Protein AF-A0A1H0ZQK5-F1 (afdb_monomer)

Radius of gyration: 26.76 Å; Cα contacts (8 Å, |Δi|>4): 1521; chains: 1; bounding box: 63×33×81 Å

Structure (mmCIF, N/CA/C/O backbone):
data_AF-A0A1H0ZQK5-F1
#
_entry.id   AF-A0A1H0ZQK5-F1
#
loop_
_atom_site.group_PDB
_atom_site.id
_atom_site.type_symbol
_atom_site.label_atom_id
_atom_site.label_alt_id
_atom_site.label_comp_id
_atom_site.label_asym_id
_atom_site.label_entity_id
_atom_site.label_seq_id
_atom_site.pdbx_PDB_ins_code
_atom_site.Cartn_x
_atom_site.Cartn_y
_atom_site.Cartn_z
_atom_site.occupancy
_atom_site.B_iso_or_equiv
_atom_site.auth_seq_id
_atom_site.auth_comp_id
_atom_site.auth_asym_id
_atom_site.auth_atom_id
_atom_site.pdbx_PDB_model_num
ATOM 1 N N . MET A 1 1 ? 20.589 9.197 -35.013 1.00 80.94 1 MET A N 1
ATOM 2 C CA . MET A 1 1 ? 20.367 8.318 -36.173 1.00 80.94 1 MET A CA 1
ATOM 3 C C . MET A 1 1 ? 18.890 8.378 -36.511 1.00 80.94 1 MET A C 1
ATOM 5 O O . MET A 1 1 ? 18.082 8.177 -35.611 1.00 80.94 1 MET A O 1
ATOM 9 N N . ASN A 1 2 ? 18.563 8.687 -37.768 1.00 79.38 2 ASN A N 1
ATOM 10 C CA . ASN A 1 2 ? 17.185 8.693 -38.250 1.00 79.38 2 ASN A CA 1
ATOM 11 C C . ASN A 1 2 ? 16.979 7.473 -39.153 1.00 79.38 2 ASN A C 1
ATOM 13 O O . ASN A 1 2 ? 17.728 7.324 -40.119 1.00 79.38 2 ASN A O 1
ATOM 17 N N . LEU A 1 3 ? 16.013 6.606 -38.843 1.00 86.31 3 LEU A N 1
ATOM 18 C CA . LEU A 1 3 ? 15.730 5.387 -39.616 1.00 86.31 3 LEU A CA 1
ATOM 19 C C . LEU A 1 3 ? 14.249 5.301 -40.006 1.00 86.31 3 LEU A C 1
ATOM 21 O O . LEU A 1 3 ? 13.400 5.920 -39.376 1.00 86.31 3 LEU A O 1
ATOM 25 N N . ALA A 1 4 ? 13.931 4.527 -41.045 1.00 79.75 4 ALA A N 1
ATOM 26 C CA . ALA A 1 4 ? 12.553 4.300 -41.498 1.00 79.75 4 ALA A CA 1
ATOM 27 C C . ALA A 1 4 ? 11.951 2.956 -41.039 1.00 79.75 4 ALA A C 1
ATOM 29 O O . ALA A 1 4 ? 10.802 2.677 -41.363 1.00 79.75 4 ALA A O 1
ATOM 30 N N . GLY A 1 5 ? 12.712 2.116 -40.332 1.00 91.94 5 GLY A N 1
ATOM 31 C CA . GLY A 1 5 ? 12.321 0.746 -39.979 1.00 91.94 5 GLY A CA 1
ATOM 32 C C . GLY A 1 5 ? 12.885 0.312 -38.631 1.00 91.94 5 GLY A C 1
ATOM 33 O O . GLY A 1 5 ? 13.175 1.161 -37.791 1.00 91.94 5 GLY A O 1
ATOM 34 N N . ASP A 1 6 ? 13.031 -0.992 -38.431 1.00 96.38 6 ASP A N 1
ATOM 35 C CA . ASP A 1 6 ? 13.492 -1.559 -37.163 1.00 96.38 6 ASP A CA 1
ATOM 36 C C . ASP A 1 6 ? 15.000 -1.354 -36.950 1.00 96.38 6 ASP A C 1
ATOM 38 O O . ASP A 1 6 ? 15.785 -1.282 -37.901 1.00 96.38 6 ASP A O 1
ATOM 42 N N . LEU A 1 7 ? 15.412 -1.291 -35.686 1.00 97.31 7 LEU A N 1
ATOM 43 C CA . LEU A 1 7 ? 16.807 -1.301 -35.265 1.00 97.31 7 LEU A CA 1
ATOM 44 C C . LEU A 1 7 ? 17.056 -2.531 -34.395 1.00 97.31 7 LEU A C 1
ATOM 46 O O . LEU A 1 7 ? 16.518 -2.643 -33.298 1.00 97.31 7 LEU A O 1
ATOM 50 N N . VAL A 1 8 ? 17.925 -3.422 -34.867 1.00 97.56 8 VAL A N 1
ATOM 51 C CA . VAL A 1 8 ? 18.437 -4.544 -34.077 1.00 97.56 8 VAL A CA 1
ATOM 52 C C . VAL A 1 8 ? 19.881 -4.243 -33.701 1.00 97.56 8 VAL A C 1
ATOM 54 O O . VAL A 1 8 ? 20.733 -4.091 -34.576 1.00 97.56 8 VAL A O 1
ATOM 57 N N . ASN A 1 9 ? 20.157 -4.148 -32.403 1.00 97.62 9 ASN A N 1
ATOM 58 C CA . ASN A 1 9 ? 21.498 -3.979 -31.871 1.00 97.62 9 ASN A CA 1
ATOM 59 C C . ASN A 1 9 ? 21.963 -5.245 -31.148 1.00 97.62 9 ASN A C 1
ATOM 61 O O . ASN A 1 9 ? 21.326 -5.705 -30.204 1.00 97.62 9 ASN A O 1
ATOM 65 N N . SER A 1 10 ? 23.117 -5.757 -31.561 1.00 96.94 10 SER A N 1
ATOM 66 C CA . SER A 1 10 ? 23.829 -6.861 -30.909 1.00 96.94 10 SER A CA 1
ATOM 67 C C . SER A 1 10 ? 25.262 -6.483 -30.508 1.00 96.94 10 SER A C 1
ATOM 69 O O . SER A 1 10 ? 26.024 -7.346 -30.084 1.00 96.94 10 SER A O 1
ATOM 71 N N . GLY A 1 11 ? 25.652 -5.217 -30.701 1.00 96.44 11 GLY A N 1
ATOM 72 C CA . GLY A 1 11 ? 26.989 -4.689 -30.424 1.00 96.44 11 GLY A CA 1
ATOM 73 C C . GLY A 1 11 ? 26.916 -3.358 -29.677 1.00 96.44 11 GLY A C 1
ATOM 74 O O . GLY A 1 11 ? 25.987 -3.125 -28.910 1.00 96.44 11 GLY A O 1
ATOM 75 N N . THR A 1 12 ? 27.881 -2.466 -29.887 1.00 97.19 12 THR A N 1
ATOM 76 C CA . THR A 1 12 ? 27.943 -1.186 -29.164 1.00 97.19 12 THR A CA 1
ATOM 77 C C . THR A 1 12 ? 27.549 -0.007 -30.054 1.00 97.19 12 THR A C 1
ATOM 79 O O . THR A 1 12 ? 28.228 0.296 -31.033 1.00 97.19 12 THR A O 1
ATOM 82 N N . LEU A 1 13 ? 26.494 0.712 -29.670 1.00 96.44 13 LEU A N 1
ATOM 83 C CA . LEU A 1 13 ? 26.154 2.053 -30.145 1.00 96.44 13 LEU A CA 1
ATOM 84 C C . LEU A 1 13 ? 26.537 3.049 -29.050 1.00 96.44 13 LEU A C 1
ATOM 86 O O . LEU A 1 13 ? 25.868 3.144 -28.022 1.00 96.44 13 LEU A O 1
ATOM 90 N N . LEU A 1 14 ? 27.619 3.792 -29.277 1.00 94.81 14 LEU A N 1
ATOM 91 C CA . LEU A 1 14 ? 28.167 4.753 -28.323 1.00 94.81 14 LEU A CA 1
ATOM 92 C C . LEU A 1 14 ? 28.180 6.162 -28.922 1.00 94.81 14 LEU A C 1
ATOM 94 O O . LEU A 1 14 ? 28.609 6.350 -30.060 1.00 94.81 14 LEU A O 1
ATOM 98 N N . ALA A 1 15 ? 27.766 7.154 -28.139 1.00 94.50 15 ALA A N 1
ATOM 99 C CA . ALA A 1 15 ? 28.023 8.565 -28.417 1.00 94.50 15 ALA A CA 1
ATOM 100 C C . ALA A 1 15 ? 28.495 9.274 -27.141 1.00 94.50 15 ALA A C 1
ATOM 102 O O . ALA A 1 15 ? 28.015 8.974 -26.055 1.00 94.50 15 ALA A O 1
ATOM 103 N N . GLU A 1 16 ? 29.411 10.236 -27.245 1.00 91.69 16 GLU A N 1
ATOM 104 C CA . GLU A 1 16 ? 29.955 10.908 -26.054 1.00 91.69 16 GLU A CA 1
ATOM 105 C C . GLU A 1 16 ? 28.918 11.802 -25.355 1.00 91.69 16 GLU A C 1
ATOM 107 O O . GLU A 1 16 ? 28.801 11.783 -24.131 1.00 91.69 16 GLU A O 1
ATOM 112 N N . GLN A 1 17 ? 28.129 12.562 -26.122 1.00 94.12 17 GLN A N 1
ATOM 113 C CA . GLN A 1 17 ? 27.178 13.541 -25.578 1.00 94.12 17 GLN A CA 1
ATOM 114 C C . GLN A 1 17 ? 25.725 13.073 -25.681 1.00 94.12 17 GLN A C 1
ATOM 116 O O . GLN A 1 17 ? 25.108 12.724 -24.678 1.00 94.12 17 GLN A O 1
ATOM 121 N N . ALA A 1 18 ? 25.167 13.050 -26.889 1.00 95.44 18 ALA A N 1
ATOM 122 C CA . ALA A 1 18 ? 23.771 12.702 -27.109 1.00 95.44 18 ALA A CA 1
ATOM 123 C C . ALA A 1 18 ? 23.654 11.604 -28.158 1.00 95.44 18 ALA A C 1
ATOM 125 O O . ALA A 1 18 ? 24.235 11.700 -29.242 1.00 95.44 18 ALA A O 1
ATOM 126 N N . LEU A 1 19 ? 22.858 10.586 -27.846 1.00 96.88 19 LEU A N 1
ATOM 127 C CA . LEU A 1 19 ? 22.428 9.581 -28.802 1.00 96.88 19 LEU A CA 1
ATOM 128 C C . LEU A 1 19 ? 20.918 9.678 -28.984 1.00 96.88 19 LEU A C 1
ATOM 130 O O . LEU A 1 19 ? 20.154 9.389 -28.070 1.00 96.88 19 LEU A O 1
ATOM 134 N N . VAL A 1 20 ? 20.497 10.069 -30.185 1.00 96.25 20 VAL A N 1
ATOM 135 C CA . VAL A 1 20 ? 19.082 10.122 -30.567 1.00 96.25 20 VAL A CA 1
ATOM 136 C C . VAL A 1 20 ? 18.784 8.994 -31.549 1.00 96.25 20 VAL A C 1
ATOM 138 O O . VAL A 1 20 ? 19.407 8.933 -32.611 1.00 96.25 20 VAL A O 1
ATOM 141 N N . ILE A 1 21 ? 17.827 8.131 -31.222 1.00 96.19 21 ILE A N 1
ATOM 142 C CA . ILE A 1 21 ? 17.260 7.098 -32.097 1.00 96.19 21 ILE A CA 1
ATOM 143 C C . ILE A 1 21 ? 15.837 7.543 -32.438 1.00 96.19 21 ILE A C 1
ATOM 145 O O . ILE A 1 21 ? 14.983 7.621 -31.556 1.00 96.19 21 ILE A O 1
ATOM 149 N N . ALA A 1 22 ? 15.586 7.906 -33.694 1.00 94.94 22 ALA A N 1
ATOM 150 C CA . ALA A 1 22 ? 14.292 8.436 -34.117 1.00 94.94 22 ALA A CA 1
ATOM 151 C C . ALA A 1 22 ? 13.977 8.094 -35.577 1.00 94.94 22 ALA A C 1
ATOM 153 O O . ALA A 1 22 ? 14.838 7.643 -36.332 1.00 94.94 22 ALA A O 1
ATOM 154 N N . GLY A 1 23 ? 12.722 8.301 -35.964 1.00 92.19 23 GLY A N 1
ATOM 155 C CA . GLY A 1 23 ? 12.252 8.167 -37.335 1.00 92.19 23 GLY A CA 1
ATOM 156 C C . GLY A 1 23 ? 12.811 9.249 -38.271 1.00 92.19 23 GLY A C 1
ATOM 157 O O . GLY A 1 23 ? 13.468 10.196 -37.839 1.00 92.19 23 GLY A O 1
ATOM 158 N N . LEU A 1 24 ? 12.519 9.139 -39.571 1.00 84.44 24 LEU A N 1
ATOM 159 C CA . LEU A 1 24 ? 12.960 10.119 -40.580 1.00 84.44 24 LEU A CA 1
ATOM 160 C C . LEU A 1 24 ? 12.307 11.509 -40.451 1.00 84.44 24 LEU A C 1
ATOM 162 O O . LEU A 1 24 ? 12.860 12.483 -40.959 1.00 84.44 24 LEU A O 1
ATOM 166 N N . GLY A 1 25 ? 11.153 11.615 -39.787 1.00 84.12 25 GLY A N 1
ATOM 167 C CA . GLY A 1 25 ? 10.454 12.880 -39.560 1.00 84.12 25 GLY A CA 1
ATOM 168 C C . GLY A 1 25 ? 10.708 13.492 -38.174 1.00 84.12 25 GLY A C 1
ATOM 169 O O . GLY A 1 25 ? 11.138 12.803 -37.243 1.00 84.12 25 GLY A O 1
ATOM 170 N N . PRO A 1 26 ? 10.403 14.791 -37.992 1.00 78.81 26 PRO A N 1
ATOM 171 C CA . PRO A 1 26 ? 10.451 15.423 -36.678 1.00 78.81 26 PRO A CA 1
ATOM 172 C C . PRO A 1 26 ? 9.507 14.688 -35.719 1.00 78.81 26 PRO A C 1
ATOM 174 O O . PRO A 1 26 ? 8.356 14.420 -36.055 1.00 78.81 26 PRO A O 1
ATOM 177 N N . ASN A 1 27 ? 10.010 14.331 -34.535 1.00 81.06 27 ASN A N 1
ATOM 178 C CA . ASN A 1 27 ? 9.288 13.547 -33.523 1.00 81.06 27 ASN A CA 1
ATOM 179 C C . ASN A 1 27 ? 8.771 12.174 -33.990 1.00 81.06 27 ASN A C 1
ATOM 181 O O . ASN A 1 27 ? 7.954 11.572 -33.300 1.00 81.06 27 ASN A O 1
ATOM 185 N N . SER A 1 28 ? 9.242 11.657 -35.125 1.00 91.88 28 SER A N 1
ATOM 186 C CA . SER A 1 28 ? 8.823 10.342 -35.609 1.00 91.88 28 SER A CA 1
ATOM 187 C C . SER A 1 28 ? 9.498 9.229 -34.812 1.00 91.88 28 SER A C 1
ATOM 189 O O . SER A 1 28 ? 10.658 9.358 -34.412 1.00 91.88 28 SER A O 1
ATOM 191 N N . ALA A 1 29 ? 8.773 8.137 -34.590 1.00 93.88 29 ALA A N 1
ATOM 192 C CA . ALA A 1 29 ? 9.335 6.899 -34.073 1.00 93.88 29 ALA A CA 1
ATOM 193 C C . ALA A 1 29 ? 9.962 6.078 -35.209 1.00 93.88 29 ALA A C 1
ATOM 195 O O . ALA A 1 29 ? 9.538 6.186 -36.362 1.00 93.88 29 ALA A O 1
ATOM 196 N N . ILE A 1 30 ? 10.969 5.267 -34.886 1.00 96.31 30 ILE A N 1
ATOM 197 C CA . ILE A 1 30 ? 11.339 4.131 -35.738 1.00 96.31 30 ILE A CA 1
ATOM 198 C C . ILE A 1 30 ? 10.304 3.002 -35.579 1.00 96.31 30 ILE A C 1
ATOM 200 O O . ILE A 1 30 ? 9.324 3.154 -34.841 1.00 96.31 30 ILE A O 1
ATOM 204 N N . GLY A 1 31 ? 10.525 1.867 -36.247 1.00 96.00 31 GLY A N 1
ATOM 205 C CA . GLY A 1 31 ? 9.784 0.635 -35.973 1.00 96.00 31 GLY A CA 1
ATOM 206 C C . GLY A 1 31 ? 10.123 0.061 -34.589 1.00 96.00 31 GLY A C 1
ATOM 207 O O . GLY A 1 31 ? 10.121 0.774 -33.582 1.00 96.00 31 GLY A O 1
ATOM 208 N N . GLY A 1 32 ? 10.423 -1.229 -34.520 1.00 97.06 32 GLY A N 1
ATOM 209 C CA . GLY A 1 32 ? 10.912 -1.869 -33.304 1.00 97.06 32 GLY A CA 1
ATOM 210 C C . GLY A 1 32 ? 12.375 -1.535 -33.009 1.00 97.06 32 GLY A C 1
ATOM 211 O O . GLY A 1 32 ? 13.203 -1.445 -33.916 1.00 97.06 32 GLY A O 1
ATOM 212 N N . LEU A 1 33 ? 12.708 -1.379 -31.729 1.00 98.38 33 LEU A N 1
ATOM 213 C CA . LEU A 1 33 ? 14.083 -1.434 -31.235 1.00 98.38 33 LEU A CA 1
ATOM 214 C C . LEU A 1 33 ? 14.283 -2.746 -30.477 1.00 98.38 33 LEU A C 1
ATOM 216 O O . LEU A 1 33 ? 13.673 -2.940 -29.430 1.00 98.38 33 LEU A O 1
ATOM 220 N N . THR A 1 34 ? 15.162 -3.607 -30.979 1.00 98.56 34 THR A N 1
ATOM 221 C CA . THR A 1 34 ? 15.612 -4.819 -30.287 1.00 98.56 34 THR A CA 1
ATOM 222 C C . THR A 1 34 ? 17.070 -4.648 -29.888 1.00 98.56 34 THR A C 1
ATOM 224 O O . THR A 1 34 ? 17.954 -4.632 -30.744 1.00 98.56 34 THR A O 1
ATOM 227 N N . ASN A 1 35 ? 17.343 -4.533 -28.593 1.00 98.56 35 ASN A N 1
ATOM 228 C CA . ASN A 1 35 ? 18.696 -4.530 -28.052 1.00 98.56 35 ASN A CA 1
ATOM 229 C C . ASN A 1 35 ? 18.969 -5.885 -27.393 1.00 98.56 35 ASN A C 1
ATOM 231 O O . ASN A 1 35 ? 18.537 -6.127 -26.269 1.00 98.56 35 ASN A O 1
ATOM 235 N N . GLN A 1 36 ? 19.654 -6.769 -28.116 1.00 98.50 36 GLN A N 1
ATOM 236 C CA . GLN A 1 36 ? 19.921 -8.151 -27.702 1.00 98.50 36 GLN A CA 1
ATOM 237 C C . GLN A 1 36 ? 20.822 -8.199 -26.460 1.00 98.50 36 GLN A C 1
ATOM 239 O O . GLN A 1 36 ? 21.475 -7.210 -26.138 1.00 98.50 36 GLN A O 1
ATOM 244 N N . ALA A 1 37 ? 20.926 -9.353 -25.794 1.00 96.75 37 ALA A N 1
ATOM 245 C CA . ALA A 1 37 ? 21.661 -9.498 -24.528 1.00 96.75 37 ALA A CA 1
ATOM 246 C C . ALA A 1 37 ? 23.111 -8.953 -24.527 1.00 96.75 37 ALA A C 1
ATOM 248 O O . ALA A 1 37 ? 23.585 -8.452 -23.510 1.00 96.75 37 ALA A O 1
ATOM 249 N N . GLY A 1 38 ? 23.824 -9.022 -25.660 1.00 94.50 38 GLY A N 1
ATOM 250 C CA . GLY A 1 38 ? 25.177 -8.459 -25.823 1.00 94.50 38 GLY A CA 1
ATOM 251 C C . GLY A 1 38 ? 25.225 -7.001 -26.304 1.00 94.50 38 GLY A C 1
ATOM 252 O O . GLY A 1 38 ? 26.305 -6.431 -26.444 1.00 94.50 38 GLY A O 1
ATOM 253 N N . GLY A 1 39 ? 24.069 -6.410 -26.596 1.00 98.31 39 GLY A N 1
ATOM 254 C CA . GLY A 1 39 ? 23.924 -5.071 -27.138 1.00 98.31 39 GLY A CA 1
ATOM 255 C C . GLY A 1 39 ? 24.058 -3.982 -26.072 1.00 98.31 39 GLY A C 1
ATOM 256 O O . GLY A 1 39 ? 23.426 -4.018 -25.014 1.00 98.31 39 GLY A O 1
ATOM 257 N N . GLU A 1 40 ? 24.859 -2.966 -26.374 1.00 98.31 40 GLU A N 1
ATOM 258 C CA . GLU A 1 40 ? 25.025 -1.770 -25.560 1.00 98.31 40 GLU A CA 1
ATOM 259 C C . GLU A 1 40 ? 24.664 -0.513 -26.352 1.00 98.31 40 GLU A C 1
ATOM 261 O O . GLU A 1 40 ? 25.288 -0.206 -27.362 1.00 98.31 40 GLU A O 1
ATOM 266 N N . ILE A 1 41 ? 23.700 0.255 -25.860 1.00 98.38 41 ILE A N 1
ATOM 267 C CA . ILE A 1 41 ? 23.340 1.583 -26.356 1.00 98.38 41 ILE A CA 1
ATOM 268 C C . ILE A 1 41 ? 23.657 2.571 -25.237 1.00 98.38 41 ILE A C 1
ATOM 270 O O . ILE A 1 41 ? 22.997 2.564 -24.199 1.00 98.38 41 ILE A O 1
ATOM 274 N N . LYS A 1 42 ? 24.693 3.395 -25.406 1.00 97.00 42 LYS A N 1
ATOM 275 C CA . LYS A 1 42 ? 25.199 4.273 -24.342 1.00 97.00 42 LYS A CA 1
ATOM 276 C C . LYS A 1 42 ? 25.524 5.669 -24.853 1.00 97.00 42 LYS A C 1
ATOM 278 O O . LYS A 1 42 ? 26.151 5.826 -25.897 1.00 97.00 42 LYS A O 1
ATOM 283 N N . ALA A 1 43 ? 25.155 6.682 -24.081 1.00 97.94 43 ALA A N 1
ATOM 284 C CA . ALA A 1 43 ? 25.633 8.052 -24.256 1.00 97.94 43 ALA A CA 1
ATOM 285 C C . ALA A 1 43 ? 25.475 8.855 -22.964 1.00 97.94 43 ALA A C 1
ATOM 287 O O . ALA A 1 43 ? 24.880 8.352 -22.014 1.00 97.94 43 ALA A O 1
ATOM 288 N N . SER A 1 44 ? 25.984 10.093 -22.898 1.00 97.12 44 SER A N 1
ATOM 289 C CA . SER A 1 44 ? 25.692 10.951 -21.737 1.00 97.12 44 SER A CA 1
ATOM 290 C C . SER A 1 44 ? 24.183 11.191 -21.600 1.00 97.12 44 SER A C 1
ATOM 292 O O . SER A 1 44 ? 23.656 11.072 -20.500 1.00 97.12 44 SER A O 1
ATOM 294 N N . THR A 1 45 ? 23.486 11.418 -22.717 1.00 97.88 45 THR A N 1
ATOM 295 C CA . THR A 1 45 ? 22.018 11.443 -22.818 1.00 97.88 45 THR A CA 1
ATOM 296 C C . THR A 1 45 ? 21.553 10.502 -23.924 1.00 97.88 45 THR A C 1
ATOM 298 O O . THR A 1 45 ? 22.157 10.449 -25.000 1.00 97.88 45 THR A O 1
ATOM 301 N N . VAL A 1 46 ? 20.479 9.757 -23.673 1.00 98.38 46 VAL A N 1
ATOM 302 C CA . VAL A 1 46 ? 19.880 8.848 -24.657 1.00 98.38 46 VAL A CA 1
ATOM 303 C C . VAL A 1 46 ? 18.432 9.251 -24.873 1.00 98.38 46 VAL A C 1
ATOM 305 O O . VAL A 1 46 ? 17.644 9.268 -23.935 1.00 98.38 46 VAL A O 1
ATOM 308 N N . THR A 1 47 ? 18.071 9.532 -26.121 1.00 97.62 47 THR A N 1
ATOM 309 C CA . THR A 1 47 ? 16.681 9.730 -26.533 1.00 97.62 47 THR A CA 1
ATOM 310 C C . THR A 1 47 ? 16.301 8.666 -27.548 1.00 97.62 47 THR A C 1
ATOM 312 O O . THR A 1 47 ? 16.953 8.546 -28.585 1.00 97.62 47 THR A O 1
ATOM 315 N N . ALA A 1 48 ? 15.221 7.933 -27.310 1.00 97.56 48 ALA A N 1
ATOM 316 C CA . ALA A 1 48 ? 14.710 6.944 -28.252 1.00 97.56 48 ALA A CA 1
ATOM 317 C C . ALA A 1 48 ? 13.217 7.162 -28.508 1.00 97.56 48 ALA A C 1
ATOM 319 O O . ALA A 1 48 ? 12.435 7.314 -27.576 1.00 97.56 48 ALA A O 1
ATOM 320 N N . ARG A 1 49 ? 12.823 7.192 -29.783 1.00 97.88 49 ARG A N 1
ATOM 321 C CA . ARG A 1 49 ? 11.425 7.192 -30.228 1.00 97.88 49 ARG A CA 1
ATOM 322 C C . ARG A 1 49 ? 11.190 5.940 -31.057 1.00 97.88 49 ARG A C 1
ATOM 324 O O . ARG A 1 49 ? 11.763 5.817 -32.139 1.00 97.88 49 ARG A O 1
ATOM 331 N N . VAL A 1 50 ? 10.380 5.022 -30.550 1.00 97.75 50 VAL A N 1
ATOM 332 C CA . VAL A 1 50 ? 10.209 3.671 -31.102 1.00 97.75 50 VAL A CA 1
ATOM 333 C C . VAL A 1 50 ? 8.732 3.275 -31.098 1.00 97.75 50 VAL A C 1
ATOM 335 O O . VAL A 1 50 ? 7.928 3.845 -30.361 1.00 97.75 50 VAL A O 1
ATOM 338 N N . SER A 1 51 ? 8.361 2.331 -31.955 1.00 97.06 51 SER A N 1
ATOM 339 C CA . SER A 1 51 ? 7.004 1.770 -31.984 1.00 97.06 51 SER A CA 1
ATOM 340 C C . SER A 1 51 ? 6.866 0.548 -31.071 1.00 97.06 51 SER A C 1
ATOM 342 O O . SER A 1 51 ? 5.764 0.238 -30.633 1.00 97.06 51 SER A O 1
ATOM 344 N N . SER A 1 52 ? 7.975 -0.128 -30.771 1.00 97.88 52 SER A N 1
ATOM 345 C CA . SER A 1 52 ? 8.091 -1.156 -29.733 1.00 97.88 52 SER A CA 1
ATOM 346 C C . SER A 1 52 ? 9.529 -1.200 -29.212 1.00 97.88 52 SER A C 1
ATOM 348 O O . SER A 1 52 ? 10.466 -0.871 -29.947 1.00 97.88 52 SER A O 1
ATOM 350 N N . LEU A 1 53 ? 9.721 -1.627 -27.962 1.00 98.69 53 LEU A N 1
ATOM 351 C CA . LEU A 1 53 ? 11.048 -1.838 -27.379 1.00 98.69 53 LEU A CA 1
ATOM 352 C C . LEU A 1 53 ? 11.157 -3.239 -26.783 1.00 98.69 53 LEU A C 1
ATOM 354 O O . LEU A 1 53 ? 10.382 -3.596 -25.901 1.00 98.69 53 LEU A O 1
ATOM 358 N N . ASP A 1 54 ? 12.170 -3.976 -27.220 1.00 98.81 54 ASP A N 1
ATOM 359 C CA . ASP A 1 54 ? 12.646 -5.200 -26.587 1.00 98.81 54 ASP A CA 1
ATOM 360 C C . ASP A 1 54 ? 14.112 -5.011 -26.180 1.00 98.81 54 ASP A C 1
ATOM 362 O O . ASP A 1 54 ? 14.990 -4.815 -27.025 1.00 98.81 54 ASP A O 1
ATOM 366 N N . ASN A 1 55 ? 14.375 -4.988 -24.876 1.00 98.75 55 ASN A N 1
ATOM 367 C CA . ASN A 1 55 ? 15.710 -4.800 -24.330 1.00 98.75 55 ASN A CA 1
ATOM 368 C C . ASN A 1 55 ? 16.127 -5.983 -23.457 1.00 98.75 55 ASN A C 1
ATOM 370 O O . ASN A 1 55 ? 15.693 -6.110 -22.314 1.00 98.75 55 ASN A O 1
ATOM 374 N N . GLU A 1 56 ? 17.064 -6.770 -23.968 1.00 98.75 56 GLU A N 1
ATOM 375 C CA . GLU A 1 56 ? 17.795 -7.807 -23.238 1.00 98.75 56 GLU A CA 1
ATOM 376 C C . GLU A 1 56 ? 19.196 -7.331 -22.814 1.00 98.75 56 GLU A C 1
ATOM 378 O O . GLU A 1 56 ? 19.781 -7.858 -21.869 1.00 98.75 56 GLU A O 1
ATOM 383 N N . GLY A 1 57 ? 19.748 -6.335 -23.515 1.00 98.50 57 GLY A N 1
ATOM 384 C CA . GLY A 1 57 ? 21.063 -5.751 -23.252 1.00 98.50 57 GLY A CA 1
ATOM 385 C C . GLY A 1 57 ? 21.018 -4.515 -22.348 1.00 98.50 57 GLY A C 1
ATOM 386 O O . GLY A 1 57 ? 20.173 -4.377 -21.463 1.00 98.50 57 GLY A O 1
ATOM 387 N N . LEU A 1 58 ? 21.945 -3.581 -22.564 1.00 98.50 58 LEU A N 1
ATOM 388 C CA . LEU A 1 58 ? 22.013 -2.311 -21.837 1.00 98.50 58 LEU A CA 1
ATOM 389 C C . LEU A 1 58 ? 21.633 -1.125 -22.726 1.00 98.50 58 LEU A C 1
ATOM 391 O O . LEU A 1 58 ? 22.310 -0.856 -23.713 1.00 98.50 58 LEU A O 1
ATOM 395 N N . ILE A 1 59 ? 20.633 -0.351 -22.305 1.00 98.62 59 ILE A N 1
ATOM 396 C CA . ILE A 1 59 ? 20.378 1.010 -22.788 1.00 98.62 59 ILE A CA 1
ATOM 397 C C . ILE A 1 59 ? 20.627 1.965 -21.618 1.00 98.62 59 ILE A C 1
ATOM 399 O O . ILE A 1 59 ? 19.954 1.889 -20.591 1.00 98.62 59 ILE A O 1
ATOM 403 N N . GLY A 1 60 ? 21.639 2.826 -21.737 1.00 96.94 60 GLY A N 1
ATOM 404 C CA . GLY A 1 60 ? 22.166 3.592 -20.610 1.00 96.94 60 GLY A CA 1
ATOM 405 C C . GLY A 1 60 ? 22.503 5.049 -20.921 1.00 96.94 60 GLY A C 1
ATOM 406 O O . GLY A 1 60 ? 23.346 5.321 -21.776 1.00 96.94 60 GLY A O 1
ATOM 407 N N . ALA A 1 61 ? 21.931 5.979 -20.156 1.00 97.81 61 ALA A N 1
ATOM 408 C CA . ALA A 1 61 ? 22.385 7.365 -20.082 1.00 97.81 61 ALA A CA 1
ATOM 409 C C . ALA A 1 61 ? 23.415 7.515 -18.948 1.00 97.81 61 ALA A C 1
ATOM 411 O O . ALA A 1 61 ? 23.066 7.519 -17.767 1.00 97.81 61 ALA A O 1
ATOM 412 N N . VAL A 1 62 ? 24.704 7.577 -19.294 1.00 93.62 62 VAL A N 1
ATOM 413 C CA . VAL A 1 62 ? 25.814 7.408 -18.335 1.00 93.62 62 VAL A CA 1
ATOM 414 C C . VAL A 1 62 ? 26.217 8.676 -17.582 1.00 93.62 62 VAL A C 1
ATOM 416 O O . VAL A 1 62 ? 26.997 8.567 -16.647 1.00 93.62 62 VAL A O 1
ATOM 419 N N . ASN A 1 63 ? 25.709 9.853 -17.956 1.00 91.88 63 ASN A N 1
ATOM 420 C CA . ASN A 1 63 ? 25.965 11.117 -17.243 1.00 91.88 63 ASN A CA 1
ATOM 421 C C . ASN A 1 63 ? 24.719 12.019 -17.140 1.00 91.88 63 ASN A C 1
ATOM 423 O O . ASN A 1 63 ? 24.813 13.144 -16.661 1.00 91.88 63 ASN A O 1
ATOM 427 N N . GLY A 1 64 ? 23.570 11.574 -17.645 1.00 95.62 64 GLY A N 1
ATOM 428 C CA . GLY A 1 64 ? 22.410 12.430 -17.872 1.00 95.62 64 GLY A CA 1
ATOM 429 C C . GLY A 1 64 ? 21.131 11.624 -18.044 1.00 95.62 64 GLY A C 1
ATOM 430 O O . GLY A 1 64 ? 20.984 10.556 -17.447 1.00 95.62 64 GLY A O 1
ATOM 431 N N . THR A 1 65 ? 20.202 12.149 -18.840 1.00 98.19 65 THR A N 1
ATOM 432 C CA . THR A 1 65 ? 18.834 11.633 -18.919 1.00 98.19 65 THR A CA 1
ATOM 433 C C . THR A 1 65 ? 18.651 10.510 -19.934 1.00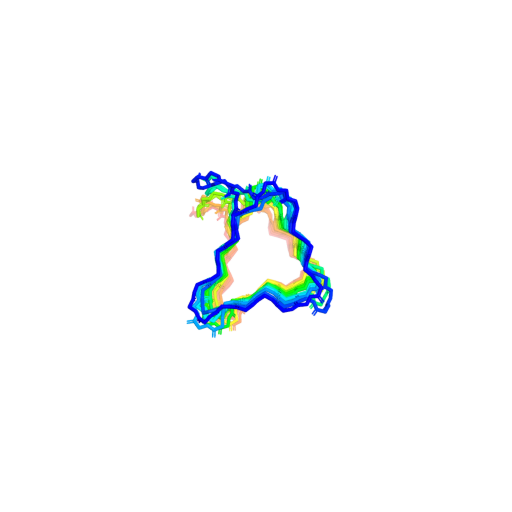 98.19 65 THR A C 1
ATOM 435 O O . THR A 1 65 ? 19.294 10.473 -20.992 1.00 98.19 65 THR A O 1
ATOM 438 N N . LEU A 1 66 ? 17.728 9.605 -19.608 1.00 98.62 66 LEU A N 1
ATOM 439 C CA . LEU A 1 66 ? 17.162 8.628 -20.533 1.00 98.62 66 LEU A CA 1
ATOM 440 C C . LEU A 1 66 ? 15.723 9.033 -20.867 1.00 98.62 66 LEU A C 1
ATOM 442 O O . LEU A 1 66 ? 14.839 8.923 -20.024 1.00 98.62 66 LEU A O 1
ATOM 446 N N . ASP A 1 67 ? 15.484 9.450 -22.106 1.00 98.44 67 ASP A N 1
ATOM 447 C CA . ASP A 1 67 ? 14.165 9.844 -22.603 1.00 98.44 67 ASP A CA 1
ATOM 448 C C . ASP A 1 67 ? 13.674 8.844 -23.655 1.00 98.44 67 ASP A C 1
ATOM 450 O O . ASP A 1 67 ? 14.079 8.877 -24.820 1.00 98.44 67 ASP A O 1
ATOM 454 N N . LEU A 1 68 ? 12.781 7.942 -23.258 1.00 98.38 68 LEU A N 1
ATOM 455 C CA . LEU A 1 68 ? 12.197 6.933 -24.136 1.00 98.38 68 LEU A CA 1
ATOM 456 C C . LEU A 1 68 ? 10.729 7.264 -24.417 1.00 98.38 68 LEU A C 1
ATOM 458 O O . LEU A 1 68 ? 9.921 7.304 -23.497 1.00 98.38 68 LEU A O 1
ATOM 462 N N . SER A 1 69 ? 10.368 7.421 -25.688 1.00 98.25 69 SER A N 1
ATOM 463 C CA . SER A 1 69 ? 8.981 7.399 -26.157 1.00 98.25 69 SER A CA 1
ATOM 464 C C . SER A 1 69 ? 8.733 6.133 -26.968 1.00 98.25 69 SER A C 1
ATOM 466 O O . SER A 1 69 ? 9.367 5.918 -27.999 1.00 98.25 69 SER A O 1
ATOM 468 N N . ASN A 1 70 ? 7.796 5.317 -26.513 1.00 98.12 70 ASN A N 1
ATOM 469 C CA . ASN A 1 70 ? 7.414 4.048 -27.097 1.00 98.12 70 ASN A CA 1
ATOM 470 C C . ASN A 1 70 ? 5.904 4.028 -27.357 1.00 98.12 70 ASN A C 1
ATOM 472 O O . ASN A 1 70 ? 5.108 4.060 -26.419 1.00 98.12 70 ASN A O 1
ATOM 476 N N . ASN A 1 71 ? 5.508 3.946 -28.624 1.00 97.12 71 ASN A N 1
ATOM 477 C CA . ASN A 1 71 ? 4.093 3.964 -29.011 1.00 97.12 71 ASN A CA 1
ATOM 478 C C . ASN A 1 71 ? 3.415 2.581 -28.890 1.00 97.12 71 ASN A C 1
ATOM 480 O O . ASN A 1 71 ? 2.248 2.432 -29.246 1.00 97.12 71 ASN A O 1
ATOM 484 N N . GLY A 1 72 ? 4.142 1.564 -28.422 1.00 97.69 72 GLY A N 1
ATOM 485 C CA . GLY A 1 72 ? 3.642 0.205 -28.222 1.00 97.69 72 GLY A CA 1
ATOM 486 C C . GLY A 1 72 ? 4.150 -0.397 -26.917 1.00 97.69 72 GLY A C 1
ATOM 487 O O . GLY A 1 72 ? 4.273 0.304 -25.912 1.00 97.69 72 GLY A O 1
ATOM 488 N N . ASP A 1 73 ? 4.424 -1.701 -26.923 1.00 98.62 73 ASP A N 1
ATOM 489 C CA . ASP A 1 73 ? 4.853 -2.442 -25.733 1.00 98.62 73 ASP A CA 1
ATOM 490 C C . ASP A 1 73 ? 6.357 -2.279 -25.465 1.00 98.62 73 ASP A C 1
ATOM 492 O O . ASP A 1 73 ? 7.167 -2.168 -26.394 1.00 98.62 73 ASP A O 1
ATOM 496 N N . LEU A 1 74 ? 6.725 -2.241 -24.183 1.00 98.81 74 LEU A N 1
ATOM 497 C CA . LEU A 1 74 ? 8.101 -2.238 -23.687 1.00 98.81 74 LEU A CA 1
ATOM 498 C C . LEU A 1 74 ? 8.353 -3.536 -22.920 1.00 98.81 74 LEU A C 1
ATOM 500 O O . LEU A 1 74 ? 7.750 -3.763 -21.871 1.00 98.81 74 LEU A O 1
ATOM 504 N N . THR A 1 75 ? 9.284 -4.347 -23.410 1.00 98.88 75 THR A N 1
ATOM 505 C CA . THR A 1 75 ? 9.829 -5.502 -22.691 1.00 98.88 75 THR A CA 1
ATOM 506 C C . THR A 1 75 ? 11.274 -5.214 -22.305 1.00 98.88 75 THR A C 1
ATOM 508 O O . THR A 1 75 ? 12.085 -4.836 -23.146 1.00 98.88 75 THR A O 1
ATOM 511 N N . ASN A 1 76 ? 11.595 -5.350 -21.020 1.00 98.81 76 ASN A N 1
ATOM 512 C CA . ASN A 1 76 ? 12.952 -5.207 -20.508 1.00 98.81 76 ASN A CA 1
ATOM 513 C C . ASN A 1 76 ? 13.332 -6.434 -19.681 1.00 98.81 76 ASN A C 1
ATOM 515 O O . ASN A 1 76 ? 12.872 -6.575 -18.552 1.00 98.81 76 ASN A O 1
ATOM 519 N N . SER A 1 77 ? 14.206 -7.276 -20.216 1.00 98.69 77 SER A N 1
ATOM 520 C CA . SER A 1 77 ? 14.883 -8.355 -19.486 1.00 98.69 77 SER A CA 1
ATOM 521 C C . SER A 1 77 ? 16.345 -8.021 -19.169 1.00 98.69 77 SER A C 1
ATOM 523 O O . SER A 1 77 ? 16.959 -8.675 -18.329 1.00 98.69 77 SER A O 1
ATOM 525 N N . GLY A 1 78 ? 16.882 -6.971 -19.794 1.00 98.69 78 GLY A N 1
ATOM 526 C CA . GLY A 1 78 ? 18.202 -6.417 -19.535 1.00 98.69 78 GLY A CA 1
ATOM 527 C C . GLY A 1 78 ? 18.179 -5.224 -18.583 1.00 98.69 78 GLY A C 1
ATOM 528 O O . GLY A 1 78 ? 17.605 -5.252 -17.492 1.00 98.69 78 GLY A O 1
ATOM 529 N N . ARG A 1 79 ? 18.860 -4.150 -18.985 1.00 98.75 79 ARG A N 1
ATOM 530 C CA . ARG A 1 79 ? 19.053 -2.934 -18.193 1.00 98.75 79 ARG A CA 1
ATOM 531 C C . ARG A 1 79 ? 18.650 -1.669 -18.951 1.00 98.75 79 ARG A C 1
ATOM 533 O O . ARG A 1 79 ? 19.254 -1.362 -19.978 1.00 98.75 79 ARG A O 1
ATOM 540 N N . LEU A 1 80 ? 17.739 -0.884 -18.376 1.00 98.75 80 LEU A N 1
ATOM 541 C CA . LEU A 1 80 ? 17.469 0.509 -18.750 1.00 98.75 80 LEU A CA 1
ATOM 542 C C . LEU A 1 80 ? 17.944 1.415 -17.616 1.00 98.75 80 LEU A C 1
ATOM 544 O O . LEU A 1 80 ? 17.378 1.366 -16.530 1.00 98.75 80 LEU A O 1
ATOM 548 N N . ILE A 1 81 ? 18.997 2.205 -17.826 1.00 98.38 81 ILE A N 1
ATOM 549 C CA . ILE A 1 81 ? 19.663 2.929 -16.731 1.00 98.38 81 ILE A CA 1
ATOM 550 C C . ILE A 1 81 ? 19.850 4.407 -17.074 1.00 98.38 81 ILE A C 1
ATOM 552 O O . ILE A 1 81 ? 20.342 4.729 -18.154 1.00 98.38 81 ILE A O 1
ATOM 556 N N . ALA A 1 82 ? 19.557 5.298 -16.131 1.00 98.56 82 ALA A N 1
ATOM 557 C CA . ALA A 1 82 ? 19.933 6.708 -16.192 1.00 98.56 82 ALA A CA 1
ATOM 558 C C . ALA A 1 82 ? 20.736 7.130 -14.957 1.00 98.56 82 ALA A C 1
ATOM 560 O O . ALA A 1 82 ? 20.418 6.747 -13.834 1.00 98.56 82 ALA A O 1
ATOM 561 N N . LYS A 1 83 ? 21.784 7.929 -15.170 1.00 97.75 83 LYS A N 1
ATOM 562 C CA . LYS A 1 83 ? 22.517 8.623 -14.099 1.00 97.75 83 LYS A CA 1
ATOM 563 C C . LYS A 1 83 ? 21.874 9.957 -13.701 1.00 97.75 83 LYS A C 1
ATOM 565 O O . LYS A 1 83 ? 22.131 10.454 -12.616 1.00 97.75 83 LYS A O 1
ATOM 570 N N . GLY A 1 84 ? 21.062 10.541 -14.577 1.00 98.12 84 GLY A N 1
ATOM 571 C CA . GLY A 1 84 ? 20.103 11.590 -14.234 1.00 98.12 84 GLY A CA 1
ATOM 572 C C . GLY A 1 84 ? 18.696 11.007 -14.156 1.00 98.12 84 GLY A C 1
ATOM 573 O O . GLY A 1 84 ? 18.526 9.864 -13.739 1.00 98.12 84 GLY A O 1
ATOM 574 N N . ASP A 1 85 ? 17.711 11.779 -14.610 1.00 98.56 85 ASP A N 1
ATOM 575 C CA . ASP A 1 85 ? 16.316 11.341 -14.699 1.00 98.56 85 ASP A CA 1
ATOM 576 C C . ASP A 1 85 ? 16.091 10.332 -15.835 1.00 98.56 85 ASP A C 1
ATOM 578 O O . ASP A 1 85 ? 16.725 10.385 -16.895 1.00 98.56 85 ASP A O 1
ATOM 582 N N . ALA A 1 86 ? 15.115 9.451 -15.646 1.00 98.75 86 ALA A N 1
ATOM 583 C CA . ALA A 1 86 ? 14.606 8.565 -16.681 1.00 98.75 86 ALA A CA 1
ATOM 584 C C . ALA A 1 86 ? 13.122 8.853 -16.929 1.00 98.75 86 ALA A C 1
ATOM 586 O O . ALA A 1 86 ? 12.282 8.673 -16.050 1.00 98.75 86 ALA A O 1
ATOM 587 N N . THR A 1 87 ? 12.779 9.259 -18.148 1.00 98.75 87 THR A N 1
ATOM 588 C CA . THR A 1 87 ? 11.391 9.423 -18.584 1.00 98.75 87 THR A CA 1
ATOM 589 C C . THR A 1 87 ? 11.034 8.319 -19.566 1.00 98.75 87 THR A C 1
ATOM 591 O O . THR A 1 87 ? 11.516 8.298 -20.698 1.00 98.75 87 THR A O 1
ATOM 594 N N . LEU A 1 88 ? 10.143 7.420 -19.151 1.00 98.81 88 LEU A N 1
ATOM 595 C CA . LEU A 1 88 ? 9.585 6.361 -19.984 1.00 98.81 88 LEU A CA 1
ATOM 596 C C . LEU A 1 88 ? 8.142 6.723 -20.349 1.00 98.81 88 LEU A C 1
ATOM 598 O O . LEU A 1 88 ? 7.238 6.691 -19.515 1.00 98.81 88 LEU A O 1
ATOM 602 N N . LYS A 1 89 ? 7.925 7.090 -21.610 1.00 98.75 89 LYS A N 1
ATOM 603 C CA . LYS A 1 89 ? 6.603 7.305 -22.196 1.00 98.75 89 LYS A CA 1
ATOM 604 C C . LYS A 1 89 ? 6.202 6.066 -22.985 1.00 98.75 89 LYS A C 1
ATOM 606 O O . LYS A 1 89 ? 6.792 5.831 -24.030 1.00 98.75 89 LYS A O 1
ATOM 611 N N . VAL A 1 90 ? 5.250 5.275 -22.505 1.00 98.81 90 VAL A N 1
ATOM 612 C CA . VAL A 1 90 ? 4.862 3.991 -23.106 1.00 98.81 90 VAL A CA 1
ATOM 613 C C . VAL A 1 90 ? 3.347 3.929 -23.280 1.00 98.81 90 VAL A C 1
ATOM 615 O O . VAL A 1 90 ? 2.620 3.997 -22.296 1.00 98.81 90 VAL A O 1
ATOM 618 N N . ASP A 1 91 ? 2.865 3.806 -24.516 1.00 98.56 91 ASP A N 1
ATOM 619 C CA . ASP A 1 91 ? 1.420 3.719 -24.795 1.00 98.56 91 ASP A CA 1
ATOM 620 C C . ASP A 1 91 ? 0.858 2.307 -24.571 1.00 98.56 91 ASP A C 1
ATOM 622 O O . ASP A 1 91 ? -0.310 2.150 -24.212 1.00 98.56 91 ASP A O 1
ATOM 626 N N . GLY A 1 92 ? 1.689 1.280 -24.762 1.00 98.50 92 GLY A N 1
ATOM 627 C CA . GLY A 1 92 ? 1.344 -0.119 -24.530 1.00 98.50 92 GLY A CA 1
ATOM 628 C C . GLY A 1 92 ? 1.651 -0.592 -23.111 1.00 98.50 92 GLY A C 1
ATOM 629 O O . GLY A 1 92 ? 1.666 0.173 -22.146 1.00 98.50 92 GLY A O 1
ATOM 630 N N . LYS A 1 93 ? 1.878 -1.895 -22.975 1.00 98.75 93 LYS A N 1
ATOM 631 C CA . LYS A 1 93 ? 2.249 -2.545 -21.716 1.00 98.75 93 LYS A CA 1
ATOM 632 C C . LYS A 1 93 ? 3.735 -2.369 -21.424 1.00 98.75 93 LYS A C 1
ATOM 634 O O . LYS A 1 93 ? 4.555 -2.238 -22.330 1.00 98.75 93 LYS A O 1
ATOM 639 N N . VAL A 1 94 ? 4.082 -2.453 -20.145 1.00 98.94 94 VAL A N 1
ATOM 640 C CA . VAL A 1 94 ? 5.470 -2.526 -19.680 1.00 98.94 94 VAL A CA 1
ATOM 641 C C . VAL A 1 94 ? 5.657 -3.846 -18.957 1.00 98.94 94 VAL A C 1
ATOM 643 O O . VAL A 1 94 ? 5.011 -4.089 -17.943 1.00 98.94 94 VAL A O 1
ATOM 646 N N . THR A 1 95 ? 6.545 -4.691 -19.468 1.00 98.88 95 THR A N 1
ATOM 647 C CA . THR A 1 95 ? 6.982 -5.918 -18.799 1.00 98.88 95 THR A CA 1
ATOM 648 C C . THR A 1 95 ? 8.455 -5.789 -18.456 1.00 98.88 95 THR A C 1
ATOM 650 O O . THR A 1 95 ? 9.308 -5.740 -19.339 1.00 98.88 95 THR A O 1
ATOM 653 N N . ASN A 1 96 ? 8.750 -5.719 -17.164 1.00 98.88 96 ASN A N 1
ATOM 654 C CA . ASN A 1 96 ? 10.103 -5.684 -16.643 1.00 98.88 96 ASN A CA 1
ATOM 655 C C . ASN A 1 96 ? 10.427 -7.009 -15.954 1.00 98.88 96 ASN A C 1
ATOM 657 O O . ASN A 1 96 ? 9.790 -7.362 -14.963 1.00 98.88 96 ASN A O 1
ATOM 661 N N . SER A 1 97 ? 11.439 -7.697 -16.467 1.00 98.81 97 SER A N 1
ATOM 662 C CA . SER A 1 97 ? 12.103 -8.835 -15.835 1.00 98.81 97 SER A CA 1
ATOM 663 C C . SER A 1 97 ? 13.590 -8.584 -15.563 1.00 98.81 97 SER A C 1
ATOM 665 O O . SER A 1 97 ? 14.299 -9.495 -15.149 1.00 98.81 97 SER A O 1
ATOM 667 N N . GLY A 1 98 ? 14.064 -7.359 -15.809 1.00 98.69 98 GLY A N 1
ATOM 668 C CA . GLY A 1 98 ? 15.436 -6.917 -15.578 1.00 98.69 98 GLY A CA 1
ATOM 669 C C . GLY A 1 98 ? 15.514 -5.735 -14.605 1.00 98.69 98 GLY A C 1
ATOM 670 O O . GLY A 1 98 ? 14.789 -5.674 -13.612 1.00 98.69 98 GLY A O 1
ATOM 671 N N . ASP A 1 99 ? 16.409 -4.784 -14.880 1.00 98.75 99 ASP A N 1
ATOM 672 C CA . ASP A 1 99 ? 16.623 -3.581 -14.058 1.00 98.75 99 ASP A CA 1
ATOM 673 C C . ASP A 1 99 ? 16.284 -2.317 -14.859 1.00 98.75 99 ASP A C 1
ATOM 675 O O . ASP A 1 99 ? 16.947 -1.994 -15.846 1.00 98.75 99 ASP A O 1
ATOM 679 N N . ILE A 1 100 ? 15.260 -1.593 -14.420 1.00 98.88 100 ILE A N 1
ATOM 680 C CA . ILE A 1 100 ? 14.962 -0.229 -14.847 1.00 98.88 100 ILE A CA 1
ATOM 681 C C . ILE A 1 100 ? 15.357 0.673 -13.683 1.00 98.88 100 ILE A C 1
ATOM 683 O O . ILE A 1 100 ? 14.726 0.632 -12.623 1.00 98.88 100 ILE A O 1
ATOM 687 N N . ALA A 1 101 ? 16.413 1.466 -13.865 1.00 98.62 101 ALA A N 1
ATOM 688 C CA . ALA A 1 101 ? 16.951 2.297 -12.802 1.00 98.62 101 ALA A CA 1
ATOM 689 C C . ALA A 1 101 ? 17.276 3.731 -13.219 1.00 98.62 101 ALA A C 1
ATOM 691 O O . ALA A 1 101 ? 17.678 4.004 -14.348 1.00 98.62 101 ALA A O 1
ATOM 692 N N . SER A 1 102 ? 17.160 4.636 -12.255 1.00 98.62 102 SER A N 1
ATOM 693 C CA . SER A 1 102 ? 17.506 6.050 -12.374 1.00 98.62 102 SER A CA 1
ATOM 694 C C . SER A 1 102 ? 18.224 6.514 -11.105 1.00 98.62 102 SER A C 1
ATOM 696 O O . SER A 1 102 ? 17.850 6.104 -10.012 1.00 98.62 102 SER A O 1
ATOM 698 N N . GLU A 1 103 ? 19.244 7.360 -11.206 1.00 98.50 103 GLU A N 1
ATOM 699 C CA . GLU A 1 103 ? 19.779 8.071 -10.028 1.00 98.50 103 GLU A CA 1
ATOM 700 C C . GLU A 1 103 ? 19.029 9.384 -9.764 1.00 98.50 103 GLU A C 1
ATOM 702 O O . GLU A 1 103 ? 19.114 9.916 -8.667 1.00 98.50 103 GLU A O 1
ATOM 707 N N . GLY A 1 104 ? 18.243 9.872 -10.730 1.00 98.44 104 GLY A N 1
ATOM 708 C CA . GLY A 1 104 ? 17.256 10.936 -10.541 1.00 98.44 104 GLY A CA 1
ATOM 709 C C . GLY A 1 104 ? 15.827 10.397 -10.431 1.00 98.44 104 GLY A C 1
ATOM 710 O O . GLY A 1 104 ? 15.596 9.265 -9.990 1.00 98.44 104 GLY A O 1
ATOM 711 N N . VAL A 1 105 ? 14.855 11.180 -10.893 1.00 98.56 105 VAL A N 1
ATOM 712 C CA . VAL A 1 105 ? 13.439 10.791 -10.951 1.00 98.56 105 VAL A CA 1
ATOM 713 C C . VAL A 1 105 ? 13.198 9.810 -12.099 1.00 98.56 105 VAL A C 1
ATOM 715 O O . VAL A 1 105 ? 13.620 10.039 -13.231 1.00 98.56 105 VAL A O 1
ATOM 718 N N . LEU A 1 106 ? 12.467 8.730 -11.824 1.00 98.88 106 LEU A N 1
ATOM 719 C CA . LEU A 1 106 ? 11.960 7.804 -12.834 1.00 98.88 106 LEU A CA 1
ATOM 720 C C . LEU A 1 106 ? 10.465 8.045 -13.048 1.00 98.88 106 LEU A C 1
ATOM 722 O O . LEU A 1 106 ? 9.650 7.769 -12.168 1.00 98.88 106 LEU A O 1
ATOM 726 N N . THR A 1 107 ? 10.117 8.554 -14.227 1.00 98.88 107 THR A N 1
ATOM 727 C CA . THR A 1 107 ? 8.730 8.783 -14.640 1.00 98.88 107 THR A CA 1
ATOM 728 C C . THR A 1 107 ? 8.267 7.687 -15.595 1.00 98.88 107 THR A C 1
ATOM 730 O O . THR A 1 107 ? 8.928 7.442 -16.604 1.00 98.88 107 THR A O 1
ATOM 733 N N . LEU A 1 108 ? 7.101 7.089 -15.339 1.00 98.88 108 LEU A N 1
ATOM 734 C CA . LEU A 1 108 ? 6.414 6.185 -16.263 1.00 98.88 108 LEU A CA 1
ATOM 735 C C . LEU A 1 108 ? 4.994 6.685 -16.544 1.00 98.88 108 LEU A C 1
ATOM 737 O O . LEU A 1 108 ? 4.176 6.787 -15.637 1.00 98.88 108 LEU A O 1
ATOM 741 N N . LYS A 1 109 ? 4.694 6.987 -17.804 1.00 98.69 109 LYS A N 1
ATOM 742 C CA . LYS A 1 109 ? 3.363 7.409 -18.274 1.00 98.69 109 LYS A CA 1
ATOM 743 C C . LYS A 1 109 ? 3.214 7.096 -19.754 1.00 98.69 109 LYS A C 1
ATOM 745 O O . LYS A 1 109 ? 4.178 6.661 -20.366 1.00 98.69 109 LYS A O 1
ATOM 750 N N . ASN A 1 110 ? 2.064 7.340 -20.365 1.00 98.31 110 ASN A N 1
ATOM 751 C CA . ASN A 1 110 ? 1.942 7.226 -21.820 1.00 98.31 110 ASN A CA 1
ATOM 752 C C . ASN A 1 110 ? 2.427 8.497 -22.545 1.00 98.31 110 ASN A C 1
ATOM 754 O O . ASN A 1 110 ? 2.755 9.516 -21.924 1.00 98.31 110 ASN A O 1
ATOM 758 N N . THR A 1 111 ? 2.486 8.465 -23.875 1.00 96.94 111 THR A N 1
ATOM 759 C CA . THR A 1 111 ? 2.976 9.590 -24.689 1.00 96.94 111 THR A CA 1
ATOM 760 C C . THR A 1 111 ? 2.079 10.827 -24.604 1.00 96.94 111 THR A C 1
ATOM 762 O O . THR A 1 111 ? 2.583 11.949 -24.701 1.00 96.94 111 THR A O 1
ATOM 765 N N . SER A 1 112 ? 0.785 10.639 -24.321 1.00 96.69 112 SER A N 1
ATOM 766 C CA . SER A 1 112 ? -0.191 11.706 -24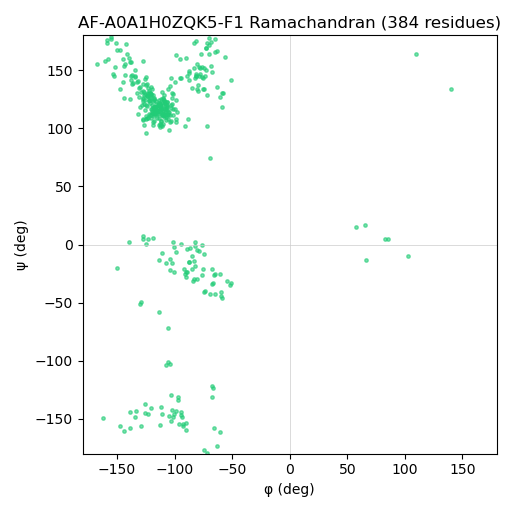.044 1.00 96.69 112 SER A CA 1
ATOM 767 C C . SER A 1 112 ? -0.119 12.278 -22.617 1.00 96.69 112 SER A C 1
ATOM 769 O O . SER A 1 112 ? -0.800 13.253 -22.312 1.00 96.69 112 SER A O 1
ATOM 771 N N . GLY A 1 113 ? 0.717 11.703 -21.745 1.00 95.69 113 GLY A N 1
ATOM 772 C CA . GLY A 1 113 ? 0.847 12.083 -20.336 1.00 95.69 113 GLY A CA 1
ATOM 773 C C . GLY A 1 113 ? -0.157 11.424 -19.382 1.00 95.69 113 GLY A C 1
ATOM 774 O O . GLY A 1 113 ? -0.147 11.757 -18.203 1.00 95.69 113 GLY A O 1
ATOM 775 N N . GLY A 1 114 ? -0.998 10.508 -19.869 1.00 97.12 114 GLY A N 1
ATOM 776 C CA . GLY A 1 114 ? -1.902 9.682 -19.065 1.00 97.12 114 GLY A CA 1
ATOM 777 C C . GLY A 1 114 ? -1.293 8.332 -18.673 1.00 97.12 114 GLY A C 1
ATOM 778 O O . GLY A 1 114 ? -0.076 8.172 -18.620 1.00 97.12 114 GLY A O 1
ATOM 779 N N . ALA A 1 115 ? -2.150 7.343 -18.421 1.00 98.38 115 ALA A N 1
ATOM 780 C CA . ALA A 1 115 ? -1.713 6.010 -18.024 1.00 98.38 115 ALA A CA 1
ATOM 781 C C . ALA A 1 115 ? -1.070 5.226 -19.170 1.00 98.38 115 ALA A C 1
ATOM 783 O O . ALA A 1 115 ? -1.673 5.065 -20.234 1.00 98.38 115 ALA A O 1
ATOM 784 N N . THR A 1 116 ? 0.119 4.685 -18.909 1.00 98.38 116 THR A N 1
ATOM 785 C CA . THR A 1 116 ? 0.650 3.513 -19.623 1.00 98.38 116 THR A CA 1
ATOM 786 C C . THR A 1 116 ? -0.336 2.347 -19.503 1.00 98.38 116 THR A C 1
ATOM 788 O O . THR A 1 116 ? -1.173 2.337 -18.601 1.00 98.38 116 THR A O 1
ATOM 791 N N . GLY A 1 117 ? -0.242 1.333 -20.363 1.00 98.44 117 GLY A N 1
ATOM 792 C CA . GLY A 1 117 ? -0.955 0.070 -20.171 1.00 98.44 117 GLY A CA 1
ATOM 793 C C . GLY A 1 117 ? -0.567 -0.659 -18.873 1.00 98.44 117 GLY A C 1
ATOM 794 O O . GLY A 1 117 ? -0.022 -0.090 -17.926 1.00 98.44 117 GLY A O 1
ATOM 795 N N . THR A 1 118 ? -0.863 -1.956 -18.803 1.00 98.69 118 THR A N 1
ATOM 796 C CA . THR A 1 118 ? -0.487 -2.773 -17.640 1.00 98.69 118 THR A CA 1
ATOM 797 C C . THR A 1 118 ? 1.024 -2.736 -17.411 1.00 98.69 118 THR A C 1
ATOM 799 O O . THR A 1 118 ? 1.798 -2.988 -18.337 1.00 98.69 118 THR A O 1
ATOM 802 N N . PHE A 1 119 ? 1.425 -2.470 -16.167 1.00 98.88 119 PHE A N 1
ATOM 803 C CA . PHE A 1 119 ? 2.805 -2.581 -15.719 1.00 98.88 119 PHE A CA 1
ATOM 804 C C . PHE A 1 119 ? 3.002 -3.880 -14.934 1.00 98.88 119 PHE A C 1
ATOM 806 O O . PHE A 1 119 ? 2.407 -4.090 -13.875 1.00 98.88 119 PHE A O 1
ATOM 813 N N . THR A 1 120 ? 3.840 -4.761 -15.470 1.00 98.94 120 THR A N 1
ATOM 814 C CA . THR A 1 120 ? 4.245 -6.018 -14.847 1.00 98.94 120 THR A CA 1
ATOM 815 C C . THR A 1 120 ? 5.722 -5.949 -14.495 1.00 98.94 120 THR A C 1
ATOM 817 O O . THR A 1 120 ? 6.569 -5.821 -15.375 1.00 98.94 120 THR A O 1
ATOM 820 N N . ASN A 1 121 ? 6.030 -6.060 -13.207 1.00 98.88 121 ASN A N 1
ATOM 821 C CA . ASN A 1 121 ? 7.387 -6.163 -12.686 1.00 98.88 121 ASN A CA 1
ATOM 822 C C . ASN A 1 121 ? 7.549 -7.565 -12.094 1.00 98.88 121 ASN A C 1
ATOM 824 O O . ASN A 1 121 ? 6.975 -7.858 -11.044 1.00 98.88 121 ASN A O 1
ATOM 828 N N . THR A 1 122 ? 8.233 -8.459 -12.806 1.00 98.75 122 THR A N 1
ATOM 829 C CA . THR A 1 122 ? 8.297 -9.881 -12.443 1.00 98.75 122 THR A CA 1
ATOM 830 C C . THR A 1 122 ? 9.153 -10.112 -11.202 1.00 98.75 122 THR A C 1
ATOM 832 O O . THR A 1 122 ? 9.823 -9.207 -10.706 1.00 98.75 122 THR A O 1
ATOM 835 N N . ALA A 1 123 ? 9.166 -11.353 -10.709 1.00 96.75 123 ALA A N 1
ATOM 836 C CA . ALA A 1 123 ? 10.092 -11.756 -9.659 1.00 96.75 123 ALA A CA 1
ATOM 837 C C . ALA A 1 123 ? 11.536 -11.375 -10.039 1.00 96.75 123 ALA A C 1
ATOM 839 O O . ALA A 1 123 ? 11.906 -11.442 -11.211 1.00 96.75 123 ALA A O 1
ATOM 840 N N . GLU A 1 124 ? 12.313 -10.935 -9.044 1.00 96.25 124 GLU A N 1
ATOM 841 C CA . GLU A 1 124 ? 13.706 -10.453 -9.156 1.00 96.25 124 GLU A CA 1
ATOM 842 C C . GLU A 1 124 ? 13.921 -9.149 -9.946 1.00 96.25 124 GLU A C 1
ATOM 844 O O . GLU A 1 124 ? 14.979 -8.522 -9.814 1.00 96.25 124 GLU A O 1
ATOM 849 N N . ALA A 1 125 ? 12.915 -8.693 -10.695 1.00 98.75 125 ALA A N 1
ATOM 850 C CA . ALA A 1 125 ? 12.977 -7.458 -11.454 1.00 98.75 125 ALA A CA 1
ATOM 851 C C . ALA A 1 125 ? 13.041 -6.235 -10.530 1.00 98.75 125 ALA A C 1
ATOM 853 O O . ALA A 1 125 ? 12.484 -6.216 -9.426 1.00 98.75 125 ALA A O 1
ATOM 854 N N . LYS A 1 126 ? 13.728 -5.191 -10.991 1.00 98.88 126 LYS A N 1
ATOM 855 C CA . LYS A 1 126 ? 13.916 -3.937 -10.257 1.00 98.88 126 LYS A CA 1
ATOM 856 C C . LYS A 1 126 ? 13.411 -2.769 -11.085 1.00 98.88 126 LYS A C 1
ATOM 858 O O . LYS A 1 126 ? 13.818 -2.596 -12.229 1.00 98.88 126 LYS A O 1
ATOM 863 N N . PHE A 1 127 ? 12.560 -1.959 -10.477 1.00 98.88 127 PHE A N 1
ATOM 864 C CA . PHE A 1 127 ? 12.126 -0.665 -10.971 1.00 98.88 127 PHE A CA 1
ATOM 865 C C . PHE A 1 127 ? 12.426 0.354 -9.874 1.00 98.88 127 PHE A C 1
ATOM 867 O O . PHE A 1 127 ? 11.702 0.445 -8.881 1.00 98.88 127 PHE A O 1
ATOM 874 N N . ARG A 1 128 ? 13.569 1.033 -9.976 1.00 98.75 128 ARG A N 1
ATOM 875 C CA . ARG A 1 128 ? 14.142 1.769 -8.843 1.00 98.75 128 ARG A CA 1
ATOM 876 C C . ARG A 1 128 ? 14.703 3.127 -9.214 1.00 98.75 128 ARG A C 1
ATOM 878 O O . ARG A 1 128 ? 15.265 3.291 -10.288 1.00 98.75 128 ARG A O 1
ATOM 885 N N . ALA A 1 129 ? 14.582 4.097 -8.320 1.00 98.81 129 ALA A N 1
ATOM 886 C CA . ALA A 1 129 ? 15.060 5.447 -8.599 1.00 98.81 129 ALA A CA 1
ATOM 887 C C . ALA A 1 129 ? 15.401 6.244 -7.339 1.00 98.81 129 ALA A C 1
ATOM 889 O O . ALA A 1 129 ? 15.172 5.756 -6.234 1.00 98.81 129 ALA A O 1
ATOM 890 N N . ALA A 1 130 ? 15.884 7.483 -7.472 1.00 98.62 130 ALA A N 1
ATOM 891 C CA . ALA A 1 130 ? 15.853 8.405 -6.337 1.00 98.62 130 ALA A CA 1
ATOM 892 C C . ALA A 1 130 ? 14.404 8.722 -5.949 1.00 98.62 130 ALA A C 1
ATOM 894 O O . ALA A 1 130 ? 14.073 8.680 -4.773 1.00 98.62 130 ALA A O 1
ATOM 895 N N . SER A 1 131 ? 13.515 8.950 -6.919 1.00 98.88 131 SER A N 1
ATOM 896 C CA . SER A 1 131 ? 12.057 9.045 -6.727 1.00 98.88 131 SER A CA 1
ATOM 897 C C . SER A 1 131 ? 11.317 8.442 -7.915 1.00 98.88 131 SER A C 1
ATOM 899 O O . SER A 1 131 ? 11.849 8.424 -9.026 1.00 98.88 131 SER A O 1
ATOM 901 N N . ILE A 1 132 ? 10.095 7.960 -7.698 1.00 98.94 132 ILE A N 1
ATOM 902 C CA . ILE A 1 132 ? 9.276 7.326 -8.739 1.00 98.94 132 ILE A CA 1
ATOM 903 C C . ILE A 1 132 ? 7.944 8.059 -8.877 1.00 98.94 132 ILE A C 1
ATOM 905 O O . ILE A 1 132 ? 7.247 8.262 -7.886 1.00 98.94 132 ILE A O 1
ATOM 909 N N . ASP A 1 133 ? 7.572 8.366 -10.118 1.00 98.81 133 ASP A N 1
ATOM 910 C CA . ASP A 1 133 ? 6.230 8.810 -10.499 1.00 98.81 133 ASP A CA 1
ATOM 911 C C . ASP A 1 133 ? 5.709 7.935 -11.648 1.00 98.81 133 ASP A C 1
ATOM 913 O O . ASP A 1 133 ? 6.187 8.011 -12.782 1.00 98.81 133 ASP A O 1
ATOM 917 N N . ALA A 1 134 ? 4.757 7.053 -11.352 1.00 98.75 134 ALA A N 1
ATOM 918 C CA . ALA A 1 134 ? 4.201 6.118 -12.320 1.00 98.75 134 ALA A CA 1
ATOM 919 C C . ALA A 1 134 ? 2.684 6.286 -12.443 1.00 98.75 134 ALA A C 1
ATOM 921 O O . ALA A 1 134 ? 1.951 6.147 -11.468 1.00 98.75 134 ALA A O 1
ATOM 922 N N . THR A 1 135 ? 2.202 6.521 -13.664 1.00 98.81 135 THR A N 1
ATOM 923 C CA . THR A 1 135 ? 0.779 6.515 -14.021 1.00 98.81 135 THR A CA 1
ATOM 924 C C . THR A 1 135 ? 0.514 5.386 -15.012 1.00 98.81 135 THR A C 1
ATOM 926 O O . THR A 1 135 ? 1.029 5.392 -16.132 1.00 98.81 135 THR A O 1
ATOM 929 N N . VAL A 1 136 ? -0.288 4.403 -14.609 1.00 98.81 136 VAL A N 1
ATOM 930 C CA . VAL A 1 136 ? -0.473 3.134 -15.331 1.00 98.81 136 VAL A CA 1
ATOM 931 C C . VAL A 1 136 ? -1.926 2.661 -15.286 1.00 98.81 136 VAL A C 1
ATOM 933 O O . VAL A 1 136 ? -2.734 3.133 -14.488 1.00 98.81 136 VAL A O 1
ATOM 936 N N . ALA A 1 137 ? -2.288 1.729 -16.162 1.00 98.56 137 ALA A N 1
ATOM 937 C CA . ALA A 1 137 ? -3.635 1.174 -16.194 1.00 98.56 137 ALA A CA 1
ATOM 938 C C . ALA A 1 137 ? -3.863 0.209 -15.023 1.00 98.56 137 ALA A C 1
ATOM 940 O O . ALA A 1 137 ? -4.925 0.219 -14.416 1.00 98.56 137 ALA A O 1
ATOM 941 N N . SER A 1 138 ? -2.864 -0.615 -14.707 1.00 98.56 138 SER A N 1
ATOM 942 C CA . SER A 1 138 ? -2.880 -1.591 -13.612 1.00 98.56 138 SER A CA 1
ATOM 943 C C . SER A 1 138 ? -1.450 -1.995 -13.251 1.00 98.56 138 SER A C 1
ATOM 945 O O . SER A 1 138 ? -0.570 -1.930 -14.115 1.00 98.56 138 SER A O 1
ATOM 947 N N . VAL A 1 139 ? -1.226 -2.507 -12.036 1.00 98.81 139 VAL A N 1
ATOM 948 C CA . VAL A 1 139 ? 0.088 -3.040 -11.620 1.00 98.81 139 VAL A CA 1
ATOM 949 C C . VAL A 1 139 ? 0.007 -4.487 -11.163 1.00 98.81 139 VAL A C 1
ATOM 951 O O . VAL A 1 139 ? -0.841 -4.843 -10.347 1.00 98.81 139 VAL A O 1
ATOM 954 N N . ALA A 1 140 ? 0.957 -5.288 -11.639 1.00 98.81 140 ALA A N 1
ATOM 955 C CA . ALA A 1 140 ? 1.338 -6.559 -11.040 1.00 98.81 140 ALA A CA 1
ATOM 956 C C . ALA A 1 140 ? 2.822 -6.495 -10.653 1.00 98.81 140 ALA A C 1
ATOM 958 O O . ALA A 1 140 ? 3.686 -6.431 -11.529 1.00 98.81 140 ALA A O 1
ATOM 959 N N . ASN A 1 141 ? 3.112 -6.483 -9.353 1.00 98.88 141 ASN A N 1
ATOM 960 C CA . ASN A 1 141 ? 4.471 -6.415 -8.831 1.00 98.88 141 ASN A CA 1
ATOM 961 C C . ASN A 1 141 ? 4.834 -7.670 -8.039 1.00 98.88 141 ASN A C 1
ATOM 963 O O . ASN A 1 141 ? 4.300 -7.899 -6.956 1.00 98.88 141 ASN A O 1
ATOM 967 N N . ASP A 1 142 ? 5.814 -8.409 -8.544 1.00 98.81 142 ASP A N 1
ATOM 968 C CA . ASP A 1 142 ? 6.428 -9.567 -7.891 1.00 98.81 142 ASP A CA 1
ATOM 969 C C . ASP A 1 142 ? 7.897 -9.289 -7.518 1.00 98.81 142 ASP A C 1
ATOM 971 O O . ASP A 1 142 ? 8.496 -10.040 -6.751 1.00 98.81 142 ASP A O 1
ATOM 975 N N . GLY A 1 143 ? 8.474 -8.207 -8.049 1.00 98.81 143 GLY A N 1
ATOM 976 C CA . GLY A 1 143 ? 9.842 -7.761 -7.796 1.00 98.81 143 GLY A CA 1
ATOM 977 C C . GLY A 1 143 ? 9.918 -6.553 -6.860 1.00 98.81 143 GLY A C 1
ATOM 978 O O . GLY A 1 143 ? 9.102 -6.374 -5.953 1.00 98.81 143 GLY A O 1
ATOM 979 N N . LEU A 1 144 ? 10.922 -5.707 -7.085 1.00 98.88 144 LEU A N 1
ATOM 980 C CA . LEU A 1 144 ? 11.109 -4.436 -6.388 1.00 98.88 144 LEU A CA 1
ATOM 981 C C . LEU A 1 144 ? 10.593 -3.276 -7.240 1.00 98.88 144 LEU A C 1
ATOM 983 O O . LEU A 1 144 ? 11.105 -3.050 -8.336 1.00 98.88 144 LEU A O 1
ATOM 987 N N . ILE A 1 145 ? 9.678 -2.487 -6.686 1.00 98.88 145 ILE A N 1
ATOM 988 C CA . ILE A 1 145 ? 9.431 -1.100 -7.086 1.00 98.88 145 ILE A CA 1
ATOM 989 C C . ILE A 1 145 ? 9.879 -0.236 -5.910 1.00 98.88 145 ILE A C 1
ATOM 991 O O . ILE A 1 145 ? 9.317 -0.361 -4.824 1.00 98.88 145 ILE A O 1
ATOM 995 N N . GLY A 1 146 ? 10.881 0.628 -6.070 1.00 98.38 146 GLY A N 1
ATOM 996 C CA . GLY A 1 146 ? 11.245 1.455 -4.924 1.00 98.38 146 GLY A CA 1
ATOM 997 C C . GLY A 1 146 ? 12.164 2.640 -5.133 1.00 98.38 146 GLY A C 1
ATOM 998 O O . GLY A 1 146 ? 12.969 2.684 -6.060 1.00 98.38 146 GLY A O 1
ATOM 999 N N . SER A 1 147 ? 12.043 3.605 -4.227 1.00 98.56 147 SER A N 1
ATOM 1000 C CA . SER A 1 147 ? 12.915 4.769 -4.164 1.00 98.56 147 SER A CA 1
ATOM 1001 C C . SER A 1 147 ? 14.057 4.564 -3.164 1.00 98.56 147 SER A C 1
ATOM 1003 O O . SER A 1 147 ? 13.888 3.942 -2.115 1.00 98.56 147 SER A O 1
ATOM 1005 N N . ALA A 1 148 ? 15.234 5.090 -3.497 1.00 96.00 148 ALA A N 1
ATOM 1006 C CA . ALA A 1 148 ? 16.406 5.078 -2.625 1.00 96.00 148 ALA A CA 1
ATOM 1007 C C . ALA A 1 148 ? 16.495 6.323 -1.727 1.00 96.00 148 ALA A C 1
ATOM 1009 O O . ALA A 1 148 ? 17.107 6.255 -0.662 1.00 96.00 148 ALA A O 1
ATOM 1010 N N . GLU A 1 149 ? 15.890 7.439 -2.148 1.00 96.88 149 GLU A N 1
ATOM 1011 C CA . GLU A 1 149 ? 16.054 8.745 -1.494 1.00 96.88 149 GLU A CA 1
ATOM 1012 C C . GLU A 1 149 ? 14.725 9.429 -1.184 1.00 96.88 149 GLU A C 1
ATOM 1014 O O . GLU A 1 149 ? 14.519 9.851 -0.054 1.00 96.88 149 GLU A O 1
ATOM 1019 N N . GLY A 1 150 ? 13.826 9.503 -2.164 1.00 98.12 150 GLY A N 1
ATOM 1020 C CA . GLY A 1 150 ? 12.586 10.265 -2.098 1.00 98.12 150 GLY A CA 1
ATOM 1021 C C . GLY A 1 150 ? 11.331 9.401 -2.049 1.00 98.12 150 GLY A C 1
ATOM 1022 O O . GLY A 1 150 ? 11.310 8.307 -1.476 1.00 98.12 150 GLY A O 1
ATOM 1023 N N . SER A 1 151 ? 10.262 9.891 -2.669 1.00 98.69 151 SER A N 1
ATOM 1024 C CA . SER A 1 151 ? 8.936 9.269 -2.623 1.00 98.69 151 SER A CA 1
ATOM 1025 C C . SER A 1 151 ? 8.658 8.347 -3.819 1.00 98.69 151 SER A C 1
ATOM 1027 O O . SER A 1 151 ? 9.289 8.440 -4.877 1.00 98.69 151 SER A O 1
ATOM 1029 N N . VAL A 1 152 ? 7.686 7.453 -3.645 1.00 98.88 152 VAL A N 1
ATOM 1030 C CA . VAL A 1 152 ? 7.081 6.655 -4.718 1.00 98.88 152 VAL A CA 1
ATOM 1031 C C . VAL A 1 152 ? 5.611 7.038 -4.830 1.00 98.88 152 VAL A C 1
ATOM 1033 O O . VAL A 1 152 ? 4.835 6.819 -3.899 1.00 98.88 152 VAL A O 1
ATOM 1036 N N . THR A 1 153 ? 5.225 7.561 -5.988 1.00 98.75 153 THR A N 1
ATOM 1037 C CA . THR A 1 153 ? 3.831 7.822 -6.349 1.00 98.75 153 THR A CA 1
ATOM 1038 C C . THR A 1 153 ? 3.418 6.861 -7.451 1.00 98.75 153 THR A C 1
ATOM 1040 O O . THR A 1 153 ? 4.017 6.837 -8.527 1.00 98.75 153 THR A O 1
ATOM 1043 N N . LEU A 1 154 ? 2.383 6.067 -7.186 1.00 98.69 154 LEU A N 1
ATOM 1044 C CA . LEU A 1 154 ? 1.788 5.154 -8.151 1.00 98.69 154 LEU A CA 1
ATOM 1045 C C . LEU A 1 154 ? 0.304 5.480 -8.326 1.00 98.69 154 LEU A C 1
ATOM 1047 O O . LEU A 1 154 ? -0.509 5.256 -7.429 1.00 98.69 154 LEU A O 1
ATOM 1051 N N . THR A 1 155 ? -0.040 5.971 -9.511 1.00 98.75 155 THR A N 1
ATOM 1052 C CA . THR A 1 155 ? -1.417 6.214 -9.941 1.00 98.75 155 THR A CA 1
ATOM 1053 C C . THR A 1 155 ? -1.860 5.092 -10.874 1.00 98.75 155 THR A C 1
ATOM 1055 O O . THR A 1 155 ? -1.254 4.876 -11.923 1.00 98.75 155 THR A O 1
ATOM 1058 N N . SER A 1 156 ? -2.922 4.376 -10.510 1.00 98.62 156 SER A N 1
ATOM 1059 C CA . SER A 1 156 ? -3.449 3.238 -11.268 1.00 98.62 156 SER A CA 1
ATOM 1060 C C . SER A 1 156 ? -4.923 3.435 -11.617 1.00 98.62 156 SER A C 1
ATOM 1062 O O . SER A 1 156 ? -5.755 3.665 -10.739 1.00 98.62 156 SER A O 1
ATOM 1064 N N . GLN A 1 157 ? -5.273 3.289 -12.897 1.00 98.38 157 GLN A N 1
ATOM 1065 C CA . GLN A 1 157 ? -6.671 3.345 -13.363 1.00 98.38 157 GLN A CA 1
ATOM 1066 C C . GLN A 1 157 ? -7.475 2.068 -13.060 1.00 98.38 157 GLN A C 1
ATOM 1068 O O . GLN A 1 157 ? -8.661 1.991 -13.372 1.00 98.38 157 GLN A O 1
ATOM 1073 N N . ALA A 1 158 ? -6.842 1.075 -12.444 1.00 97.81 158 ALA A N 1
ATOM 1074 C CA . ALA A 1 158 ? -7.448 -0.145 -11.934 1.00 97.81 158 ALA A CA 1
ATOM 1075 C C . ALA A 1 158 ? -6.748 -0.556 -10.626 1.00 97.81 158 ALA A C 1
ATOM 1077 O O . ALA A 1 158 ? -6.083 0.256 -9.978 1.00 97.81 158 ALA A O 1
ATOM 1078 N N . GLY A 1 159 ? -6.891 -1.820 -10.232 1.00 95.44 159 GLY A N 1
ATOM 1079 C CA . GLY A 1 159 ? -6.260 -2.348 -9.029 1.00 95.44 159 GLY A CA 1
ATOM 1080 C C . GLY A 1 159 ? -4.744 -2.565 -9.124 1.00 95.44 159 GLY A C 1
ATOM 1081 O O . GLY A 1 159 ? -4.141 -2.539 -10.203 1.00 95.44 159 GLY A O 1
ATOM 1082 N N . VAL A 1 160 ? -4.143 -2.820 -7.963 1.00 98.81 160 VAL A N 1
ATOM 1083 C CA . VAL A 1 160 ? -2.730 -3.176 -7.781 1.00 98.81 160 VAL A CA 1
ATOM 1084 C C . VAL A 1 160 ? -2.645 -4.542 -7.115 1.00 98.81 160 V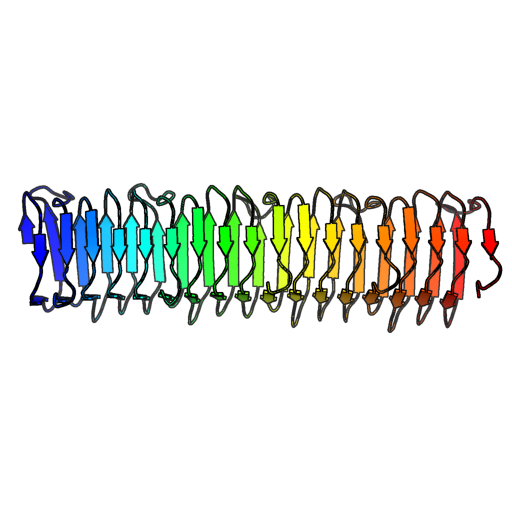AL A C 1
ATOM 1086 O O . VAL A 1 160 ? -3.251 -4.774 -6.071 1.00 98.81 160 VAL A O 1
ATOM 1089 N N . GLN A 1 161 ? -1.854 -5.436 -7.704 1.00 98.88 161 GLN A N 1
ATOM 1090 C CA . GLN A 1 161 ? -1.447 -6.693 -7.085 1.00 98.88 161 GLN A CA 1
ATOM 1091 C C . GLN A 1 161 ? 0.019 -6.588 -6.687 1.00 98.88 161 GLN A C 1
ATOM 1093 O O . GLN A 1 161 ? 0.888 -6.460 -7.552 1.00 98.88 161 GLN A O 1
ATOM 1098 N N . ASN A 1 162 ? 0.298 -6.660 -5.390 1.00 98.88 162 ASN A N 1
ATOM 1099 C CA . ASN A 1 162 ? 1.656 -6.685 -4.874 1.00 98.88 162 ASN A CA 1
ATOM 1100 C C . ASN A 1 162 ? 1.958 -8.014 -4.180 1.00 98.88 162 ASN A C 1
ATOM 1102 O O . ASN A 1 162 ? 1.430 -8.302 -3.108 1.00 98.88 162 ASN A O 1
ATOM 1106 N N . ARG A 1 163 ? 2.858 -8.793 -4.779 1.00 98.81 163 ARG A N 1
ATOM 1107 C CA . ARG A 1 163 ? 3.499 -9.971 -4.182 1.00 98.81 163 ARG A CA 1
ATOM 1108 C C . ARG A 1 163 ? 4.968 -9.715 -3.825 1.00 98.81 163 ARG A C 1
ATOM 1110 O O . ARG A 1 163 ? 5.539 -10.487 -3.065 1.00 98.81 163 ARG A O 1
ATOM 1117 N N . GLY A 1 164 ? 5.563 -8.651 -4.370 1.00 98.75 164 GLY A N 1
ATOM 1118 C CA . GLY A 1 164 ? 6.938 -8.224 -4.115 1.00 98.75 164 GLY A CA 1
ATOM 1119 C C . GLY A 1 164 ? 7.048 -7.097 -3.083 1.00 98.75 164 GLY A C 1
ATOM 1120 O O . GLY A 1 164 ? 6.301 -7.042 -2.104 1.00 98.75 164 GLY A O 1
ATOM 1121 N N . LEU A 1 165 ? 7.994 -6.184 -3.307 1.00 98.88 165 LEU A N 1
ATOM 1122 C CA . LEU A 1 165 ? 8.265 -5.030 -2.449 1.00 98.88 165 LEU A CA 1
ATOM 1123 C C . LEU A 1 165 ? 7.939 -3.719 -3.176 1.00 98.88 165 LEU A C 1
ATOM 1125 O O . LEU A 1 165 ? 8.546 -3.425 -4.207 1.00 98.88 165 LEU A O 1
ATOM 1129 N N . LEU A 1 166 ? 7.040 -2.917 -2.600 1.00 98.88 166 LEU A N 1
ATOM 1130 C CA . LEU A 1 166 ? 6.955 -1.476 -2.839 1.00 98.88 166 LEU A CA 1
ATOM 1131 C C . LEU A 1 166 ? 7.644 -0.754 -1.683 1.00 98.88 166 LEU A C 1
ATOM 1133 O O . LEU A 1 166 ? 7.197 -0.853 -0.541 1.00 98.88 166 LEU A O 1
ATOM 1137 N N . LEU A 1 167 ? 8.723 -0.037 -1.980 1.00 98.69 167 LEU A N 1
ATOM 1138 C CA . LEU A 1 167 ? 9.543 0.653 -0.986 1.00 98.69 167 LEU A CA 1
ATOM 1139 C C . LEU A 1 167 ? 9.647 2.143 -1.303 1.00 98.69 167 LEU A C 1
ATOM 1141 O O . LEU A 1 167 ? 10.085 2.503 -2.390 1.00 98.69 167 LEU A O 1
ATOM 1145 N N . ALA A 1 168 ? 9.347 3.004 -0.337 1.00 98.75 168 ALA A N 1
ATOM 1146 C CA . ALA A 1 168 ? 9.664 4.421 -0.411 1.00 98.75 168 ALA A CA 1
ATOM 1147 C C . ALA A 1 168 ? 10.571 4.855 0.741 1.00 98.75 168 ALA A C 1
ATOM 1149 O O . ALA A 1 168 ? 10.267 4.607 1.908 1.00 98.75 168 ALA A O 1
ATOM 1150 N N . LYS A 1 169 ? 11.668 5.544 0.420 1.00 98.38 169 LYS A N 1
ATOM 1151 C CA . LYS A 1 169 ? 12.529 6.152 1.440 1.00 98.38 169 LYS A CA 1
ATOM 1152 C C . LYS A 1 169 ? 11.831 7.306 2.165 1.00 98.38 169 LYS A C 1
ATOM 1154 O O . LYS A 1 169 ? 12.023 7.474 3.360 1.00 98.38 169 LYS A O 1
ATOM 1159 N N . GLU A 1 170 ? 10.989 8.064 1.473 1.00 98.25 170 GLU A N 1
ATOM 1160 C CA . GLU A 1 170 ? 10.121 9.073 2.083 1.00 98.25 170 GLU A CA 1
ATOM 1161 C C . GLU A 1 170 ? 8.675 8.568 2.150 1.00 98.25 170 GLU A C 1
ATOM 1163 O O . GLU A 1 170 ? 8.345 7.766 3.026 1.00 98.25 170 GLU A O 1
ATOM 1168 N N . GLY A 1 171 ? 7.809 9.034 1.243 1.00 98.44 171 GLY A N 1
ATOM 1169 C CA . GLY A 1 171 ? 6.397 8.683 1.197 1.00 98.44 171 GLY A CA 1
ATOM 1170 C C . GLY A 1 171 ? 6.059 7.676 0.099 1.00 98.44 171 GLY A C 1
ATOM 1171 O O . GLY A 1 171 ? 6.588 7.749 -1.010 1.00 98.44 171 GLY A O 1
ATOM 1172 N N . LEU A 1 172 ? 5.133 6.763 0.389 1.00 98.88 172 LEU A N 1
ATOM 1173 C CA . LEU A 1 172 ? 4.514 5.872 -0.593 1.00 98.88 172 LEU A CA 1
ATOM 1174 C C . LEU A 1 172 ? 3.056 6.283 -0.787 1.00 98.88 172 LEU A C 1
ATOM 1176 O O . LEU A 1 172 ? 2.252 6.157 0.134 1.00 98.88 172 LEU A O 1
ATOM 1180 N N . THR A 1 173 ? 2.702 6.746 -1.983 1.00 98.75 173 THR A N 1
ATOM 1181 C CA . THR A 1 173 ? 1.321 7.104 -2.328 1.00 98.75 173 THR A CA 1
ATOM 1182 C C . THR A 1 173 ? 0.784 6.175 -3.405 1.00 98.75 173 THR A C 1
ATOM 1184 O O . THR A 1 173 ? 1.318 6.124 -4.513 1.00 98.75 173 THR A O 1
ATOM 1187 N N . LEU A 1 174 ? -0.299 5.469 -3.085 1.00 98.81 174 LEU A N 1
ATOM 1188 C CA . LEU A 1 174 ? -1.065 4.635 -4.003 1.00 98.81 174 LEU A CA 1
ATOM 1189 C C . LEU A 1 174 ? -2.417 5.308 -4.270 1.00 98.81 174 LEU A C 1
ATOM 1191 O O . LEU A 1 174 ? -3.256 5.383 -3.372 1.00 98.81 174 LEU A O 1
ATOM 1195 N N . SER A 1 175 ? -2.619 5.794 -5.497 1.00 98.56 175 SER A N 1
ATOM 1196 C CA . SER A 1 175 ? -3.878 6.392 -5.960 1.00 98.56 175 SER A CA 1
ATOM 1197 C C . SER A 1 175 ? -4.546 5.466 -6.975 1.00 98.56 175 SER A C 1
ATOM 1199 O O . SER A 1 175 ? -4.080 5.354 -8.110 1.00 98.56 175 SER A O 1
ATOM 1201 N N . LEU A 1 176 ? -5.588 4.739 -6.563 1.00 98.62 176 LEU A N 1
ATOM 1202 C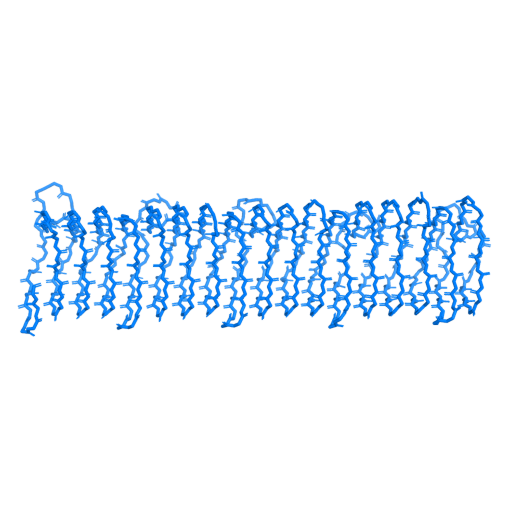 CA . LEU A 1 176 ? -6.107 3.582 -7.305 1.00 98.62 176 LEU A CA 1
ATOM 1203 C C . LEU A 1 176 ? -7.599 3.731 -7.620 1.00 98.62 176 LEU A C 1
ATOM 1205 O O . LEU A 1 176 ? -8.382 4.094 -6.753 1.00 98.62 176 LEU A O 1
ATOM 1209 N N . ALA A 1 177 ? -8.032 3.386 -8.831 1.00 98.19 177 ALA A N 1
ATOM 1210 C CA . ALA A 1 177 ? -9.469 3.313 -9.135 1.00 98.19 177 ALA A CA 1
ATOM 1211 C C . ALA A 1 177 ? -10.121 1.977 -8.723 1.00 98.19 177 ALA A C 1
ATOM 1213 O O . ALA A 1 177 ? -11.345 1.872 -8.725 1.00 98.19 177 ALA A O 1
ATOM 1214 N N . GLY A 1 178 ? -9.317 0.950 -8.428 1.00 98.19 178 GLY A N 1
ATOM 1215 C CA . GLY A 1 178 ? -9.779 -0.403 -8.103 1.00 98.19 178 GLY A CA 1
ATOM 1216 C C . GLY A 1 178 ? -9.173 -0.945 -6.811 1.00 98.19 178 GLY A C 1
ATOM 1217 O O . GLY A 1 178 ? -8.755 -0.182 -5.945 1.00 98.19 178 GLY A O 1
ATOM 1218 N N . ASP A 1 179 ? -9.126 -2.268 -6.693 1.00 98.81 179 ASP A N 1
ATOM 1219 C CA . ASP A 1 179 ? -8.720 -2.950 -5.461 1.00 98.81 179 ASP A CA 1
ATOM 1220 C C . ASP A 1 179 ? -7.198 -2.972 -5.255 1.00 98.81 179 ASP A C 1
ATOM 1222 O O . ASP A 1 179 ? -6.417 -2.998 -6.208 1.00 98.81 179 ASP A O 1
ATOM 1226 N N . LEU A 1 180 ? -6.767 -3.045 -3.998 1.00 98.94 180 LEU A N 1
ATOM 1227 C CA . LEU A 1 180 ? -5.392 -3.361 -3.623 1.00 98.94 180 LEU A CA 1
ATOM 1228 C C . LEU A 1 180 ? -5.346 -4.761 -3.010 1.00 98.94 180 LEU A C 1
ATOM 1230 O O . LEU A 1 180 ? -5.913 -5.003 -1.946 1.00 98.94 180 LEU A O 1
ATOM 1234 N N . VAL A 1 181 ? -4.626 -5.667 -3.669 1.00 98.94 181 VAL A N 1
ATOM 1235 C CA . VAL A 1 181 ? -4.318 -7.003 -3.153 1.00 98.94 181 VAL A CA 1
ATOM 1236 C C . VAL A 1 181 ? -2.840 -7.050 -2.800 1.00 98.94 181 VAL A C 1
ATOM 1238 O O . VAL A 1 181 ? -1.980 -7.004 -3.683 1.00 98.94 181 VAL A O 1
ATOM 1241 N N . ASN A 1 182 ? -2.541 -7.152 -1.509 1.00 98.94 182 ASN A N 1
ATOM 1242 C CA . ASN A 1 182 ? -1.185 -7.260 -1.002 1.00 98.94 182 ASN A CA 1
ATOM 1243 C C . ASN A 1 182 ? -0.937 -8.627 -0.360 1.00 98.94 182 ASN A C 1
ATOM 1245 O O . ASN A 1 182 ? -1.608 -9.017 0.593 1.00 98.94 182 ASN A O 1
ATOM 1249 N N . SER A 1 183 ? 0.083 -9.324 -0.843 1.00 98.75 183 SER A N 1
ATOM 1250 C CA . SER A 1 183 ? 0.683 -10.487 -0.185 1.00 98.75 183 SER A CA 1
ATOM 1251 C C . SER A 1 183 ? 2.202 -10.360 -0.035 1.00 98.75 183 SER A C 1
ATOM 1253 O O . SER A 1 183 ? 2.845 -11.323 0.373 1.00 98.75 183 SER A O 1
ATOM 1255 N N . GLY A 1 184 ? 2.768 -9.210 -0.415 1.00 98.81 184 GLY A N 1
ATOM 1256 C CA . GLY A 1 184 ? 4.165 -8.843 -0.210 1.00 98.81 184 GLY A CA 1
ATOM 1257 C C . GLY A 1 184 ? 4.286 -7.696 0.795 1.00 98.81 184 GLY A C 1
ATOM 1258 O O . GLY A 1 184 ? 3.561 -7.644 1.789 1.00 98.81 184 GLY A O 1
ATOM 1259 N N . THR A 1 185 ? 5.180 -6.745 0.535 1.00 98.94 185 THR A N 1
ATOM 1260 C CA . THR A 1 185 ? 5.435 -5.614 1.438 1.00 98.94 185 THR A CA 1
ATOM 1261 C C . THR A 1 185 ? 5.203 -4.271 0.756 1.00 98.94 185 THR A C 1
ATOM 1263 O O . THR A 1 185 ? 5.758 -4.009 -0.309 1.00 98.94 185 THR A O 1
ATOM 1266 N N . LEU A 1 186 ? 4.440 -3.396 1.409 1.00 98.94 186 LEU A N 1
ATOM 1267 C CA . LEU A 1 186 ? 4.399 -1.957 1.168 1.00 98.94 186 LEU A CA 1
ATOM 1268 C C . LEU A 1 186 ? 5.082 -1.286 2.363 1.00 98.94 186 LEU A C 1
ATOM 1270 O O . LEU A 1 186 ? 4.618 -1.405 3.499 1.00 98.94 186 LEU A O 1
ATOM 1274 N N . LEU A 1 187 ? 6.192 -0.601 2.110 1.00 98.81 187 LEU A N 1
ATOM 1275 C CA . LEU A 1 187 ? 7.004 0.043 3.135 1.00 98.81 187 LEU A CA 1
ATOM 1276 C C . LEU A 1 187 ? 7.311 1.485 2.735 1.00 98.81 187 LEU A C 1
ATOM 1278 O O . LEU A 1 187 ? 7.860 1.721 1.664 1.00 98.81 187 LEU A O 1
ATOM 1282 N N . ALA A 1 188 ? 7.010 2.432 3.618 1.00 98.75 188 ALA A N 1
ATOM 1283 C CA . ALA A 1 188 ? 7.511 3.803 3.535 1.00 98.75 188 ALA A CA 1
ATOM 1284 C C . ALA A 1 188 ? 8.195 4.179 4.850 1.00 98.75 188 ALA A C 1
ATOM 1286 O O . ALA A 1 188 ? 7.710 3.790 5.908 1.00 98.75 188 ALA A O 1
ATOM 1287 N N . GLU A 1 189 ? 9.297 4.929 4.842 1.00 98.38 189 GLU A N 1
ATOM 1288 C CA . GLU A 1 189 ? 9.878 5.364 6.125 1.00 98.38 189 GLU A CA 1
ATOM 1289 C C . GLU A 1 189 ? 9.088 6.513 6.756 1.00 98.38 189 GLU A C 1
ATOM 1291 O O . GLU A 1 189 ? 9.085 6.640 7.978 1.00 98.38 189 GLU A O 1
ATOM 1296 N N . GLN A 1 190 ? 8.380 7.320 5.959 1.00 98.44 190 GLN A N 1
ATOM 1297 C CA . GLN A 1 190 ? 7.545 8.417 6.449 1.00 98.44 190 GLN A CA 1
ATOM 1298 C C . GLN A 1 190 ? 6.056 8.063 6.352 1.00 98.44 190 GLN A C 1
ATOM 1300 O O . GLN A 1 190 ? 5.544 7.337 7.203 1.00 98.44 190 GLN A O 1
ATOM 1305 N N . ALA A 1 191 ? 5.356 8.561 5.334 1.00 98.44 191 ALA A N 1
ATOM 1306 C CA . ALA A 1 191 ? 3.917 8.382 5.184 1.00 98.44 191 ALA A CA 1
ATOM 1307 C C . ALA A 1 191 ? 3.591 7.339 4.114 1.00 98.44 191 ALA A C 1
ATOM 1309 O O . ALA A 1 191 ? 4.150 7.362 3.018 1.00 98.44 191 ALA A O 1
ATOM 1310 N N . LEU A 1 192 ? 2.634 6.463 4.404 1.00 98.88 192 LEU A N 1
ATOM 1311 C CA . LEU A 1 192 ? 2.020 5.584 3.417 1.00 98.88 192 LEU A CA 1
ATOM 1312 C C . LEU A 1 192 ? 0.551 5.960 3.265 1.00 98.88 192 LEU A C 1
ATOM 1314 O O . LEU A 1 192 ? -0.210 5.898 4.228 1.00 98.88 192 LEU A O 1
ATOM 1318 N N . VAL A 1 193 ? 0.155 6.334 2.049 1.00 98.81 193 VAL A N 1
ATOM 1319 C CA . VAL A 1 193 ? -1.211 6.749 1.717 1.00 98.81 193 VAL A CA 1
ATOM 1320 C C . VAL A 1 193 ? -1.796 5.812 0.667 1.00 98.81 193 VAL A C 1
ATOM 1322 O O . VAL A 1 193 ? -1.241 5.666 -0.420 1.00 98.81 193 VAL A O 1
ATOM 1325 N N . ILE A 1 194 ? -2.942 5.209 0.979 1.00 98.81 194 ILE A N 1
ATOM 1326 C CA . ILE A 1 194 ? -3.771 4.436 0.048 1.00 98.81 194 ILE A CA 1
ATOM 1327 C C . ILE A 1 194 ? -5.096 5.176 -0.114 1.00 98.81 194 ILE A C 1
ATOM 1329 O O . ILE A 1 194 ? -5.856 5.317 0.846 1.00 98.81 194 ILE A O 1
ATOM 1333 N N . ALA A 1 195 ? -5.373 5.660 -1.320 1.00 98.44 195 ALA A N 1
ATOM 1334 C CA . ALA A 1 195 ? -6.594 6.391 -1.633 1.00 98.44 195 ALA A CA 1
ATOM 1335 C C . ALA A 1 195 ? -7.035 6.144 -3.081 1.00 98.44 195 ALA A C 1
ATOM 1337 O O . ALA A 1 195 ? -6.297 5.597 -3.899 1.00 98.44 195 ALA A O 1
ATOM 1338 N N . GLY A 1 196 ? -8.260 6.555 -3.386 1.00 98.12 196 GLY A N 1
ATOM 1339 C CA . GLY A 1 196 ? -8.827 6.553 -4.726 1.00 98.12 196 GLY A CA 1
ATOM 1340 C C . GLY A 1 196 ? -8.079 7.477 -5.693 1.00 98.12 196 GLY A C 1
ATOM 1341 O O . GLY A 1 196 ? -7.067 8.094 -5.344 1.00 98.12 196 GLY A O 1
ATOM 1342 N N . LEU A 1 197 ? -8.607 7.640 -6.912 1.00 95.81 197 LEU A N 1
ATOM 1343 C CA . LEU A 1 197 ? -8.185 8.705 -7.837 1.00 95.81 197 LEU A CA 1
ATOM 1344 C C . LEU A 1 197 ? -8.645 10.082 -7.314 1.00 95.81 197 LEU A C 1
ATOM 1346 O O . LEU A 1 197 ? -9.616 10.665 -7.791 1.00 95.81 197 LEU A O 1
ATOM 1350 N N . GLY A 1 198 ? -7.954 10.558 -6.279 1.00 86.75 198 GLY A N 1
ATOM 1351 C CA . GLY A 1 198 ? -8.272 11.729 -5.466 1.00 86.75 198 GLY A CA 1
ATOM 1352 C C . GLY A 1 198 ? -7.978 11.436 -3.993 1.00 86.75 198 GLY A C 1
ATOM 1353 O O . GLY A 1 198 ? -8.372 10.391 -3.480 1.00 86.75 198 GLY A O 1
ATOM 1354 N N . THR A 1 199 ? -7.304 12.351 -3.291 1.00 79.50 199 THR A N 1
ATOM 1355 C CA . THR A 1 199 ? -6.786 12.108 -1.926 1.00 79.50 199 THR A CA 1
ATOM 1356 C C . THR A 1 199 ? -7.868 11.779 -0.895 1.00 79.50 199 THR A C 1
ATOM 1358 O O . THR A 1 199 ? -7.590 11.083 0.075 1.00 79.50 199 THR A O 1
ATOM 1361 N N . GLU A 1 200 ? -9.105 12.227 -1.127 1.00 89.81 200 GLU A N 1
ATOM 1362 C CA . GLU A 1 200 ? -10.264 11.975 -0.258 1.00 89.81 200 GLU A CA 1
ATOM 1363 C C . GLU A 1 200 ? -11.195 10.866 -0.765 1.00 89.81 200 GLU A C 1
ATOM 1365 O O . GLU A 1 200 ? -12.222 10.587 -0.155 1.00 89.81 200 GLU A O 1
ATOM 1370 N N . THR A 1 201 ? -10.860 10.229 -1.886 1.00 95.75 201 THR A N 1
ATOM 1371 C CA . THR A 1 201 ? -11.668 9.143 -2.450 1.00 95.75 201 THR A CA 1
ATOM 1372 C C . THR A 1 201 ? -11.215 7.811 -1.858 1.00 95.75 201 THR A C 1
ATOM 1374 O O . THR A 1 201 ? -10.032 7.628 -1.575 1.00 95.75 201 THR A O 1
ATOM 1377 N N . ALA A 1 202 ? -12.140 6.878 -1.649 1.00 98.19 202 ALA A N 1
ATOM 1378 C CA . ALA A 1 202 ? -11.801 5.512 -1.269 1.00 98.19 202 ALA A CA 1
ATOM 1379 C C . ALA A 1 202 ? -11.417 4.686 -2.504 1.00 98.19 202 ALA A C 1
ATOM 1381 O O . ALA A 1 202 ? -11.977 4.885 -3.582 1.00 98.19 202 ALA A O 1
ATOM 1382 N N . ILE A 1 203 ? -10.489 3.743 -2.345 1.00 98.69 203 ILE A N 1
ATOM 1383 C CA . ILE A 1 203 ? -10.335 2.656 -3.320 1.00 98.69 203 ILE A CA 1
ATOM 1384 C C . ILE A 1 203 ? -11.512 1.671 -3.202 1.00 98.69 203 ILE A C 1
ATOM 1386 O O . ILE A 1 203 ? -12.397 1.841 -2.355 1.00 98.69 203 ILE A O 1
ATOM 1390 N N . GLY A 1 204 ? -11.503 0.613 -4.017 1.00 98.62 204 GLY A N 1
ATOM 1391 C CA . GLY A 1 204 ? -12.374 -0.548 -3.822 1.00 98.62 204 GLY A CA 1
ATOM 1392 C C . GLY A 1 204 ? -12.018 -1.326 -2.547 1.00 98.62 204 GLY A C 1
ATOM 1393 O O . GLY A 1 204 ? -11.991 -0.779 -1.442 1.00 98.62 204 GLY A O 1
ATOM 1394 N N . ALA A 1 205 ? -11.735 -2.615 -2.680 1.00 98.75 205 ALA A N 1
ATOM 1395 C CA . ALA A 1 205 ? -11.296 -3.446 -1.567 1.00 98.75 205 ALA A CA 1
ATOM 1396 C C . ALA A 1 205 ? -9.792 -3.294 -1.288 1.00 98.75 205 ALA A C 1
ATOM 1398 O O . ALA A 1 205 ? -8.976 -3.223 -2.208 1.00 98.75 205 ALA A O 1
ATOM 1399 N N . LEU A 1 206 ? -9.416 -3.322 -0.008 1.00 98.94 206 LEU A N 1
ATOM 1400 C CA . LEU A 1 206 ? -8.056 -3.620 0.435 1.00 98.94 206 LEU A CA 1
ATOM 1401 C C . LEU A 1 206 ? -8.033 -5.028 1.030 1.00 98.94 206 LEU A C 1
ATOM 1403 O O . LEU A 1 206 ? -8.635 -5.264 2.074 1.00 98.94 206 LEU A O 1
ATOM 1407 N N . SER A 1 207 ? -7.322 -5.944 0.376 1.00 98.94 207 SER A N 1
ATOM 1408 C CA . SER A 1 207 ? -7.033 -7.281 0.894 1.00 98.94 207 SER A CA 1
ATOM 1409 C C . SER A 1 207 ? -5.545 -7.391 1.205 1.00 98.94 207 SER A C 1
ATOM 1411 O O . SER A 1 207 ? -4.705 -7.328 0.306 1.00 98.94 207 SER A O 1
ATOM 1413 N N . ASN A 1 208 ? -5.213 -7.537 2.484 1.00 98.94 208 ASN A N 1
ATOM 1414 C CA . ASN A 1 208 ? -3.853 -7.760 2.954 1.00 98.94 208 ASN A CA 1
ATOM 1415 C C . ASN A 1 208 ? -3.745 -9.187 3.498 1.00 98.94 208 ASN A C 1
ATOM 1417 O O . ASN A 1 208 ? -4.214 -9.476 4.597 1.00 98.94 208 ASN A O 1
ATOM 1421 N N . ALA A 1 209 ? -3.160 -10.090 2.713 1.00 98.81 209 ALA A N 1
ATOM 1422 C CA . ALA A 1 209 ? -3.060 -11.511 3.038 1.00 98.81 209 ALA A CA 1
ATOM 1423 C C . ALA A 1 209 ? -2.229 -11.760 4.310 1.00 98.81 209 ALA A C 1
ATOM 1425 O O . ALA A 1 209 ? -1.484 -10.893 4.749 1.00 98.81 209 ALA A O 1
ATOM 1426 N N . ALA A 1 210 ? -2.281 -12.974 4.869 1.00 98.00 210 ALA A N 1
ATOM 1427 C CA . ALA A 1 210 ? -1.600 -13.323 6.126 1.00 98.00 210 ALA A CA 1
ATOM 1428 C C . ALA A 1 210 ? -0.081 -13.041 6.164 1.00 98.00 210 ALA A C 1
ATOM 1430 O O . ALA A 1 210 ? 0.459 -12.731 7.221 1.00 98.00 210 ALA A O 1
ATOM 1431 N N . GLY A 1 211 ? 0.607 -13.130 5.021 1.00 97.00 211 GLY A N 1
ATOM 1432 C CA . GLY A 1 211 ? 2.027 -12.767 4.886 1.00 97.00 211 GLY A CA 1
ATOM 1433 C C . GLY A 1 211 ? 2.276 -11.334 4.403 1.00 97.00 211 GLY A C 1
ATOM 1434 O O . GLY A 1 211 ? 3.424 -10.950 4.210 1.00 97.00 211 GLY A O 1
ATOM 1435 N N . GLY A 1 212 ? 1.214 -10.566 4.162 1.00 98.88 212 GLY A N 1
ATOM 1436 C CA . GLY A 1 212 ? 1.277 -9.207 3.653 1.00 98.88 212 GLY A CA 1
ATOM 1437 C C . GLY A 1 212 ? 1.610 -8.193 4.745 1.00 98.88 212 GLY A C 1
ATOM 1438 O O . GLY A 1 212 ? 1.059 -8.227 5.848 1.00 98.88 212 GLY A O 1
ATOM 1439 N N . GLU A 1 213 ? 2.493 -7.253 4.425 1.00 98.94 213 GLU A N 1
ATOM 1440 C CA . GLU A 1 213 ? 2.855 -6.143 5.303 1.00 98.94 213 GLU A CA 1
ATOM 1441 C C . GLU A 1 213 ? 2.579 -4.799 4.632 1.00 98.94 213 GLU A C 1
ATOM 1443 O O . GLU A 1 213 ? 3.033 -4.545 3.519 1.00 98.94 213 GLU A O 1
ATOM 1448 N N . ILE A 1 214 ? 1.886 -3.913 5.340 1.00 98.94 214 ILE A N 1
ATOM 1449 C CA . ILE A 1 214 ? 1.710 -2.503 5.000 1.00 98.94 214 ILE A CA 1
ATOM 1450 C C . ILE A 1 214 ? 2.186 -1.714 6.209 1.00 98.94 214 ILE A C 1
ATOM 1452 O O . ILE A 1 214 ? 1.543 -1.735 7.259 1.00 98.94 214 ILE A O 1
ATOM 1456 N N . LYS A 1 215 ? 3.339 -1.057 6.107 1.00 98.38 215 LYS A N 1
ATOM 1457 C CA . LYS A 1 215 ? 3.930 -0.379 7.261 1.00 98.38 215 LYS A CA 1
ATOM 1458 C C . LYS A 1 215 ? 4.648 0.907 6.892 1.00 98.38 215 LYS A C 1
ATOM 1460 O O . LYS A 1 215 ? 5.351 0.971 5.888 1.00 98.38 215 LYS A O 1
ATOM 1465 N N . ALA A 1 216 ? 4.481 1.917 7.732 1.00 98.81 216 ALA A N 1
ATOM 1466 C CA . ALA A 1 216 ? 5.191 3.184 7.622 1.00 98.81 216 ALA A CA 1
ATOM 1467 C C . ALA A 1 216 ? 5.204 3.927 8.956 1.00 98.81 216 ALA A C 1
ATOM 1469 O O . ALA A 1 216 ? 4.595 3.448 9.912 1.00 98.81 216 ALA A O 1
ATOM 1470 N N . SER A 1 217 ? 5.890 5.071 9.058 1.00 98.62 217 SER A N 1
ATOM 1471 C CA . SER A 1 217 ? 5.791 5.894 10.273 1.00 98.62 217 SER A CA 1
ATOM 1472 C C . SER A 1 217 ? 4.342 6.305 10.518 1.00 98.62 217 SER A C 1
ATOM 1474 O O . SER A 1 217 ? 3.849 6.110 11.627 1.00 98.62 217 SER A O 1
ATOM 1476 N N . THR A 1 218 ? 3.644 6.771 9.481 1.00 98.81 218 THR A N 1
ATOM 1477 C CA . THR A 1 218 ? 2.190 6.979 9.487 1.00 98.81 218 THR A CA 1
ATOM 1478 C C . THR A 1 218 ? 1.533 6.223 8.342 1.00 98.81 218 THR A C 1
ATOM 1480 O O . THR A 1 218 ? 2.092 6.110 7.249 1.00 98.81 218 THR A O 1
ATOM 1483 N N . VAL A 1 219 ? 0.335 5.697 8.586 1.00 98.88 219 VAL A N 1
ATOM 1484 C CA . VAL A 1 219 ? -0.442 4.970 7.578 1.00 98.88 219 VAL A CA 1
ATOM 1485 C C . VAL A 1 219 ? -1.819 5.602 7.470 1.00 98.88 219 VAL A C 1
ATOM 1487 O O . VAL A 1 219 ? -2.545 5.683 8.456 1.00 98.88 219 VAL A O 1
ATOM 1490 N N . THR A 1 220 ? -2.196 6.003 6.259 1.00 98.81 220 THR A N 1
ATOM 1491 C CA . THR A 1 220 ? -3.542 6.471 5.935 1.00 98.81 220 THR A CA 1
ATOM 1492 C C . THR A 1 220 ? -4.138 5.600 4.838 1.00 98.81 220 THR A C 1
ATOM 1494 O O . THR A 1 220 ? -3.553 5.465 3.764 1.00 98.81 220 THR A O 1
ATOM 1497 N N . ALA A 1 221 ? -5.319 5.036 5.072 1.00 98.75 221 ALA A N 1
ATOM 1498 C CA . ALA A 1 221 ? -6.018 4.220 4.085 1.00 98.75 221 ALA A CA 1
ATOM 1499 C C . ALA A 1 221 ? -7.488 4.632 3.971 1.00 98.75 221 ALA A C 1
ATOM 1501 O O . ALA A 1 221 ? -8.188 4.742 4.975 1.00 98.75 221 ALA A O 1
ATOM 1502 N N . ARG A 1 222 ? -7.959 4.841 2.739 1.00 98.81 222 ARG A N 1
ATOM 1503 C CA . ARG A 1 222 ? -9.370 5.070 2.403 1.00 98.81 222 ARG A CA 1
ATOM 1504 C C . ARG A 1 222 ? -9.840 3.955 1.481 1.00 98.81 222 ARG A C 1
ATOM 1506 O O . ARG A 1 222 ? -9.359 3.848 0.354 1.00 98.81 222 ARG A O 1
ATOM 1513 N N . VAL A 1 223 ? -10.752 3.118 1.958 1.00 98.81 223 VAL A N 1
ATOM 1514 C CA . VAL A 1 223 ? -11.159 1.873 1.292 1.00 98.81 223 VAL A CA 1
ATOM 1515 C C . VAL A 1 223 ? -12.674 1.690 1.384 1.00 98.81 223 VAL A C 1
ATOM 1517 O O . VAL A 1 223 ? -13.324 2.262 2.258 1.00 98.81 223 VAL A O 1
ATOM 1520 N N . SER A 1 224 ? -13.246 0.911 0.471 1.00 98.56 224 SER A N 1
ATOM 1521 C CA . SER A 1 224 ? -14.670 0.552 0.512 1.00 98.56 224 SER A CA 1
ATOM 1522 C C . SER A 1 224 ? -14.933 -0.718 1.323 1.00 98.56 224 SER A C 1
ATOM 1524 O O . SER A 1 224 ? -16.032 -0.916 1.829 1.00 98.56 224 SER A O 1
ATOM 1526 N N . SER A 1 225 ? -13.927 -1.580 1.456 1.00 98.56 225 SER A N 1
ATOM 1527 C CA . SER A 1 225 ? -13.930 -2.730 2.362 1.00 98.56 225 SER A CA 1
ATOM 1528 C C . SER A 1 225 ? -12.497 -3.086 2.742 1.00 98.56 225 SER A C 1
ATOM 1530 O O . SER A 1 225 ? -11.598 -2.978 1.902 1.00 98.56 225 SER A O 1
ATOM 1532 N N . LEU A 1 226 ? -12.288 -3.570 3.966 1.00 98.94 226 LEU A N 1
ATOM 1533 C CA . LEU A 1 226 ? -10.982 -4.031 4.436 1.00 98.94 226 LEU A CA 1
ATOM 1534 C C . LEU A 1 226 ? -11.044 -5.493 4.880 1.00 98.94 226 LEU A C 1
ATOM 1536 O O . LEU A 1 226 ? -11.798 -5.826 5.789 1.00 98.94 226 LEU A O 1
ATOM 1540 N N . ASP A 1 227 ? -10.182 -6.321 4.297 1.00 98.94 227 ASP A N 1
ATOM 1541 C CA . ASP A 1 227 ? -9.833 -7.650 4.794 1.00 98.94 227 ASP A CA 1
ATOM 1542 C C . ASP A 1 227 ? -8.334 -7.683 5.118 1.00 98.94 227 ASP A C 1
ATOM 1544 O O . ASP A 1 227 ? -7.479 -7.660 4.227 1.00 98.94 227 ASP A O 1
ATOM 1548 N N . ASN A 1 228 ? -8.008 -7.675 6.409 1.00 98.88 228 ASN A N 1
ATOM 1549 C CA . ASN A 1 228 ? -6.641 -7.736 6.895 1.00 98.88 228 ASN A CA 1
ATOM 1550 C C . ASN A 1 228 ? -6.360 -9.067 7.597 1.00 98.88 228 ASN A C 1
ATOM 1552 O O . ASN A 1 228 ? -6.681 -9.242 8.773 1.00 98.88 228 ASN A O 1
ATOM 1556 N N . GLY A 1 229 ? -5.670 -9.963 6.898 1.00 98.81 229 GLY A N 1
ATOM 1557 C CA . GLY A 1 229 ? -5.035 -11.144 7.475 1.00 98.81 229 GLY A CA 1
ATOM 1558 C C . GLY A 1 229 ? -3.580 -10.929 7.896 1.00 98.81 229 GLY A C 1
ATOM 1559 O O . GLY A 1 229 ? -3.081 -11.697 8.714 1.00 98.81 229 GLY A O 1
ATOM 1560 N N . GLY A 1 230 ? -2.900 -9.916 7.349 1.00 98.81 230 GLY A N 1
ATOM 1561 C CA . GLY A 1 230 ? -1.487 -9.615 7.604 1.00 98.81 230 GLY A CA 1
ATOM 1562 C C . GLY A 1 230 ? -1.259 -8.481 8.605 1.00 98.81 230 GLY A C 1
ATOM 1563 O O . GLY A 1 230 ? -2.013 -8.300 9.561 1.00 98.81 230 GLY A O 1
ATOM 1564 N N . LEU A 1 231 ? -0.199 -7.699 8.394 1.00 98.88 231 LEU A N 1
ATOM 1565 C CA . LEU A 1 231 ? 0.117 -6.504 9.181 1.00 98.88 231 LEU A CA 1
ATOM 1566 C C . LEU A 1 231 ? -0.264 -5.230 8.421 1.00 98.88 231 LEU A C 1
ATOM 1568 O O . LEU A 1 231 ? 0.252 -4.998 7.331 1.00 98.88 231 LEU A O 1
ATOM 1572 N N . ILE A 1 232 ? -1.058 -4.361 9.046 1.00 98.88 232 ILE A N 1
ATOM 1573 C CA . ILE A 1 232 ? -1.154 -2.938 8.697 1.00 98.88 232 ILE A CA 1
ATOM 1574 C C . ILE A 1 232 ? -0.733 -2.144 9.933 1.00 98.88 232 ILE A C 1
ATOM 1576 O O . ILE A 1 232 ? -1.374 -2.238 10.980 1.00 98.88 232 ILE A O 1
ATOM 1580 N N . GLY A 1 233 ? 0.380 -1.415 9.841 1.00 97.94 233 GLY A N 1
ATOM 1581 C CA . GLY A 1 233 ? 1.045 -0.865 11.019 1.00 97.94 233 GLY A CA 1
ATOM 1582 C C . GLY A 1 233 ? 1.671 0.512 10.837 1.00 97.94 233 GLY A C 1
ATOM 1583 O O . GLY A 1 233 ? 2.547 0.690 9.993 1.00 97.94 233 GLY A O 1
ATOM 1584 N N . ALA A 1 234 ? 1.307 1.456 11.704 1.00 98.56 234 ALA A N 1
ATOM 1585 C CA . ALA A 1 234 ? 2.039 2.704 11.887 1.00 98.56 234 ALA A CA 1
ATOM 1586 C C . ALA A 1 234 ? 3.134 2.515 12.953 1.00 98.56 234 ALA A C 1
ATOM 1588 O O . ALA A 1 234 ? 2.845 2.354 14.140 1.00 98.56 234 ALA A O 1
ATOM 1589 N N . VAL A 1 235 ? 4.402 2.480 12.536 1.00 96.00 235 VAL A N 1
ATOM 1590 C CA . VAL A 1 235 ? 5.539 2.053 13.378 1.00 96.00 235 VAL A CA 1
ATOM 1591 C C . VAL A 1 235 ? 6.151 3.170 14.220 1.00 96.00 235 VAL A C 1
ATOM 1593 O O . VAL A 1 235 ? 7.094 2.922 14.969 1.00 96.00 235 VAL A O 1
ATOM 1596 N N . SER A 1 236 ? 5.672 4.404 14.094 1.00 95.69 236 SER A N 1
ATOM 1597 C CA . SER A 1 236 ? 6.137 5.533 14.919 1.00 95.69 236 SER A CA 1
ATOM 1598 C C . SER A 1 236 ? 5.067 6.600 15.160 1.00 95.69 236 SER A C 1
ATOM 1600 O O . SER A 1 236 ? 5.184 7.356 16.116 1.00 95.69 236 SER A O 1
ATOM 1602 N N . GLY A 1 237 ? 4.027 6.662 14.328 1.00 9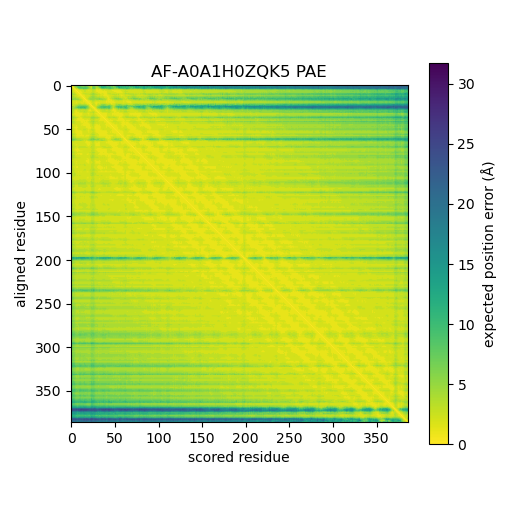7.50 237 GLY A N 1
ATOM 1603 C CA . GLY A 1 237 ? 2.949 7.643 14.405 1.00 97.50 237 GLY A CA 1
ATOM 1604 C C . GLY A 1 237 ? 1.569 7.003 14.273 1.00 97.50 237 GLY A C 1
ATOM 1605 O O . GLY A 1 237 ? 1.328 5.917 14.806 1.00 97.50 237 GLY A O 1
ATOM 1606 N N . THR A 1 238 ? 0.657 7.701 13.595 1.00 98.69 238 THR A N 1
ATOM 1607 C CA . THR A 1 238 ? -0.771 7.369 13.574 1.00 98.69 238 THR A CA 1
ATOM 1608 C C . THR A 1 238 ? -1.158 6.367 12.493 1.00 98.69 238 THR A C 1
ATOM 1610 O O . THR A 1 238 ? -0.567 6.318 11.407 1.00 98.69 238 THR A O 1
ATOM 1613 N N . LEU A 1 239 ? -2.195 5.588 12.802 1.00 98.88 239 LEU A N 1
ATOM 1614 C CA . LEU A 1 239 ? -2.942 4.783 11.841 1.00 98.88 239 LEU A CA 1
ATOM 1615 C C . LEU A 1 239 ? -4.319 5.417 11.626 1.00 98.88 239 LEU A C 1
ATOM 1617 O O . LEU A 1 239 ? -5.164 5.371 12.516 1.00 98.88 239 LEU A O 1
ATOM 1621 N N . ASP A 1 240 ? -4.558 5.952 10.433 1.00 98.81 240 ASP A N 1
ATOM 1622 C CA . ASP A 1 240 ? -5.821 6.579 10.048 1.00 98.81 240 ASP A CA 1
ATOM 1623 C C . ASP A 1 240 ? -6.506 5.754 8.952 1.00 98.81 240 ASP A C 1
ATOM 1625 O O . ASP A 1 240 ? -6.136 5.792 7.777 1.00 98.81 240 ASP A O 1
ATOM 1629 N N . LEU A 1 241 ? -7.528 4.990 9.330 1.00 98.81 241 LEU A N 1
ATOM 1630 C CA . LEU A 1 241 ? -8.279 4.128 8.423 1.00 98.81 241 LEU A CA 1
ATOM 1631 C C . LEU A 1 241 ? -9.702 4.656 8.252 1.00 98.81 241 LEU A C 1
ATOM 1633 O O . LEU A 1 241 ? -10.439 4.812 9.219 1.00 98.81 241 LEU A O 1
ATOM 1637 N N . THR A 1 242 ? -10.108 4.878 7.008 1.00 98.81 242 THR A N 1
ATOM 1638 C CA . THR A 1 242 ? -11.487 5.178 6.620 1.00 98.81 242 THR A CA 1
ATOM 1639 C C . THR A 1 242 ? -12.007 4.057 5.733 1.00 98.81 242 THR A C 1
ATOM 1641 O O . THR A 1 242 ? -11.442 3.784 4.678 1.00 98.81 242 THR A O 1
ATOM 1644 N N . ASN A 1 243 ? -13.080 3.413 6.169 1.00 98.62 243 ASN A N 1
ATOM 1645 C CA . ASN A 1 243 ? -13.690 2.261 5.534 1.00 98.62 243 ASN A CA 1
ATOM 1646 C C . ASN A 1 243 ? -15.204 2.477 5.429 1.00 98.62 243 ASN A C 1
ATOM 1648 O O . ASN A 1 243 ? -15.897 2.501 6.445 1.00 98.62 243 ASN A O 1
ATOM 1652 N N . SER A 1 244 ? -15.731 2.638 4.217 1.00 98.31 244 SER A N 1
ATOM 1653 C CA . SER A 1 244 ? -17.174 2.860 4.018 1.00 98.31 244 SER A CA 1
ATOM 1654 C C . SER A 1 244 ? -18.014 1.576 4.066 1.00 98.31 244 SER A C 1
ATOM 1656 O O . SER A 1 244 ? -19.241 1.637 4.009 1.00 98.31 244 SER A O 1
ATOM 1658 N N . GLY A 1 245 ? -17.375 0.411 4.182 1.00 98.44 245 GLY A N 1
ATOM 1659 C CA . GLY A 1 245 ? -18.034 -0.887 4.313 1.00 98.44 245 GLY A CA 1
ATOM 1660 C C . GLY A 1 245 ? -17.563 -1.660 5.539 1.00 98.44 245 GLY A C 1
ATOM 1661 O O . GLY A 1 245 ? -17.294 -1.083 6.594 1.00 98.44 245 GLY A O 1
ATOM 1662 N N . ASP A 1 246 ? -17.483 -2.982 5.400 1.00 98.75 246 ASP A N 1
ATOM 1663 C CA . ASP A 1 246 ? -17.103 -3.889 6.483 1.00 98.75 246 ASP A CA 1
ATOM 1664 C C . ASP A 1 246 ? -15.581 -3.951 6.669 1.00 98.75 246 ASP A C 1
ATOM 1666 O O . ASP A 1 246 ? -14.809 -3.855 5.709 1.00 98.75 246 ASP A O 1
ATOM 1670 N N . LEU A 1 247 ? -15.153 -4.097 7.925 1.00 98.88 247 LEU A N 1
ATOM 1671 C CA . LEU A 1 247 ? -13.769 -4.334 8.324 1.00 98.88 247 LEU A CA 1
ATOM 1672 C C . LEU A 1 247 ? -13.657 -5.735 8.917 1.00 98.88 247 LEU A C 1
ATOM 1674 O O . LEU A 1 247 ? -14.262 -6.037 9.948 1.00 98.88 247 LEU A O 1
ATOM 1678 N N . ILE A 1 248 ? -12.830 -6.570 8.302 1.00 98.94 248 ILE A N 1
ATOM 1679 C CA . ILE A 1 248 ? -12.439 -7.880 8.811 1.00 98.94 248 ILE A CA 1
ATOM 1680 C C . ILE A 1 248 ? -10.954 -7.816 9.159 1.00 98.94 248 ILE A C 1
ATOM 1682 O O . ILE A 1 248 ? -10.118 -7.506 8.314 1.00 98.94 248 ILE A O 1
ATOM 1686 N N . ASN A 1 249 ? -10.623 -8.096 10.416 1.00 98.88 249 ASN A N 1
ATOM 1687 C CA . ASN A 1 249 ? -9.245 -8.221 10.871 1.00 98.88 249 ASN A CA 1
ATOM 1688 C C . ASN A 1 249 ? -9.029 -9.609 11.471 1.00 98.88 249 ASN A C 1
ATOM 1690 O O . ASN A 1 249 ? -9.562 -9.915 12.536 1.00 98.88 249 ASN A O 1
ATOM 1694 N N . SER A 1 250 ? -8.233 -10.438 10.807 1.00 98.81 250 SER A N 1
ATOM 1695 C CA . SER A 1 250 ? -7.693 -11.688 11.357 1.00 98.81 250 SER A CA 1
ATOM 1696 C C . SER A 1 250 ? -6.181 -11.627 11.585 1.00 98.81 250 SER A C 1
ATOM 1698 O O . SER A 1 250 ? -5.610 -12.552 12.152 1.00 98.81 250 SER A O 1
ATOM 1700 N N . GLY A 1 251 ? -5.535 -10.547 11.138 1.00 98.75 251 GLY A N 1
ATOM 1701 C CA . GLY A 1 251 ? -4.130 -10.249 11.372 1.00 98.75 251 GLY A CA 1
ATOM 1702 C C . GLY A 1 251 ? -3.936 -9.184 12.446 1.00 98.75 251 GLY A C 1
ATOM 1703 O O . GLY A 1 251 ? -4.468 -9.274 13.552 1.00 98.75 251 GLY A O 1
ATOM 1704 N N . ARG A 1 252 ? -3.132 -8.170 12.126 1.00 98.88 252 ARG A N 1
ATOM 1705 C CA . ARG A 1 252 ? -2.737 -7.089 13.032 1.00 98.88 252 ARG A CA 1
ATOM 1706 C C . ARG A 1 252 ? -2.996 -5.720 12.406 1.00 98.88 252 ARG A C 1
ATOM 1708 O O . ARG A 1 252 ? -2.379 -5.390 11.394 1.00 98.88 252 ARG A O 1
ATOM 1715 N N . LEU A 1 253 ? -3.831 -4.911 13.052 1.00 98.88 253 LEU A N 1
ATOM 1716 C CA . LEU A 1 253 ? -3.926 -3.463 12.847 1.00 98.88 253 LEU A CA 1
ATOM 1717 C C . LEU A 1 253 ? -3.248 -2.776 14.030 1.00 98.88 253 LEU A C 1
ATOM 1719 O O . LEU A 1 253 ? -3.711 -2.927 15.159 1.00 98.88 253 LEU A O 1
ATOM 1723 N N . VAL A 1 254 ? -2.136 -2.074 13.809 1.00 98.62 254 VAL A N 1
ATOM 1724 C CA . VAL A 1 254 ? -1.338 -1.519 14.916 1.00 98.62 254 VAL A CA 1
ATOM 1725 C C . VAL A 1 254 ? -0.918 -0.068 14.705 1.00 98.62 254 VAL A C 1
ATOM 1727 O O . VAL A 1 254 ? -0.572 0.332 13.595 1.00 98.62 254 VAL A O 1
ATOM 1730 N N . ALA A 1 255 ? -0.872 0.703 15.787 1.00 98.75 255 ALA A N 1
ATOM 1731 C CA . ALA A 1 255 ? -0.288 2.040 15.813 1.00 98.75 255 ALA A CA 1
ATOM 1732 C C . ALA A 1 255 ? 0.646 2.218 17.013 1.00 98.75 255 ALA A C 1
ATOM 1734 O O . ALA A 1 255 ? 0.355 1.756 18.116 1.00 98.75 255 ALA A O 1
ATOM 1735 N N . LYS A 1 256 ? 1.772 2.899 16.792 1.00 98.25 256 LYS A N 1
ATOM 1736 C CA . LYS A 1 256 ? 2.649 3.397 17.862 1.00 98.25 256 LYS A CA 1
ATOM 1737 C C . LYS A 1 256 ? 2.182 4.739 18.431 1.00 98.25 256 LYS A C 1
ATOM 1739 O O . LYS A 1 256 ? 2.440 5.026 19.590 1.00 98.25 256 LYS A O 1
ATOM 1744 N N . GLY A 1 257 ? 1.529 5.561 17.617 1.00 98.50 257 GLY A N 1
ATOM 1745 C CA . GLY A 1 257 ? 0.748 6.709 18.070 1.00 98.50 257 GLY A CA 1
ATOM 1746 C C . GLY A 1 257 ? -0.718 6.324 18.222 1.00 98.50 257 GLY A C 1
ATOM 1747 O O . GLY A 1 257 ? -1.019 5.192 18.587 1.00 98.50 257 GLY A O 1
ATOM 1748 N N . ASP A 1 258 ? -1.615 7.251 17.893 1.00 98.75 258 ASP A N 1
ATOM 1749 C CA . ASP A 1 258 ? -3.059 7.014 17.914 1.00 98.75 258 ASP A CA 1
ATOM 1750 C C . ASP A 1 258 ? -3.540 6.183 16.714 1.00 98.75 258 ASP A C 1
ATOM 1752 O O . ASP A 1 258 ? -2.976 6.234 15.616 1.00 98.75 258 ASP A O 1
ATOM 1756 N N . ALA A 1 259 ? -4.639 5.456 16.910 1.00 98.88 259 ALA A N 1
ATOM 1757 C CA . ALA A 1 259 ? -5.355 4.751 15.855 1.00 98.88 259 ALA A CA 1
ATOM 1758 C C . ALA A 1 259 ? -6.772 5.320 15.695 1.00 98.88 259 ALA A C 1
ATOM 1760 O O . ALA A 1 259 ? -7.601 5.226 16.602 1.00 98.88 259 ALA A O 1
ATOM 1761 N N . THR A 1 260 ? -7.080 5.858 14.519 1.00 98.88 260 THR A N 1
ATOM 1762 C CA . THR A 1 260 ? -8.425 6.317 14.159 1.00 98.88 260 THR A CA 1
ATOM 1763 C C . THR A 1 260 ? -9.024 5.371 13.130 1.00 98.88 260 THR A C 1
ATOM 1765 O O . THR A 1 260 ? -8.614 5.358 11.970 1.00 98.88 260 THR A O 1
ATOM 1768 N N . LEU A 1 261 ? -10.030 4.599 13.535 1.00 98.88 261 LEU A N 1
ATOM 1769 C CA . LEU A 1 261 ? -10.776 3.701 12.661 1.00 98.88 261 LEU A CA 1
ATOM 1770 C C . LEU A 1 261 ? -12.169 4.294 12.413 1.00 98.88 261 LEU A C 1
ATOM 1772 O O . LEU A 1 261 ? -13.030 4.300 13.293 1.00 98.88 261 LEU A O 1
ATOM 1776 N N . LYS A 1 262 ? -12.391 4.811 11.206 1.00 98.88 262 LYS A N 1
ATOM 1777 C CA . LYS A 1 262 ? -13.700 5.258 10.725 1.00 98.88 262 LYS A CA 1
ATOM 1778 C C . LYS A 1 262 ? -14.309 4.159 9.868 1.00 98.88 262 LYS A C 1
ATOM 1780 O O . LYS A 1 262 ? -13.857 3.963 8.747 1.00 98.88 262 LYS A O 1
ATOM 1785 N N . VAL A 1 263 ? -15.295 3.436 10.386 1.00 98.88 263 VAL A N 1
ATOM 1786 C CA . VAL A 1 263 ? -15.915 2.287 9.717 1.00 98.88 263 VAL A CA 1
ATOM 1787 C C . VAL A 1 263 ? -17.429 2.465 9.667 1.00 98.88 263 VAL A C 1
ATOM 1789 O O . VAL A 1 263 ? -18.061 2.578 10.714 1.00 98.88 263 VAL A O 1
ATOM 1792 N N . ASP A 1 264 ? -18.028 2.478 8.480 1.00 98.75 264 ASP A N 1
ATOM 1793 C CA . ASP A 1 264 ? -19.489 2.607 8.347 1.00 98.75 264 ASP A CA 1
ATOM 1794 C C . ASP A 1 264 ? -20.216 1.261 8.498 1.00 98.75 264 ASP A C 1
ATOM 1796 O O . ASP A 1 264 ? -21.342 1.220 8.994 1.00 98.75 264 ASP A O 1
ATOM 1800 N N . GLY A 1 265 ? -19.572 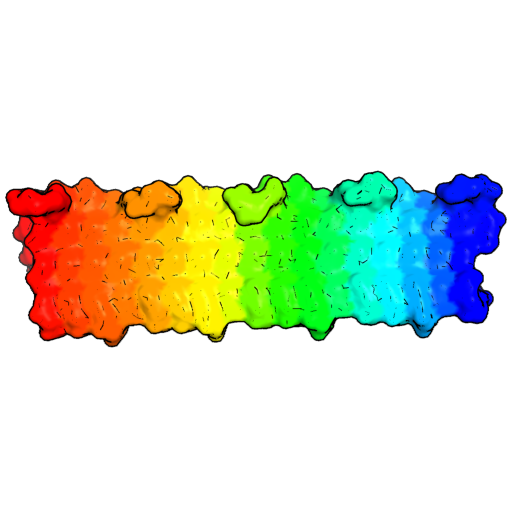0.160 8.097 1.00 98.62 265 GLY A N 1
ATOM 1801 C CA . GLY A 1 265 ? -20.120 -1.194 8.168 1.00 98.62 265 GLY A CA 1
ATOM 1802 C C . GLY A 1 265 ? -19.810 -1.936 9.467 1.00 98.62 265 GLY A C 1
ATOM 1803 O O . GLY A 1 265 ? -19.516 -1.352 10.509 1.00 98.62 265 GLY A O 1
ATOM 1804 N N . LYS A 1 266 ? -19.906 -3.265 9.412 1.00 98.75 266 LYS A N 1
ATOM 1805 C CA . LYS A 1 266 ? -19.587 -4.170 10.520 1.00 98.75 266 LYS A CA 1
ATOM 1806 C C . LYS A 1 266 ? -18.075 -4.253 10.727 1.00 98.75 266 LYS A C 1
ATOM 1808 O O . LYS A 1 266 ? -17.307 -4.305 9.771 1.00 98.75 266 LYS A O 1
ATOM 1813 N N . VAL A 1 267 ? -17.655 -4.393 11.980 1.00 98.94 267 VAL A N 1
ATOM 1814 C CA . VAL A 1 267 ? -16.271 -4.707 12.343 1.00 98.94 267 VAL A CA 1
ATOM 1815 C C . VAL A 1 267 ? -16.212 -6.104 12.954 1.00 98.94 267 VAL A C 1
ATOM 1817 O O . VAL A 1 267 ? -16.858 -6.379 13.964 1.00 98.94 267 VAL A O 1
ATOM 1820 N N . THR A 1 268 ? -15.434 -6.996 12.342 1.00 98.88 268 THR A N 1
ATOM 1821 C CA . THR A 1 268 ? -15.161 -8.344 12.857 1.00 98.88 268 THR A CA 1
ATOM 1822 C C . THR A 1 268 ? -13.675 -8.479 13.154 1.00 98.88 268 THR A C 1
ATOM 1824 O O . THR A 1 268 ? -12.853 -8.488 12.239 1.00 98.88 268 THR A O 1
ATOM 1827 N N . ASN A 1 269 ? -13.333 -8.604 14.432 1.00 98.88 269 ASN A N 1
ATOM 1828 C CA . ASN A 1 269 ? -11.975 -8.823 14.897 1.00 98.88 269 ASN A CA 1
ATOM 1829 C C . ASN A 1 269 ? -11.783 -10.269 15.377 1.00 98.88 269 ASN A C 1
ATOM 1831 O O . ASN A 1 269 ? -12.460 -10.752 16.289 1.00 98.88 269 ASN A O 1
ATOM 1835 N N . SER A 1 270 ? -10.824 -10.940 14.754 1.00 98.81 270 SER A N 1
ATOM 1836 C CA . SER A 1 270 ? -10.313 -12.271 15.099 1.00 98.81 270 SER A CA 1
ATOM 1837 C C . SER A 1 270 ? -8.800 -12.296 15.327 1.00 98.81 270 SER A C 1
ATOM 1839 O O . SER A 1 270 ? -8.253 -13.343 15.650 1.00 98.81 270 SER A O 1
ATOM 1841 N N . GLY A 1 271 ? -8.139 -11.143 15.197 1.00 98.69 271 GLY A N 1
ATOM 1842 C CA . GLY A 1 271 ? -6.724 -10.960 15.496 1.00 98.69 271 GLY A CA 1
ATOM 1843 C C . GLY A 1 271 ? -6.503 -9.808 16.476 1.00 98.69 271 GLY A C 1
ATOM 1844 O O . GLY A 1 271 ? -7.244 -9.642 17.449 1.00 98.69 271 GLY A O 1
ATOM 1845 N N . ASP A 1 272 ? -5.491 -8.989 16.204 1.00 98.75 272 ASP A N 1
ATOM 1846 C CA . ASP A 1 272 ? -5.107 -7.864 17.054 1.00 98.75 272 ASP A CA 1
ATOM 1847 C C . ASP A 1 272 ? -5.452 -6.524 16.402 1.00 98.75 272 ASP A C 1
ATOM 1849 O O . ASP A 1 272 ? -5.032 -6.232 15.281 1.00 98.75 272 ASP A O 1
ATOM 1853 N N . ILE A 1 273 ? -6.144 -5.670 17.146 1.00 98.88 273 ILE A N 1
ATOM 1854 C CA . ILE A 1 273 ? -6.244 -4.237 16.889 1.00 98.88 273 ILE A CA 1
ATOM 1855 C C . ILE A 1 273 ? -5.614 -3.539 18.095 1.00 98.88 273 ILE A C 1
ATOM 1857 O O . ILE A 1 273 ? -6.109 -3.666 19.218 1.00 98.88 273 ILE A O 1
ATOM 1861 N N . ALA A 1 274 ? -4.498 -2.845 17.885 1.00 98.62 274 ALA A N 1
ATOM 1862 C CA . ALA A 1 274 ? -3.727 -2.260 18.973 1.00 98.62 274 ALA A CA 1
ATOM 1863 C C . ALA A 1 274 ? -3.239 -0.836 18.690 1.00 98.62 274 ALA A C 1
ATOM 1865 O O . ALA A 1 274 ? -2.868 -0.498 17.570 1.00 98.62 274 ALA A O 1
ATOM 1866 N N . SER A 1 275 ? -3.176 -0.020 19.734 1.00 98.69 275 SER A N 1
ATOM 1867 C CA . SER A 1 275 ? -2.580 1.315 19.712 1.00 98.69 275 SER A CA 1
ATOM 1868 C C . SER A 1 275 ? -1.726 1.506 20.967 1.00 98.69 275 SER A C 1
ATOM 1870 O O . SER A 1 275 ? -2.119 1.066 22.044 1.00 98.69 275 SER A O 1
ATOM 1872 N N . GLU A 1 276 ? -0.552 2.124 20.862 1.00 98.62 276 GLU A N 1
ATOM 1873 C CA . GLU A 1 276 ? 0.161 2.624 22.053 1.00 98.62 276 GLU A CA 1
ATOM 1874 C C . GLU A 1 276 ? -0.372 3.995 22.488 1.00 98.62 276 GLU A C 1
ATOM 1876 O O . GLU A 1 276 ? -0.195 4.370 23.641 1.00 98.62 276 GLU A O 1
ATOM 1881 N N . GLY A 1 277 ? -1.076 4.708 21.603 1.00 98.69 277 GLY A N 1
ATOM 1882 C CA . GLY A 1 277 ? -1.862 5.892 21.930 1.00 98.69 277 GLY A CA 1
ATOM 1883 C C . GLY A 1 277 ? -3.341 5.578 22.164 1.00 98.69 277 GLY A C 1
ATOM 1884 O O . GLY A 1 277 ? -3.734 4.462 22.522 1.00 98.69 277 GLY A O 1
ATOM 1885 N N . ALA A 1 278 ? -4.192 6.576 21.946 1.00 98.75 278 ALA A N 1
ATOM 1886 C CA . ALA A 1 278 ? -5.637 6.396 21.942 1.00 98.75 278 ALA A CA 1
ATOM 1887 C C . ALA A 1 278 ? -6.078 5.559 20.731 1.00 98.75 278 ALA A C 1
ATOM 1889 O O . ALA A 1 278 ? -5.423 5.539 19.684 1.00 98.75 278 ALA A O 1
ATOM 1890 N N . LEU A 1 279 ? -7.209 4.870 20.858 1.00 98.88 279 LEU A N 1
ATOM 1891 C CA . LEU A 1 279 ? -7.893 4.264 19.724 1.00 98.88 279 LEU A CA 1
ATOM 1892 C C . LEU A 1 279 ? -9.353 4.697 19.692 1.00 98.88 279 LEU A C 1
ATOM 1894 O O . LEU A 1 279 ? -10.094 4.514 20.658 1.00 98.88 279 LEU A O 1
ATOM 1898 N N . THR A 1 280 ? -9.758 5.237 18.545 1.00 98.94 280 THR A N 1
ATOM 1899 C CA . THR A 1 280 ? -11.145 5.610 18.262 1.00 98.94 280 THR A CA 1
ATOM 1900 C C . THR A 1 280 ? -11.736 4.684 17.206 1.00 98.94 280 THR A C 1
ATOM 1902 O O . THR A 1 280 ? -11.134 4.497 16.149 1.00 98.94 280 THR A O 1
ATOM 1905 N N . LEU A 1 281 ? -12.933 4.153 17.461 1.00 98.88 281 LEU A N 1
ATOM 1906 C CA . LEU A 1 281 ? -13.735 3.423 16.478 1.00 98.88 281 LEU A CA 1
ATOM 1907 C C . LEU A 1 281 ? -15.114 4.068 16.355 1.00 98.88 281 LEU A C 1
ATOM 1909 O O . LEU A 1 281 ? -15.934 3.971 17.267 1.00 98.88 281 LEU A O 1
ATOM 1913 N N . LYS A 1 282 ? -15.366 4.726 15.225 1.00 98.69 282 LYS A N 1
ATOM 1914 C CA . LYS A 1 282 ? -16.625 5.425 14.913 1.00 98.69 282 LYS A CA 1
ATOM 1915 C C . LYS A 1 282 ? -16.951 5.241 13.437 1.00 98.69 282 LYS A C 1
ATOM 1917 O O . LYS A 1 282 ? -16.130 4.715 12.699 1.00 98.69 282 LYS A O 1
ATOM 1922 N N . ASN A 1 283 ? -18.117 5.672 12.978 1.00 98.44 283 ASN A N 1
ATOM 1923 C CA . ASN A 1 283 ? -18.376 5.765 11.539 1.00 98.44 283 ASN A CA 1
ATOM 1924 C C . ASN A 1 283 ? -17.793 7.058 10.939 1.00 98.44 283 ASN A C 1
ATOM 1926 O O . ASN A 1 283 ? -17.286 7.929 11.655 1.00 98.44 283 ASN A O 1
ATOM 1930 N N . THR A 1 284 ? -17.870 7.214 9.619 1.00 97.25 284 THR A N 1
ATOM 1931 C CA . THR A 1 284 ? -17.329 8.383 8.908 1.00 97.25 284 THR A CA 1
ATOM 1932 C C . THR A 1 284 ? -18.024 9.698 9.268 1.00 97.25 284 THR A C 1
ATOM 1934 O O . THR A 1 284 ? -17.393 10.754 9.215 1.00 97.25 284 THR A O 1
ATOM 1937 N N . SER A 1 285 ? -19.282 9.640 9.716 1.00 97.12 285 SER A N 1
ATOM 1938 C CA . SER A 1 285 ? -20.042 10.790 10.230 1.00 97.12 285 SER A CA 1
ATOM 1939 C C . SER A 1 285 ? -19.745 11.140 11.700 1.00 97.12 285 SER A C 1
ATOM 1941 O O . SER A 1 285 ? -20.303 12.102 12.222 1.00 97.12 285 SER A O 1
ATOM 1943 N N . GLY A 1 286 ? -18.878 10.378 12.379 1.00 95.94 286 GLY A N 1
ATOM 1944 C CA . GLY A 1 286 ? -18.561 10.542 13.804 1.00 95.94 286 GLY A CA 1
ATOM 1945 C C . GLY A 1 286 ? -19.561 9.882 14.765 1.00 95.94 286 GLY A C 1
ATOM 1946 O O . GLY A 1 286 ? -19.431 10.040 15.977 1.00 95.94 286 GLY A O 1
ATOM 1947 N N . GLY A 1 287 ? -20.544 9.149 14.238 1.00 96.81 287 GLY A N 1
ATOM 1948 C CA . GLY A 1 287 ? -21.508 8.353 14.994 1.00 96.81 287 GLY A CA 1
ATOM 1949 C C . GLY A 1 287 ? -21.071 6.898 15.174 1.00 96.81 287 GLY A C 1
ATOM 1950 O O . GLY A 1 287 ? -19.887 6.568 15.108 1.00 96.81 287 GLY A O 1
ATOM 1951 N N . ALA A 1 288 ? -22.045 6.015 15.390 1.00 97.94 288 ALA A N 1
ATOM 1952 C CA . ALA A 1 288 ? -21.783 4.597 15.591 1.00 97.94 288 ALA A CA 1
ATOM 1953 C C . ALA A 1 288 ? -21.413 3.874 14.288 1.00 97.94 288 ALA A C 1
ATOM 1955 O O . ALA A 1 288 ? -22.109 4.023 13.281 1.00 97.94 288 ALA A O 1
ATOM 1956 N N . THR A 1 289 ? -20.356 3.060 14.330 1.00 98.12 289 THR A N 1
ATOM 1957 C CA . THR A 1 289 ? -20.104 2.008 13.329 1.00 98.12 289 THR A CA 1
ATOM 1958 C C . THR A 1 289 ? -21.200 0.933 13.387 1.00 98.12 289 THR A C 1
ATOM 1960 O O . THR A 1 289 ? -22.083 0.989 14.246 1.00 98.12 289 THR A O 1
ATOM 1963 N N . GLY A 1 290 ? -21.159 -0.060 12.499 1.00 98.56 290 GLY A N 1
ATOM 1964 C CA . GLY A 1 290 ? -22.040 -1.223 12.547 1.00 98.56 290 GLY A CA 1
ATOM 1965 C C . GLY A 1 290 ? -21.809 -2.112 13.777 1.00 98.56 290 GLY A C 1
ATOM 1966 O O . GLY A 1 290 ? -21.309 -1.688 14.821 1.00 98.56 290 GLY A O 1
ATOM 1967 N N . ALA A 1 291 ? -22.210 -3.381 13.687 1.00 98.75 291 ALA A N 1
ATOM 1968 C CA . ALA A 1 291 ? -21.964 -4.327 14.774 1.00 98.75 291 ALA A CA 1
ATOM 1969 C C . ALA A 1 291 ? -20.451 -4.535 14.979 1.00 98.75 291 ALA A C 1
ATOM 1971 O O . ALA A 1 291 ? -19.716 -4.736 14.012 1.00 98.75 291 ALA A O 1
ATOM 1972 N N . PHE A 1 292 ? -20.002 -4.533 16.232 1.00 98.88 292 PHE A N 1
ATOM 1973 C CA . PHE A 1 292 ? -18.635 -4.872 16.611 1.00 98.88 292 PHE A CA 1
ATOM 1974 C C . PHE A 1 292 ? -18.595 -6.283 17.200 1.00 98.88 292 PHE A C 1
ATOM 1976 O O . PHE A 1 292 ? -19.231 -6.557 18.219 1.00 98.88 292 PHE A O 1
ATOM 1983 N N . VAL A 1 293 ? -17.862 -7.182 16.541 1.00 98.88 293 VAL A N 1
ATOM 1984 C CA . VAL A 1 293 ? -17.657 -8.569 16.974 1.00 98.88 293 VAL A CA 1
ATOM 1985 C C . VAL A 1 293 ? -16.178 -8.780 17.260 1.00 98.88 293 VAL A C 1
ATOM 1987 O O . VAL A 1 293 ? -15.359 -8.669 16.352 1.00 98.88 293 VAL A O 1
ATOM 1990 N N . ASN A 1 294 ? -15.840 -9.117 18.500 1.00 98.81 294 ASN A N 1
ATOM 1991 C CA . ASN A 1 294 ? -14.482 -9.421 18.939 1.00 98.81 294 ASN A CA 1
ATOM 1992 C C . ASN A 1 294 ? -14.437 -10.860 19.460 1.00 98.81 294 ASN A C 1
ATOM 1994 O O . ASN A 1 294 ? -14.941 -11.145 20.542 1.00 98.81 294 ASN A O 1
ATOM 1998 N N . THR A 1 295 ? -13.897 -11.775 18.658 1.00 98.75 295 THR A N 1
ATOM 1999 C CA . THR A 1 295 ? -13.930 -13.225 18.939 1.00 98.75 295 THR A CA 1
ATOM 2000 C C . THR A 1 295 ? -12.980 -13.632 20.076 1.00 98.75 295 THR A C 1
ATOM 2002 O O . THR A 1 295 ? -12.141 -12.839 20.486 1.00 98.75 295 THR A O 1
ATOM 2005 N N . ALA A 1 296 ? -13.090 -14.870 20.573 1.00 97.38 296 ALA A N 1
ATOM 2006 C CA . ALA A 1 296 ? -12.469 -15.339 21.822 1.00 97.38 296 ALA A CA 1
ATOM 2007 C C . ALA A 1 296 ? -10.955 -15.081 21.980 1.00 97.38 296 ALA A C 1
ATOM 2009 O O . ALA A 1 296 ? -10.482 -14.819 23.083 1.00 97.38 296 ALA A O 1
ATOM 2010 N N . GLU A 1 297 ? -10.179 -15.135 20.897 1.00 95.81 297 GLU A N 1
ATOM 2011 C CA . GLU A 1 297 ? -8.723 -14.907 20.941 1.00 95.81 297 GLU A CA 1
ATOM 2012 C C . GLU A 1 297 ? -8.325 -13.484 20.525 1.00 95.81 297 GLU A C 1
ATOM 2014 O O . GLU A 1 297 ? -7.162 -13.086 20.643 1.00 95.81 297 GLU A O 1
ATOM 2019 N N . ALA A 1 298 ? -9.301 -12.709 20.058 1.00 98.69 298 ALA A N 1
ATOM 2020 C CA . ALA A 1 298 ? -9.095 -11.398 19.490 1.00 98.69 298 ALA A CA 1
ATOM 2021 C C . ALA A 1 298 ? -8.874 -10.340 20.574 1.00 98.69 298 ALA A C 1
ATOM 2023 O O . ALA A 1 298 ? -9.436 -10.387 21.676 1.00 98.69 298 ALA A O 1
ATOM 2024 N N 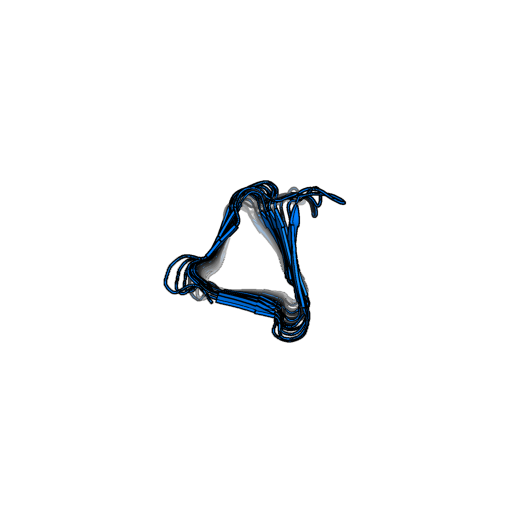. LYS A 1 299 ? -8.041 -9.352 20.252 1.00 98.81 299 LYS A N 1
ATOM 2025 C CA . LYS A 1 299 ? -7.678 -8.269 21.167 1.00 98.81 299 LYS A CA 1
ATOM 2026 C C . LYS A 1 299 ? -7.949 -6.927 20.512 1.00 98.81 299 LYS A C 1
ATOM 2028 O O . LYS A 1 299 ? -7.457 -6.660 19.421 1.00 98.81 299 LYS A O 1
ATOM 2033 N N . LEU A 1 300 ? -8.657 -6.068 21.230 1.00 98.88 300 LEU A N 1
ATOM 2034 C CA . LEU A 1 300 ? -8.712 -4.632 21.011 1.00 98.88 300 LEU A CA 1
ATOM 2035 C C . LEU A 1 300 ? -8.051 -3.959 22.218 1.00 98.88 300 LEU A C 1
ATOM 2037 O O . LEU A 1 300 ? -8.598 -3.999 23.320 1.00 98.88 300 LEU A O 1
ATOM 2041 N N . ARG A 1 301 ? -6.857 -3.389 22.043 1.00 98.56 301 ARG A N 1
ATOM 2042 C CA . ARG A 1 301 ? -6.111 -2.747 23.136 1.00 98.56 301 ARG A CA 1
ATOM 2043 C C . ARG A 1 301 ? -5.587 -1.371 22.754 1.00 98.56 301 ARG A C 1
ATOM 2045 O O . ARG A 1 301 ? -5.090 -1.189 21.652 1.00 98.56 301 ARG A O 1
ATOM 2052 N N . ALA A 1 302 ? -5.634 -0.422 23.676 1.00 98.81 302 ALA A N 1
ATOM 2053 C CA . ALA A 1 302 ? -5.043 0.898 23.470 1.00 98.81 302 ALA A CA 1
ATOM 2054 C C . ALA A 1 302 ? -4.589 1.524 24.791 1.00 98.81 302 ALA A C 1
ATOM 2056 O O . ALA A 1 302 ? -4.912 0.989 25.852 1.00 98.81 302 ALA A O 1
ATOM 2057 N N . ALA A 1 303 ? -3.900 2.669 24.766 1.00 98.69 303 ALA A N 1
ATOM 2058 C CA . ALA A 1 303 ? -3.749 3.468 25.983 1.00 98.69 303 ALA A CA 1
ATOM 2059 C C . ALA A 1 303 ? -5.128 3.892 26.505 1.00 98.69 303 ALA A C 1
ATOM 2061 O O . ALA A 1 303 ? -5.407 3.718 27.684 1.00 98.69 303 ALA A O 1
ATOM 2062 N N . SER A 1 304 ? -6.027 4.340 25.624 1.00 98.81 304 SER A N 1
ATOM 2063 C CA . SER A 1 304 ? -7.444 4.606 25.921 1.00 98.81 304 SER A CA 1
ATOM 2064 C C . SER A 1 304 ? -8.336 4.230 24.736 1.00 98.81 304 SER A C 1
ATOM 2066 O O . SER A 1 304 ? -7.867 4.191 23.597 1.00 98.81 304 SER A O 1
ATOM 2068 N N . LEU A 1 305 ? -9.611 3.933 24.999 1.00 98.88 305 LEU A N 1
ATOM 2069 C CA . LEU A 1 305 ? -10.572 3.494 23.982 1.00 98.88 305 LEU A CA 1
ATOM 2070 C C . LEU A 1 305 ? -11.801 4.410 23.944 1.00 98.88 305 LEU A C 1
ATOM 2072 O O . LEU A 1 305 ? -12.430 4.632 24.976 1.00 98.88 305 LEU A O 1
ATOM 2076 N N . ASP A 1 306 ? -12.172 4.871 22.748 1.00 98.81 306 ASP A N 1
ATOM 2077 C CA . ASP A 1 306 ? -13.437 5.562 22.458 1.00 98.81 306 ASP A CA 1
ATOM 2078 C C . ASP A 1 306 ? -14.149 4.857 21.296 1.00 98.81 306 ASP A C 1
ATOM 2080 O O . ASP A 1 306 ? -13.764 4.966 20.128 1.00 98.81 306 ASP A O 1
ATOM 2084 N N . LEU A 1 307 ? -15.175 4.080 21.628 1.00 98.81 307 LEU A N 1
ATOM 2085 C CA . LEU A 1 307 ? -15.882 3.207 20.703 1.00 98.81 307 LEU A CA 1
ATOM 2086 C C . LEU A 1 307 ? -17.345 3.649 20.611 1.00 98.81 307 LEU A C 1
ATOM 2088 O O . LEU A 1 307 ? -18.050 3.678 21.618 1.00 98.81 307 LEU A O 1
ATOM 2092 N N . ALA A 1 308 ? -17.831 3.929 19.403 1.00 98.69 308 ALA A N 1
ATOM 2093 C CA . ALA A 1 308 ? -19.254 4.088 19.123 1.00 98.69 308 ALA A CA 1
ATOM 2094 C C . ALA A 1 308 ? -19.675 3.050 18.082 1.00 98.69 308 ALA A C 1
ATOM 2096 O O . ALA A 1 308 ? -19.192 3.081 16.950 1.00 98.69 308 ALA A O 1
ATOM 2097 N N . VAL A 1 309 ? -20.573 2.139 18.451 1.00 98.75 309 VAL A N 1
ATOM 2098 C CA . VAL A 1 309 ? -20.936 0.961 17.647 1.00 98.75 309 VAL A CA 1
ATOM 2099 C C . VAL A 1 309 ? -22.443 0.695 17.687 1.00 98.75 309 VAL A C 1
ATOM 2101 O O . VAL A 1 309 ? -23.147 1.166 18.581 1.00 98.75 309 VAL A O 1
ATOM 2104 N N . ALA A 1 310 ? -22.968 -0.056 16.721 1.00 98.44 310 ALA A N 1
ATOM 2105 C CA . ALA A 1 310 ? -24.389 -0.388 16.693 1.00 98.44 310 ALA A CA 1
ATOM 2106 C C . ALA A 1 310 ? -24.746 -1.427 17.765 1.00 98.44 310 ALA A C 1
ATOM 2108 O O . ALA A 1 310 ? -25.781 -1.323 18.410 1.00 98.44 310 ALA A O 1
ATOM 2109 N N . SER A 1 311 ? -23.880 -2.418 17.969 1.00 98.56 311 SER A N 1
ATOM 2110 C CA . SER A 1 311 ? -24.012 -3.473 18.980 1.00 98.56 311 SER A CA 1
ATOM 2111 C C . SER A 1 311 ? -22.644 -4.075 19.281 1.00 98.56 311 SER A C 1
ATOM 2113 O O . SER A 1 311 ? -21.758 -4.017 18.425 1.00 98.56 311 SER A O 1
ATOM 2115 N N . VAL A 1 312 ? -22.491 -4.732 20.431 1.00 98.75 312 VAL A N 1
ATOM 2116 C CA . VAL A 1 312 ? -21.231 -5.387 20.824 1.00 98.75 312 VAL A CA 1
ATOM 2117 C C . VAL A 1 312 ? -21.459 -6.865 21.100 1.00 98.75 312 VAL A C 1
ATOM 2119 O O . VAL A 1 312 ? -22.334 -7.215 21.889 1.00 98.75 312 VAL A O 1
ATOM 2122 N N . ALA A 1 313 ? -20.632 -7.713 20.494 1.00 98.75 313 ALA A N 1
ATOM 2123 C CA . ALA A 1 313 ? -20.413 -9.092 20.910 1.00 98.75 313 ALA A CA 1
ATOM 2124 C C . ALA A 1 313 ? -18.916 -9.279 21.182 1.00 98.75 313 ALA A C 1
ATOM 2126 O O . ALA A 1 313 ? -18.104 -9.245 20.255 1.00 98.75 313 ALA A O 1
ATOM 2127 N N . ASN A 1 314 ? -18.552 -9.416 22.452 1.00 98.75 314 ASN A N 1
ATOM 2128 C CA . ASN A 1 314 ? -17.174 -9.564 22.890 1.00 98.75 314 ASN A CA 1
ATOM 2129 C C . ASN A 1 314 ? -16.969 -10.907 23.583 1.00 98.75 314 ASN A C 1
ATOM 2131 O O . ASN A 1 314 ? -17.410 -11.091 24.714 1.00 98.75 314 ASN A O 1
ATOM 2135 N N . ASP A 1 315 ? -16.233 -11.791 22.926 1.00 98.62 315 ASP A N 1
ATOM 2136 C CA . ASP A 1 315 ? -15.741 -13.045 23.491 1.00 98.62 315 ASP A CA 1
ATOM 2137 C C . ASP A 1 315 ? -14.244 -12.960 23.826 1.00 98.62 315 ASP A C 1
ATOM 2139 O O . ASP A 1 315 ? -13.743 -13.730 24.640 1.00 98.62 315 ASP A O 1
ATOM 2143 N N . GLY A 1 316 ? -13.525 -12.026 23.196 1.00 98.62 316 GLY A N 1
ATOM 2144 C CA . GLY A 1 316 ? -12.105 -11.776 23.428 1.00 98.62 316 GLY A CA 1
ATOM 2145 C C . GLY A 1 316 ? -11.853 -10.674 24.447 1.00 98.62 316 GLY A C 1
ATOM 2146 O O . GLY A 1 316 ? -12.611 -10.466 25.393 1.00 98.62 316 GLY A O 1
ATOM 2147 N N . LEU A 1 317 ? -10.773 -9.925 24.246 1.00 98.75 317 LEU A N 1
ATOM 2148 C CA . LEU A 1 317 ? -10.463 -8.771 25.080 1.00 98.75 317 LEU A CA 1
ATOM 2149 C C . LEU A 1 317 ? -10.725 -7.453 24.364 1.00 98.75 317 LEU A C 1
ATOM 2151 O O . LEU A 1 317 ? -10.194 -7.216 23.280 1.00 98.75 317 LEU A O 1
ATOM 2155 N N . ILE A 1 318 ? -11.379 -6.544 25.077 1.00 98.81 318 ILE A N 1
ATOM 2156 C CA . ILE A 1 318 ? -11.345 -5.106 24.832 1.00 98.81 318 ILE A CA 1
ATOM 2157 C C . ILE A 1 318 ? -10.772 -4.452 26.091 1.00 98.81 318 ILE A C 1
ATOM 2159 O O . ILE A 1 318 ? -11.320 -4.625 27.181 1.00 98.81 318 ILE A O 1
ATOM 2163 N N . GLY A 1 319 ? -9.651 -3.738 25.974 1.00 98.19 319 GLY A N 1
ATOM 2164 C CA . GLY A 1 319 ? -8.981 -3.205 27.156 1.00 98.19 319 GLY A CA 1
ATOM 2165 C C . GLY A 1 319 ? -8.160 -1.940 26.952 1.00 98.19 319 GLY A C 1
ATOM 2166 O O . GLY A 1 319 ? -7.489 -1.793 25.933 1.00 98.19 319 GLY A O 1
ATOM 2167 N N . SER A 1 320 ? -8.149 -1.057 27.949 1.00 98.50 320 SER A N 1
ATOM 2168 C CA . SER A 1 320 ? -7.162 0.024 28.029 1.00 98.50 320 SER A CA 1
ATOM 2169 C C . SER A 1 320 ? -5.964 -0.368 28.901 1.00 98.50 320 SER A C 1
ATOM 2171 O O . SER A 1 320 ? -6.105 -1.064 29.908 1.00 98.50 320 SER A O 1
ATOM 2173 N N . ALA A 1 321 ? -4.768 0.067 28.503 1.00 97.12 321 ALA A N 1
ATOM 2174 C CA . ALA A 1 321 ? -3.526 -0.161 29.241 1.00 97.12 321 ALA A CA 1
ATOM 2175 C C . ALA A 1 321 ? -3.219 0.950 30.257 1.00 97.12 321 ALA A C 1
ATOM 2177 O O . ALA A 1 321 ? -2.567 0.679 31.264 1.00 97.12 321 ALA A O 1
ATOM 2178 N N . GLU A 1 322 ? -3.690 2.176 30.005 1.00 96.62 322 GLU A N 1
ATOM 2179 C CA . GLU A 1 322 ? -3.351 3.357 30.811 1.00 96.62 322 GLU A CA 1
ATOM 2180 C C . GLU A 1 322 ? -4.582 4.150 31.248 1.00 96.62 322 GLU A C 1
ATOM 2182 O O . GLU A 1 322 ? -4.732 4.415 32.432 1.00 96.62 322 GLU A O 1
ATOM 2187 N N . GLY A 1 323 ? -5.459 4.493 30.306 1.00 97.19 323 GLY A N 1
ATOM 2188 C CA . GLY A 1 323 ? -6.599 5.382 30.486 1.00 97.19 323 GLY A CA 1
ATOM 2189 C C . GLY A 1 323 ? -7.945 4.671 30.601 1.00 97.19 323 GLY A C 1
ATOM 2190 O O . GLY A 1 323 ? -8.053 3.517 31.026 1.00 97.19 323 GLY A O 1
ATOM 2191 N N . SER A 1 324 ? -9.000 5.368 30.191 1.00 98.50 324 SER A N 1
ATOM 2192 C CA . SER A 1 324 ? -10.382 4.882 30.253 1.00 98.50 324 SER A CA 1
ATOM 2193 C C . SER A 1 324 ? -10.825 4.131 28.988 1.00 98.50 324 SER A C 1
ATOM 2195 O O . SER A 1 324 ? -10.247 4.281 27.907 1.00 98.50 324 SER A O 1
ATOM 2197 N N . VAL A 1 325 ? -11.887 3.338 29.130 1.00 98.81 325 VAL A N 1
ATOM 2198 C CA . VAL A 1 325 ? -12.658 2.750 28.030 1.00 98.81 325 VAL A CA 1
ATOM 2199 C C . VAL A 1 325 ? -14.042 3.384 28.021 1.00 98.81 325 VAL A C 1
ATOM 2201 O O . VAL A 1 325 ? -14.797 3.258 28.985 1.00 98.81 325 VAL A O 1
ATOM 2204 N N . ILE A 1 326 ? -14.383 4.047 26.921 1.00 98.62 326 ILE A N 1
ATOM 2205 C CA . ILE A 1 326 ? -15.708 4.601 26.651 1.00 98.62 326 ILE A CA 1
ATOM 2206 C C . ILE A 1 326 ? -16.315 3.792 25.508 1.00 98.62 326 ILE A C 1
ATOM 2208 O O . ILE A 1 326 ? -15.794 3.788 24.395 1.00 98.62 326 ILE A O 1
ATOM 2212 N N . LEU A 1 327 ? -17.418 3.101 25.784 1.00 98.62 327 LEU A N 1
ATOM 2213 C CA . LEU A 1 327 ? -18.127 2.270 24.819 1.00 98.62 327 LEU A CA 1
ATOM 2214 C C . LEU A 1 327 ? -19.591 2.698 24.739 1.00 98.62 327 LEU A C 1
ATOM 2216 O O . LEU A 1 327 ? -20.374 2.489 25.664 1.00 98.62 327 LEU A O 1
ATOM 2220 N N . THR A 1 328 ? -19.952 3.291 23.607 1.00 98.38 328 THR A N 1
ATOM 2221 C CA . THR A 1 328 ? -21.314 3.700 23.266 1.00 98.38 328 THR A CA 1
ATOM 2222 C C . THR A 1 328 ? -21.910 2.706 22.273 1.00 98.38 328 THR A C 1
ATOM 2224 O O . THR A 1 328 ? -21.393 2.540 21.171 1.00 98.38 328 THR A O 1
ATOM 2227 N N . SER A 1 329 ? -23.012 2.057 22.642 1.00 98.12 329 SER A N 1
ATOM 2228 C CA . SER A 1 329 ? -23.711 1.060 21.829 1.00 98.12 329 SER A CA 1
ATOM 2229 C C . SER A 1 329 ? -25.142 1.503 21.516 1.00 98.12 329 SER A C 1
ATOM 2231 O O . SER A 1 329 ? -25.912 1.827 22.420 1.00 98.12 329 SER A O 1
ATOM 2233 N N . GLN A 1 330 ? -25.543 1.482 20.242 1.00 97.81 330 GLN A N 1
ATOM 2234 C CA . GLN A 1 330 ? -26.932 1.776 19.842 1.00 97.81 330 GLN A CA 1
ATOM 2235 C C . GLN A 1 330 ? -27.925 0.646 20.162 1.00 97.81 330 GLN A C 1
ATOM 2237 O O . GLN A 1 330 ? -29.134 0.834 20.052 1.00 97.81 330 GLN A O 1
ATOM 2242 N N . ALA A 1 331 ? -27.423 -0.509 20.586 1.00 96.94 331 ALA A N 1
ATOM 2243 C CA . ALA A 1 331 ? -28.187 -1.671 21.015 1.00 96.94 331 ALA A CA 1
ATOM 2244 C C . ALA A 1 331 ? -27.538 -2.291 22.264 1.00 96.94 331 ALA A C 1
ATOM 2246 O O . ALA A 1 331 ? -26.813 -1.618 22.999 1.00 96.94 331 ALA A O 1
ATOM 2247 N N . GLY A 1 332 ? -27.801 -3.571 22.522 1.00 96.44 332 GLY A N 1
ATOM 2248 C CA . GLY A 1 332 ? -27.222 -4.291 23.653 1.00 96.44 332 GLY A CA 1
ATOM 2249 C C . GLY A 1 332 ? -25.721 -4.579 23.525 1.00 96.44 332 GLY A C 1
ATOM 2250 O O . GLY A 1 332 ? -25.139 -4.531 22.436 1.00 96.44 332 GLY A O 1
ATOM 2251 N N . ILE A 1 333 ? -25.120 -4.917 24.664 1.00 98.44 333 ILE A N 1
ATOM 2252 C CA . ILE A 1 333 ? -23.738 -5.387 24.796 1.00 98.44 333 ILE A CA 1
ATOM 2253 C C . ILE A 1 333 ? -23.777 -6.822 25.321 1.00 98.44 333 ILE A C 1
ATOM 2255 O O . ILE A 1 333 ? -24.342 -7.084 26.381 1.00 98.44 333 ILE A O 1
ATOM 2259 N N . GLN A 1 334 ? -23.155 -7.740 24.586 1.00 98.44 334 GLN A N 1
ATOM 2260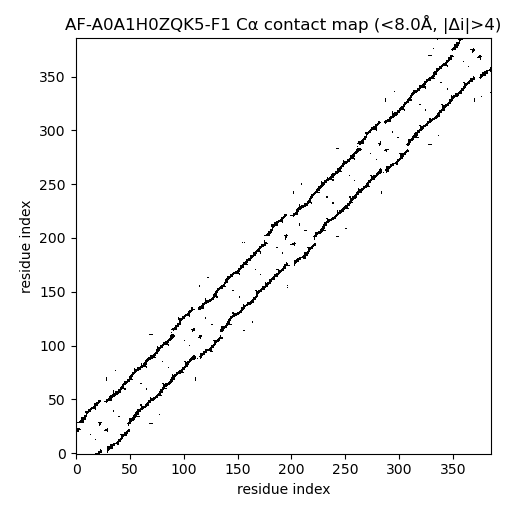 C CA . GLN A 1 334 ? -22.898 -9.109 25.020 1.00 98.44 334 GLN A CA 1
ATOM 2261 C C . GLN A 1 334 ? -21.405 -9.250 25.299 1.00 98.44 334 GLN A C 1
ATOM 2263 O O . GLN A 1 334 ? -20.592 -9.119 24.383 1.00 98.44 334 GLN A O 1
ATOM 2268 N N . ASN A 1 335 ? -21.046 -9.493 26.555 1.00 98.38 335 ASN A N 1
ATOM 2269 C CA . ASN A 1 335 ? -19.670 -9.713 26.975 1.00 98.38 335 ASN A CA 1
ATOM 2270 C C . ASN A 1 335 ? -19.521 -11.109 27.577 1.00 98.38 335 ASN A C 1
ATOM 2272 O O . ASN A 1 335 ? -19.944 -11.334 28.707 1.00 98.38 335 ASN A O 1
ATOM 2276 N N . SER A 1 336 ? -18.903 -12.028 26.841 1.00 98.06 336 SER A N 1
ATOM 2277 C CA . SER A 1 336 ? -18.444 -13.319 27.361 1.00 98.06 336 SER A CA 1
ATOM 2278 C C . SER A 1 336 ? -16.932 -13.351 27.624 1.00 98.06 336 SER A C 1
ATOM 2280 O O . SER A 1 336 ? -16.456 -14.215 28.356 1.00 98.06 336 SER A O 1
ATOM 2282 N N . GLY A 1 337 ? -16.196 -12.380 27.073 1.00 98.12 337 GLY A N 1
ATOM 2283 C CA . GLY A 1 337 ? -14.767 -12.182 27.278 1.00 98.12 337 GLY A CA 1
ATOM 2284 C C . GLY A 1 337 ? -14.448 -11.141 28.351 1.00 98.12 337 GLY A C 1
ATOM 2285 O O . GLY A 1 337 ? -14.995 -11.145 29.450 1.00 98.12 337 GLY A O 1
ATOM 2286 N N . GLN A 1 338 ? -13.523 -10.237 28.045 1.00 98.50 338 GLN A N 1
ATOM 2287 C CA . GLN A 1 338 ? -13.013 -9.236 28.980 1.00 98.50 338 GLN A CA 1
ATOM 2288 C C . GLN A 1 338 ? -13.251 -7.811 28.468 1.00 98.50 338 GLN A C 1
ATOM 2290 O O . GLN A 1 338 ? -12.826 -7.475 27.361 1.00 98.50 338 GLN A O 1
ATOM 2295 N N . LEU A 1 339 ? -13.861 -6.969 29.306 1.00 98.56 339 LEU A N 1
ATOM 2296 C CA . LEU A 1 339 ? -13.875 -5.509 29.192 1.00 98.56 339 LEU A CA 1
ATOM 2297 C C . LEU A 1 339 ? -13.067 -4.934 30.356 1.00 98.56 339 LEU A C 1
ATOM 2299 O O . LEU A 1 339 ? -13.522 -4.963 31.499 1.00 98.56 339 LEU A O 1
ATOM 2303 N N . LEU A 1 340 ? -11.862 -4.439 30.075 1.00 98.31 340 LEU A N 1
ATOM 2304 C CA . LEU A 1 340 ? -10.930 -3.969 31.104 1.00 98.31 340 LEU A CA 1
ATOM 2305 C C . LEU A 1 340 ? -10.606 -2.487 30.911 1.00 98.31 340 LEU A C 1
ATOM 2307 O O . LEU A 1 340 ? -10.253 -2.064 29.816 1.00 98.31 340 LEU A O 1
ATOM 2311 N N . ALA A 1 341 ? -10.645 -1.703 31.978 1.00 98.44 341 ALA A N 1
ATOM 2312 C CA . ALA A 1 341 ? -10.171 -0.331 31.967 1.00 98.44 341 ALA A CA 1
ATOM 2313 C C . ALA A 1 341 ? -9.153 -0.092 33.079 1.00 98.44 341 ALA A C 1
ATOM 2315 O O . ALA A 1 341 ? -9.417 -0.377 34.249 1.00 98.44 341 ALA A O 1
ATOM 2316 N N . LYS A 1 342 ? -8.000 0.475 32.716 1.00 97.88 342 LYS A N 1
ATOM 2317 C CA . LYS A 1 342 ? -6.995 0.894 33.697 1.00 97.88 342 LYS A CA 1
ATOM 2318 C C . LYS A 1 342 ? -7.489 2.055 34.565 1.00 97.88 342 LYS A C 1
ATOM 2320 O O . LYS A 1 342 ? -7.165 2.111 35.743 1.00 97.88 342 LYS A O 1
ATOM 2325 N N . GLU A 1 343 ? -8.306 2.946 34.010 1.00 97.50 343 GLU A N 1
ATOM 2326 C CA . GLU A 1 343 ? -9.006 3.987 34.768 1.00 97.50 343 GLU A CA 1
ATOM 2327 C C . GLU A 1 343 ? -10.506 3.674 34.879 1.00 97.50 343 GLU A C 1
ATOM 2329 O O . GLU A 1 343 ? -10.908 2.829 35.681 1.00 97.50 343 GLU A O 1
ATOM 2334 N N . GLY A 1 344 ? -11.345 4.367 34.101 1.00 98.12 344 GLY A N 1
ATOM 2335 C CA . GLY A 1 344 ? -12.792 4.202 34.094 1.00 98.12 344 GLY A CA 1
ATOM 2336 C C . GLY A 1 344 ? -13.284 3.335 32.937 1.00 98.12 344 GLY A C 1
ATOM 2337 O O . GLY A 1 344 ? -12.823 3.478 31.806 1.00 98.12 344 GLY A O 1
ATOM 2338 N N . LEU A 1 345 ? -14.267 2.478 33.205 1.00 98.62 345 LEU A N 1
ATOM 2339 C CA . LEU A 1 345 ? -15.053 1.771 32.194 1.00 98.62 345 LEU A CA 1
ATOM 2340 C C . LEU A 1 345 ? -16.443 2.406 32.132 1.00 98.62 345 LEU A C 1
ATOM 2342 O O . LEU A 1 345 ? -17.215 2.302 33.081 1.00 98.62 345 LEU A O 1
ATOM 2346 N N . THR A 1 346 ? -16.761 3.071 31.023 1.00 98.31 346 THR A N 1
ATOM 2347 C CA . THR A 1 346 ? -18.083 3.662 30.773 1.00 98.31 346 THR A CA 1
ATOM 2348 C C . THR A 1 346 ? -18.788 2.914 29.653 1.00 98.31 346 THR A C 1
ATOM 2350 O O . THR A 1 346 ? -18.323 2.917 28.513 1.00 98.31 346 THR A O 1
ATOM 2353 N N . LEU A 1 347 ? -19.927 2.306 29.977 1.00 98.25 347 LEU A N 1
ATOM 2354 C CA . LEU A 1 347 ? -20.814 1.613 29.051 1.00 98.25 347 LEU A CA 1
ATOM 2355 C C . LEU A 1 347 ? -22.115 2.411 28.906 1.00 98.25 347 LEU A C 1
ATOM 2357 O O . LEU A 1 347 ? -22.903 2.491 29.848 1.00 98.25 347 LEU A O 1
ATOM 2361 N N . SER A 1 348 ? -22.345 2.970 27.722 1.00 97.62 348 SER A N 1
ATOM 2362 C CA . SER A 1 348 ? -23.573 3.695 27.377 1.00 97.62 348 SER A CA 1
ATOM 2363 C C . SER A 1 348 ? -24.340 2.906 26.321 1.00 97.62 348 SER A C 1
ATOM 2365 O O . SER A 1 348 ? -23.837 2.748 25.211 1.00 97.62 348 SER A O 1
ATOM 2367 N N . LEU A 1 349 ? -25.533 2.392 26.628 1.00 97.62 349 LEU A N 1
ATOM 2368 C CA . LEU A 1 349 ? -26.258 1.488 25.726 1.00 97.62 349 LEU A CA 1
ATOM 2369 C C . LEU A 1 349 ? -27.777 1.688 25.726 1.00 97.62 349 LEU A C 1
ATOM 2371 O O . LEU A 1 349 ? -28.368 1.980 26.756 1.00 97.62 349 LEU A O 1
ATOM 2375 N N . ALA A 1 350 ? -28.430 1.499 24.576 1.00 96.44 350 ALA A N 1
ATOM 2376 C CA . ALA A 1 350 ? -29.898 1.560 24.489 1.00 96.44 350 ALA A CA 1
ATOM 2377 C C . ALA A 1 350 ? -30.595 0.220 24.783 1.00 96.44 350 ALA A C 1
ATOM 2379 O O . ALA A 1 350 ? -31.811 0.194 24.960 1.00 96.44 350 ALA A O 1
ATOM 2380 N N . GLY A 1 351 ? -29.848 -0.889 24.783 1.00 96.12 351 GLY A N 1
ATOM 2381 C CA . GLY A 1 351 ? -30.379 -2.240 24.978 1.00 96.12 351 GLY A CA 1
ATOM 2382 C C . GLY A 1 351 ? -29.929 -2.893 26.282 1.00 96.12 351 GLY A C 1
ATOM 2383 O O . GLY A 1 351 ? -29.571 -2.221 27.249 1.00 96.12 351 GLY A O 1
ATOM 2384 N N . ASP A 1 352 ? -29.943 -4.223 26.282 1.00 97.62 352 ASP A N 1
ATOM 2385 C CA . ASP A 1 352 ? -29.532 -5.039 27.425 1.00 97.62 352 ASP A CA 1
ATOM 2386 C C . ASP A 1 352 ? -28.004 -5.134 27.530 1.00 97.62 352 ASP A C 1
ATOM 2388 O O . ASP A 1 352 ? -27.302 -5.220 26.518 1.00 97.62 352 ASP A O 1
ATOM 2392 N N . LEU A 1 353 ? -27.491 -5.180 28.758 1.00 98.00 353 LEU A N 1
ATOM 2393 C CA . LEU A 1 353 ? -26.128 -5.606 29.059 1.00 98.00 353 LEU A CA 1
ATOM 2394 C C . LEU A 1 353 ? -26.176 -7.045 29.574 1.00 98.00 353 LEU A C 1
ATOM 2396 O O . LEU A 1 353 ? -26.668 -7.300 30.675 1.00 98.00 353 LEU A O 1
ATOM 2400 N N . VAL A 1 354 ? -25.649 -7.976 28.781 1.00 97.81 354 VAL A N 1
ATOM 2401 C CA . VAL A 1 354 ? -25.467 -9.380 29.160 1.00 97.81 354 VAL A CA 1
ATOM 2402 C C . VAL A 1 354 ? -23.983 -9.626 29.375 1.00 97.81 354 VAL A C 1
ATOM 2404 O O . VAL A 1 354 ? -23.203 -9.636 28.423 1.00 97.81 354 VAL A O 1
ATOM 2407 N N . ASN A 1 355 ? -23.598 -9.830 30.629 1.00 97.88 355 ASN A N 1
ATOM 2408 C CA . ASN A 1 355 ? -22.241 -10.167 31.018 1.00 97.88 355 ASN A CA 1
ATOM 2409 C C . ASN A 1 355 ? -22.165 -11.622 31.484 1.00 97.88 355 ASN A C 1
ATOM 2411 O O . ASN A 1 355 ? -22.877 -12.024 32.397 1.00 97.88 355 ASN A O 1
ATOM 2415 N N . SER A 1 356 ? -21.286 -12.404 30.875 1.00 97.25 356 SER A N 1
ATOM 2416 C CA . SER A 1 356 ? -20.858 -13.725 31.343 1.00 97.25 356 SER A CA 1
ATOM 2417 C C . SER A 1 356 ? -19.333 -13.838 31.438 1.00 97.25 356 SER A C 1
ATOM 2419 O O . SER A 1 356 ? -18.827 -14.937 31.641 1.00 97.25 356 SER A O 1
ATOM 2421 N N . GLY A 1 357 ? -18.621 -12.725 31.243 1.00 97.31 357 GLY A N 1
ATOM 2422 C CA . GLY A 1 357 ? -17.174 -12.605 31.382 1.00 97.31 357 GLY A CA 1
ATOM 2423 C C . GLY A 1 357 ? -16.803 -11.521 32.397 1.00 97.31 357 GLY A C 1
ATOM 2424 O O . GLY A 1 357 ? -17.517 -11.308 33.371 1.00 97.31 357 GLY A O 1
ATOM 2425 N N . THR A 1 358 ? -15.700 -10.810 32.186 1.00 97.81 358 THR A N 1
ATOM 2426 C CA . THR A 1 358 ? -15.195 -9.823 33.156 1.00 97.81 358 THR A CA 1
ATOM 2427 C C . THR A 1 358 ? -15.530 -8.394 32.744 1.00 97.81 358 THR A C 1
ATOM 2429 O O . THR A 1 358 ? -15.183 -7.988 31.630 1.00 97.81 358 THR A O 1
ATOM 2432 N N . LEU A 1 359 ? -16.103 -7.613 33.667 1.00 98.12 359 LEU A N 1
ATOM 2433 C CA . LEU A 1 359 ? -16.152 -6.150 33.601 1.00 98.12 359 LEU A CA 1
ATOM 2434 C C . LEU A 1 359 ? -15.267 -5.566 34.705 1.00 98.12 359 LEU A C 1
ATOM 2436 O O . LEU A 1 359 ? -15.638 -5.568 35.875 1.00 98.12 359 LEU A O 1
ATOM 2440 N N . LEU A 1 360 ? -14.102 -5.026 34.351 1.00 97.38 360 LEU A N 1
ATOM 2441 C CA . LEU A 1 360 ? -13.170 -4.483 35.338 1.00 97.38 360 LEU A CA 1
ATOM 2442 C C . LEU A 1 360 ? -12.781 -3.049 35.005 1.00 97.38 360 LEU A C 1
ATOM 2444 O O . LEU A 1 360 ? -12.345 -2.753 33.897 1.00 97.38 360 LEU A O 1
ATOM 2448 N N . ALA A 1 361 ? -12.864 -2.181 36.006 1.00 97.50 361 ALA A N 1
ATOM 2449 C CA . ALA A 1 361 ? -12.254 -0.861 36.005 1.00 97.50 361 ALA A CA 1
ATOM 2450 C C . ALA A 1 361 ? -11.494 -0.677 37.317 1.00 97.50 361 ALA A C 1
ATOM 2452 O O . ALA A 1 361 ? -12.042 -0.992 38.374 1.00 97.50 361 ALA A O 1
ATOM 2453 N N . GLU A 1 362 ? -10.263 -0.165 37.282 1.00 96.56 362 GLU A N 1
ATOM 2454 C CA . GLU A 1 362 ? -9.521 0.056 38.534 1.00 96.56 362 GLU A CA 1
ATOM 2455 C C . GLU A 1 362 ? -10.032 1.277 39.315 1.00 96.56 362 GLU A C 1
ATOM 2457 O O . GLU A 1 362 ? -9.804 1.359 40.521 1.00 96.56 362 GLU A O 1
ATOM 2462 N N . GLN A 1 363 ? -10.728 2.215 38.657 1.00 96.06 363 GLN A N 1
ATOM 2463 C CA . GLN A 1 363 ? -11.259 3.418 39.310 1.00 96.06 363 GLN A CA 1
ATOM 2464 C C . GLN A 1 363 ? -12.788 3.454 39.360 1.00 96.06 363 GLN A C 1
ATOM 2466 O O . GLN A 1 363 ? -13.361 3.566 40.443 1.00 96.06 363 GLN A O 1
ATOM 2471 N N . ALA A 1 364 ? -13.462 3.392 38.209 1.00 96.50 364 ALA A N 1
ATOM 2472 C CA . ALA A 1 364 ? -14.914 3.555 38.149 1.00 96.50 364 ALA A CA 1
ATOM 2473 C C . ALA A 1 364 ? -15.547 2.721 37.036 1.00 96.50 364 ALA A C 1
ATOM 2475 O O . ALA A 1 364 ? -15.106 2.769 35.891 1.00 96.50 364 ALA A O 1
ATOM 2476 N N . LEU A 1 365 ? -16.630 2.019 37.367 1.00 97.38 365 LEU A N 1
ATOM 2477 C CA . LEU A 1 365 ? -17.513 1.373 36.402 1.00 97.38 365 LEU A CA 1
ATOM 2478 C C . LEU A 1 365 ? -18.821 2.166 36.318 1.00 97.38 365 LEU A C 1
ATOM 2480 O O . LEU A 1 365 ? -19.533 2.303 37.313 1.00 97.38 365 LEU A O 1
ATOM 2484 N N . VAL A 1 366 ? -19.136 2.677 35.130 1.00 96.62 366 VAL A N 1
ATOM 2485 C CA . VAL A 1 366 ? -20.375 3.402 34.832 1.00 96.62 366 VAL A CA 1
ATOM 2486 C C . VAL A 1 366 ? -21.151 2.633 33.771 1.00 96.62 366 VAL A C 1
ATOM 2488 O O . VAL A 1 366 ? -20.627 2.356 32.697 1.00 96.62 366 VAL A O 1
ATOM 2491 N N . ILE A 1 367 ? -22.411 2.315 34.064 1.00 96.38 367 ILE A N 1
ATOM 2492 C CA . ILE A 1 367 ? -23.348 1.690 33.126 1.00 96.38 367 ILE A CA 1
ATOM 2493 C C . ILE A 1 367 ? -24.583 2.586 33.054 1.00 96.38 367 ILE A C 1
ATOM 2495 O O . ILE A 1 367 ? -25.229 2.827 34.075 1.00 96.38 367 ILE A O 1
ATOM 2499 N N . ALA A 1 368 ? -24.895 3.100 31.867 1.00 95.75 368 ALA A N 1
ATOM 2500 C CA . ALA A 1 368 ? -25.965 4.070 31.655 1.00 95.75 368 ALA A CA 1
ATOM 2501 C C . ALA A 1 368 ? -26.677 3.862 30.311 1.00 95.75 368 ALA A C 1
ATOM 2503 O O . ALA A 1 368 ? -26.139 3.243 29.392 1.00 95.75 368 ALA A O 1
ATOM 2504 N N . GLY A 1 369 ? -27.900 4.382 30.191 1.00 95.38 369 GLY A N 1
ATOM 2505 C CA . GLY A 1 369 ? -28.607 4.439 28.915 1.00 95.38 369 GLY A CA 1
ATOM 2506 C C . GLY A 1 369 ? -27.985 5.444 27.932 1.00 95.38 369 GLY A C 1
ATOM 2507 O O . GLY A 1 369 ? -27.114 6.243 28.293 1.00 95.38 369 GLY A O 1
ATOM 2508 N N . LEU A 1 370 ? -28.447 5.447 26.676 1.00 90.00 370 LEU A N 1
ATOM 2509 C CA . LEU A 1 370 ? -28.081 6.497 25.716 1.00 90.00 370 LEU A CA 1
ATOM 2510 C C . LEU A 1 370 ? -28.766 7.830 26.042 1.00 90.00 370 LEU A C 1
ATOM 2512 O O . LEU A 1 370 ? -29.922 8.060 25.690 1.00 90.00 370 LEU A O 1
ATOM 2516 N N . GLY A 1 371 ? -28.002 8.741 26.642 1.00 80.31 371 GLY A N 1
ATOM 2517 C CA . GLY A 1 371 ? -28.444 10.090 26.991 1.00 80.31 371 GLY A CA 1
ATOM 2518 C C . GLY A 1 371 ? -28.596 10.283 28.497 1.00 80.31 371 GLY A C 1
ATOM 2519 O O . GLY A 1 371 ? -28.629 9.329 29.275 1.00 80.31 371 GLY A O 1
ATOM 2520 N N . THR A 1 372 ? -28.674 11.541 28.923 1.00 74.69 372 THR A N 1
ATOM 2521 C CA . THR A 1 372 ? -28.790 11.900 30.341 1.00 74.69 372 THR A CA 1
ATOM 2522 C C . THR A 1 372 ? -30.056 11.297 30.949 1.00 74.69 372 THR A C 1
ATOM 2524 O O . THR A 1 372 ? -31.143 11.515 30.419 1.00 74.69 372 THR A O 1
ATOM 2527 N N . GLU A 1 373 ? -29.907 10.566 32.058 1.00 76.19 373 GLU A N 1
ATOM 2528 C CA . GLU A 1 373 ? -31.009 9.972 32.842 1.00 76.19 373 GLU A CA 1
ATOM 2529 C C . GLU A 1 373 ? -31.818 8.876 32.128 1.00 76.19 373 GLU A C 1
ATOM 2531 O O . GLU A 1 373 ? -32.904 8.503 32.570 1.00 76.19 373 GLU A O 1
ATOM 2536 N N . THR A 1 374 ? -31.285 8.309 31.045 1.00 85.31 374 THR A N 1
ATOM 2537 C CA . THR A 1 374 ? -31.894 7.132 30.417 1.00 85.31 374 THR A CA 1
ATOM 2538 C C . THR A 1 374 ? -31.426 5.853 31.110 1.00 85.31 374 THR A C 1
ATOM 2540 O O . THR A 1 374 ? -30.244 5.679 31.415 1.00 85.31 374 THR A O 1
ATOM 2543 N N . ALA A 1 375 ? -32.368 4.951 31.389 1.00 87.44 375 ALA A N 1
ATOM 2544 C CA . ALA A 1 375 ? -32.047 3.606 31.847 1.00 87.44 375 ALA A CA 1
ATOM 2545 C C . ALA A 1 375 ? -31.602 2.743 30.659 1.00 87.44 375 ALA A C 1
ATOM 2547 O O . ALA A 1 375 ? -32.038 2.957 29.526 1.00 87.44 375 ALA A O 1
ATOM 2548 N N . ILE A 1 376 ? -30.760 1.752 30.937 1.00 94.12 376 ILE A N 1
ATOM 2549 C CA . ILE A 1 376 ? -30.518 0.646 30.004 1.00 94.12 376 ILE A CA 1
ATOM 2550 C C . ILE A 1 376 ? -31.762 -0.257 29.925 1.00 94.12 376 ILE A C 1
ATOM 2552 O O . ILE A 1 376 ? -32.734 -0.045 30.655 1.00 94.12 376 ILE A O 1
ATOM 2556 N N . GLY A 1 377 ? -31.718 -1.285 29.076 1.00 93.06 377 GLY A N 1
ATOM 2557 C CA . GLY A 1 377 ? -32.668 -2.397 29.133 1.00 93.06 377 GLY A CA 1
ATOM 2558 C C . GLY A 1 377 ? -32.477 -3.241 30.402 1.00 93.06 377 GLY A C 1
ATOM 2559 O O . GLY A 1 377 ? -32.562 -2.755 31.529 1.00 93.06 377 GLY A O 1
ATOM 2560 N N . ALA A 1 378 ? -32.203 -4.530 30.246 1.00 95.12 378 ALA A N 1
ATOM 2561 C CA . ALA A 1 378 ? -31.846 -5.411 31.351 1.00 95.12 378 ALA A CA 1
ATOM 2562 C C . ALA A 1 378 ? -30.335 -5.396 31.631 1.00 95.12 378 ALA A C 1
ATOM 2564 O O . ALA A 1 378 ? -29.521 -5.421 30.711 1.00 95.12 378 ALA A O 1
ATOM 2565 N N . LEU A 1 379 ? -29.961 -5.439 32.913 1.00 96.06 379 LEU A N 1
ATOM 2566 C CA . LEU A 1 379 ? -28.623 -5.842 33.349 1.00 96.06 379 LEU A CA 1
ATOM 2567 C C . LEU A 1 379 ? -28.668 -7.310 33.773 1.00 96.06 379 LEU A C 1
ATOM 2569 O O . LEU A 1 379 ? -29.315 -7.644 34.766 1.00 96.06 379 LEU A O 1
ATOM 2573 N N . SER A 1 380 ? -27.977 -8.179 33.042 1.00 95.94 380 SER A N 1
ATOM 2574 C CA . SER A 1 380 ? -27.834 -9.593 33.379 1.00 95.94 380 SER A CA 1
ATOM 2575 C C . SER A 1 380 ? -26.364 -9.931 33.585 1.00 95.94 380 SER A C 1
ATOM 2577 O O . SER A 1 380 ? -25.574 -9.837 32.649 1.00 95.94 380 SER A O 1
ATOM 2579 N N . ASN A 1 381 ? -26.005 -10.336 34.804 1.00 93.88 381 ASN A N 1
ATOM 2580 C CA . ASN A 1 381 ? -24.715 -10.956 35.089 1.00 93.88 381 ASN A CA 1
ATOM 2581 C C . ASN A 1 381 ? -24.929 -12.468 35.260 1.00 93.88 381 ASN A C 1
ATOM 2583 O O . ASN A 1 381 ? -25.531 -12.908 36.243 1.00 93.88 381 ASN A O 1
ATOM 2587 N N . ALA A 1 382 ? -24.523 -13.246 34.260 1.00 87.75 382 ALA A N 1
ATOM 2588 C CA . ALA A 1 382 ? -24.682 -14.692 34.214 1.00 87.75 382 ALA A CA 1
ATOM 2589 C C . ALA A 1 382 ? -23.649 -15.404 35.104 1.00 87.75 382 ALA A C 1
ATOM 2591 O O . ALA A 1 382 ? -22.643 -14.829 35.513 1.00 87.75 382 ALA A O 1
ATOM 2592 N N . ALA A 1 383 ? -23.889 -16.685 35.399 1.00 74.00 383 ALA A N 1
ATOM 2593 C CA . ALA A 1 383 ? -22.957 -17.497 36.177 1.00 74.00 383 ALA A CA 1
ATOM 2594 C C . ALA A 1 383 ? -21.583 -17.562 35.482 1.00 74.00 383 ALA A C 1
ATOM 2596 O O . ALA A 1 383 ? -21.486 -18.057 34.362 1.00 74.00 383 ALA A O 1
ATOM 2597 N N . GLY A 1 384 ? -20.543 -17.066 36.158 1.00 71.19 384 GLY A N 1
ATOM 2598 C CA . GLY A 1 384 ? -19.188 -16.927 35.611 1.00 71.19 384 GLY A CA 1
ATOM 2599 C C . GLY A 1 384 ? -18.809 -15.500 35.204 1.00 71.19 384 GLY A C 1
ATOM 2600 O O . GLY A 1 384 ? -17.635 -15.259 34.952 1.00 71.19 384 GLY A O 1
ATOM 2601 N N . GLY A 1 385 ? -19.767 -14.566 35.183 1.00 72.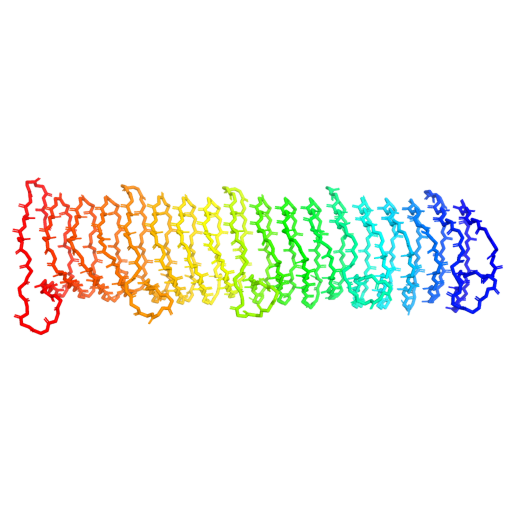88 385 GLY A N 1
ATOM 2602 C CA . GLY A 1 385 ? -19.483 -13.148 35.005 1.00 72.88 385 GLY A CA 1
ATOM 2603 C C . GLY A 1 385 ? -19.031 -12.472 36.305 1.00 72.88 385 GLY A C 1
ATOM 2604 O O . GLY A 1 385 ? -19.662 -12.660 37.351 1.00 72.88 385 GLY A O 1
ATOM 2605 N N . GLU A 1 386 ? -17.958 -11.684 36.225 1.00 75.56 386 GLU A N 1
ATOM 2606 C CA . GLU A 1 386 ? -17.353 -10.917 37.332 1.00 75.56 386 GLU A CA 1
ATOM 2607 C C . GLU A 1 386 ? -17.541 -9.410 37.166 1.00 75.56 386 GLU A C 1
ATOM 2609 O O . GLU A 1 386 ? -17.315 -8.904 36.035 1.00 75.56 386 GLU A O 1
#

pLDDT: mean 97.06, std 4.31, range [71.19, 98.94]

Foldseek 3Di:
DADAEEAEFQEEDEDAAEDEAAHPDDLHAHEEYAQALNGEAEYCEYAHHYQEYHANHEHENDNAEYHYAYVEEYEHLYEYEYAEEYEHAAQYEYAFNAEYEYQYEYEAAHPVRAAHEEYEQADQGYQEYCEYHHHHQEYDALYEDEHPHAEYAYHHAEEYEDNYEYEYAAEYEYAHQEEYHFLYEYEYAYEYAAAYNDRPHAHEEYAAALNGYYEYCEYAHHYQEYDANHDDENPNEEYHYAYAEEYEHLYEAEYAEEYEAAAQYEYAFNAEYEYQYEYEYDHPVRAAHEEYEAAQDGEAEYCEYHHHHQEEDANHDYEHPHAEYAYHYAEEYHHLYDYYYAAEYAYEYQEEYEFQYEDYHPHYYHYAYHDPPHHYYYYHHDVNYD

Sequence (386 aa):
MNLAGDLVNSGTLLAEQALVIAGLGPNSAIGGLTNQAGGEIKASTVTARVSSLDNEGLIGAVNGTLDLSNNGDLTNSGRLIAKGDATLKVDGKVTNSGDIASEGVLTLKNTSGGATGTFTNTAEAKFRAASIDATVASVANDGLIGSAEGSVTLTSQAGVQNRGLLLAKEGLTLSLAGDLVNSGTLLAEQALVIAGLGTETAIGALSNAAGGEIKASTVTARVSSLDNGGLIGAVSGTLDLTNSGDLINSGRLVAKGDATLKVDGKVTNSGDIASEGALTLKNTSGGATGAFVNTAEAKLRAASLDLAVASVANDGLIGSAEGSVILTSQAGIQNSGQLLAKEGLTLSLAGDLVNSGTLLAEQALVIAGLGTETAIGALSNAAGGE

Mean predicted aligned error: 3.86 Å

Solvent-accessible surface area (backbone atoms only — not comparable to full-atom values): 15397 Å² total; per-residue (Å²): 91,66,36,90,44,68,46,80,37,65,45,82,48,77,34,82,56,67,36,50,43,27,13,78,50,91,94,28,47,21,33,42,37,37,29,36,68,72,8,35,40,38,12,24,24,29,36,38,28,22,40,24,38,41,30,40,11,39,41,33,6,74,68,20,37,24,42,37,40,26,70,21,42,37,40,31,58,19,36,42,37,13,54,23,35,23,40,42,21,26,47,24,38,37,40,34,54,18,39,39,37,16,59,24,46,30,37,36,22,13,78,89,70,47,54,13,30,47,37,36,31,34,62,87,6,36,42,37,15,25,20,37,44,36,30,23,35,26,41,41,33,40,14,40,41,32,19,76,61,30,34,26,38,40,36,23,70,24,35,39,40,33,57,19,38,41,37,11,46,28,32,27,39,40,27,18,59,25,34,39,39,32,49,18,39,40,37,12,60,35,41,27,39,39,17,6,85,43,89,89,34,51,19,36,42,37,38,29,35,67,76,8,36,40,38,13,24,26,29,37,39,28,24,40,26,38,39,32,36,11,42,40,32,6,76,62,26,36,22,43,39,38,26,69,23,42,38,40,33,56,20,36,43,36,14,49,22,37,24,42,39,24,26,46,26,40,36,41,35,56,19,40,38,40,18,61,23,44,29,38,37,22,13,80,88,71,45,54,15,26,45,38,37,29,36,65,84,7,37,40,39,15,25,20,38,44,36,28,23,34,25,41,41,31,39,10,40,40,36,20,74,59,31,35,26,40,41,37,26,70,25,34,40,40,32,55,17,37,42,38,11,47,26,33,27,38,41,28,18,54,25,34,41,40,31,39,16,40,67,43,37,74,70,38,77,44,81,39,11,71,58,90,93,36,68,47,55,53,83,43,75,40,93,75,34,83

Nearest PDB structures (foldseek):
  4wa0-assembly1_A  TM=2.256E-01  e=1.067E+00  Caldicellulosiruptor kronotskyensis 2002
  3syj-assembly1_A-2  TM=2.570E-01  e=3.335E+00  Haemophilus influenzae
  6n2c-assembly1_A  TM=2.338E-01  e=7.475E+00  Caldicellulosiruptor hydrothermalis 108

Secondary structure (DSSP, 8-state):
-EESS-EEESSEEE-SSEEEEEESSTT---SEEEE-TT-EEEESEEEEEESEEEESSEEEESSS-EEEEESS-EEESSEEEESS-EEEEESS-EEESSEEEESSEEEEE-TTSS-EEEEEE-TT-EEEESEEEEEEEEEEESSEEEESSS-EEEEESS-EEESSEEEESS-EEEEESS-EEESSEEEESSEEEEESSSTT--EEEEEE-TT-EEEESEEEEEEEEEEESSEEEESSS-EEEEESS-EEESSEEEESS-EEEEESS-EEESSEEEESSEEEEE-TTSS-EEEEEE-TT-EEEESEEEEEEEEEEESSEEEESSS-EEEEESS-EEESSEEEESSEEEEEESS-EEESSEEEESSEEEEE-SSTT---S-EEE-TT--